Protein AF-A0A623KU10-F1 (afdb_monomer_lite)

Secondary structure (DSSP, 8-state):
-PPPGGG-HHHHHHHHHHHHHHHHHHHHHHHHHHHHHHHHHHHTT---HHHHHHHHHHHHHHHHHHHHHHHHHHHHHHHH--------HHHHHHHTTHHHHS-HHHHHHHHHHHHHTTPPPPP-EEEEEEE----HHHHHHHHHHHTS-TT-GGGPPPGGGHHHHHHHHHHHHHH-S-GGGGGTS--EEEEEEHHHHTT-------TTSSHHHHHHHHHHHHHHTT-------TT--HHHHHHHHHHHHHHT-------TT-GGGPPP--TTS--SSHHHHHHHHHTTTPPTT---HHHHHHHHHHHHHHHHHHHTT----HHHHHHHHSSHHHHHHHHHHHHHHHHHHHH-TTTHHHHTT--TTS-HHHHHHHHHHHHHHHHTT---SS--TTHHHHHHHHHHHHS-HHHHHHHHTTTHHHHHHHTSTTHHHHHS--TT-

Structure (mmCIF, N/CA/C/O backbone):
data_AF-A0A623KU10-F1
#
_entry.id   AF-A0A623KU10-F1
#
loop_
_atom_site.group_PDB
_atom_site.id
_atom_site.type_symbol
_atom_site.label_atom_id
_atom_site.label_alt_id
_atom_site.label_comp_id
_atom_site.label_asym_id
_atom_site.label_entity_id
_atom_site.label_seq_id
_atom_site.pdbx_PDB_ins_code
_atom_site.Cartn_x
_atom_site.Cartn_y
_atom_site.Cartn_z
_atom_site.occupancy
_atom_site.B_iso_or_equiv
_atom_site.auth_seq_id
_atom_site.auth_comp_id
_atom_site.auth_asym_id
_atom_site.auth_atom_id
_atom_site.pdbx_PDB_model_num
ATOM 1 N N . MET A 1 1 ? 51.240 0.242 -7.715 1.00 33.44 1 MET A N 1
ATOM 2 C CA . MET A 1 1 ? 50.567 0.818 -8.899 1.00 33.44 1 MET A CA 1
ATOM 3 C C . MET A 1 1 ? 50.265 -0.337 -9.829 1.00 33.44 1 MET A C 1
ATOM 5 O O . MET A 1 1 ? 51.194 -0.870 -10.410 1.00 33.44 1 MET A O 1
ATOM 9 N N . SER A 1 2 ? 49.020 -0.817 -9.865 1.00 31.73 2 SER A N 1
ATOM 10 C CA . SER A 1 2 ? 48.630 -1.820 -10.859 1.00 31.73 2 SER A CA 1
ATOM 11 C C . SER A 1 2 ? 48.676 -1.156 -12.228 1.00 31.73 2 SER A C 1
ATOM 13 O O . SER A 1 2 ? 48.085 -0.081 -12.379 1.00 31.73 2 SER A O 1
ATOM 15 N N . ASP A 1 3 ? 49.358 -1.770 -13.190 1.00 32.66 3 ASP A N 1
ATOM 16 C CA . ASP A 1 3 ? 49.376 -1.289 -14.564 1.00 32.66 3 ASP A CA 1
ATOM 17 C C . ASP A 1 3 ? 47.955 -0.976 -15.025 1.00 32.66 3 ASP A C 1
ATOM 19 O O . ASP A 1 3 ? 47.012 -1.759 -14.865 1.00 32.66 3 ASP A O 1
ATOM 23 N N . SER A 1 4 ? 47.788 0.248 -15.511 1.00 36.06 4 SER A N 1
ATOM 24 C CA . SER A 1 4 ? 46.514 0.739 -15.992 1.00 36.06 4 SER A CA 1
ATOM 25 C C . SER A 1 4 ? 46.014 -0.207 -17.082 1.00 36.06 4 SER A C 1
ATOM 27 O O . SER A 1 4 ? 46.636 -0.322 -18.135 1.00 36.06 4 SER A O 1
ATOM 29 N N . LYS A 1 5 ? 44.842 -0.818 -16.876 1.00 40.34 5 LYS A N 1
ATOM 30 C CA . LYS A 1 5 ? 44.086 -1.596 -17.880 1.00 40.34 5 LYS A CA 1
ATOM 31 C C . LYS A 1 5 ? 43.773 -0.819 -19.182 1.00 40.34 5 LYS A C 1
ATOM 33 O O . LYS A 1 5 ? 43.085 -1.338 -20.056 1.00 40.34 5 LYS A O 1
ATOM 38 N N . ARG A 1 6 ? 44.286 0.409 -19.340 1.00 42.22 6 ARG A N 1
ATOM 39 C CA . ARG A 1 6 ? 44.290 1.207 -20.573 1.00 42.22 6 ARG A CA 1
ATOM 40 C C . ARG A 1 6 ? 45.056 0.558 -21.730 1.00 42.22 6 ARG A C 1
ATOM 42 O O . ARG A 1 6 ? 44.867 1.007 -22.851 1.00 42.22 6 ARG A O 1
ATOM 49 N N . THR A 1 7 ? 45.881 -0.465 -21.500 1.00 45.84 7 THR A N 1
ATOM 50 C CA . THR A 1 7 ? 46.705 -1.131 -22.531 1.00 45.84 7 THR A CA 1
ATOM 51 C C . THR A 1 7 ? 46.065 -2.369 -23.169 1.00 45.84 7 THR A C 1
ATOM 53 O O . THR A 1 7 ? 46.721 -3.051 -23.954 1.00 45.84 7 THR A O 1
ATOM 56 N N . ASN A 1 8 ? 44.797 -2.684 -22.875 1.00 47.09 8 ASN A N 1
ATOM 57 C CA . ASN A 1 8 ? 44.132 -3.822 -23.514 1.00 47.09 8 ASN A CA 1
ATOM 58 C C . ASN A 1 8 ? 43.874 -3.525 -25.008 1.00 47.09 8 ASN A C 1
ATOM 60 O O . ASN A 1 8 ? 42.944 -2.796 -25.359 1.00 47.09 8 ASN A O 1
ATOM 64 N N . LEU A 1 9 ? 44.728 -4.081 -25.874 1.00 50.69 9 LEU A N 1
ATOM 65 C CA . LEU A 1 9 ? 44.747 -3.885 -27.330 1.00 50.69 9 LEU A CA 1
ATOM 66 C C . LEU A 1 9 ? 43.382 -4.127 -27.987 1.00 50.69 9 LEU A C 1
ATOM 68 O O . LEU A 1 9 ? 42.955 -3.320 -28.808 1.00 50.69 9 LEU A O 1
ATOM 72 N N . HIS A 1 10 ? 42.646 -5.160 -27.569 1.00 48.56 10 HIS A N 1
ATOM 73 C CA . HIS A 1 10 ? 41.320 -5.461 -28.122 1.00 48.56 10 HIS A CA 1
ATOM 74 C C . HIS A 1 10 ? 40.260 -4.406 -27.774 1.00 48.56 10 HIS A C 1
ATOM 76 O O . HIS A 1 10 ? 39.365 -4.125 -28.575 1.00 48.56 10 HIS A O 1
ATOM 82 N N . ALA A 1 11 ? 40.362 -3.785 -26.595 1.00 48.91 11 ALA A N 1
ATOM 83 C CA . ALA A 1 11 ? 39.455 -2.711 -26.195 1.00 48.91 11 ALA A CA 1
ATOM 84 C C . ALA A 1 11 ? 39.744 -1.416 -26.972 1.00 48.91 11 ALA A C 1
ATOM 86 O O . ALA A 1 11 ? 38.810 -0.713 -27.356 1.00 48.91 11 ALA A O 1
ATOM 87 N N . GLN A 1 12 ? 41.020 -1.124 -27.247 1.00 53.66 12 GLN A N 1
ATOM 88 C CA . GLN A 1 12 ? 41.425 0.013 -28.079 1.00 53.66 12 GLN A CA 1
ATOM 89 C C . GLN A 1 12 ? 41.051 -0.194 -29.554 1.00 53.66 12 GLN A C 1
ATOM 91 O O . GLN A 1 12 ? 40.585 0.739 -30.208 1.00 53.66 12 GLN A O 1
ATOM 96 N N . GLU A 1 13 ? 41.195 -1.416 -30.071 1.00 58.62 13 GLU A N 1
ATOM 97 C CA . GLU A 1 13 ? 40.886 -1.748 -31.462 1.00 58.62 13 GLU A CA 1
ATOM 98 C C . GLU A 1 13 ? 39.414 -1.478 -31.783 1.00 58.62 13 GLU A C 1
ATOM 100 O O . GLU A 1 13 ? 39.126 -0.695 -32.682 1.00 58.62 13 GLU A O 1
ATOM 105 N N . ASN A 1 14 ? 38.474 -2.008 -30.993 1.00 59.78 14 ASN A N 1
ATOM 106 C CA . ASN A 1 14 ? 37.034 -1.786 -31.196 1.00 59.78 14 ASN A CA 1
ATOM 107 C C . ASN A 1 14 ? 36.608 -0.317 -31.061 1.00 59.78 14 ASN A C 1
ATOM 109 O O . ASN A 1 14 ? 35.596 0.103 -31.629 1.00 59.78 14 ASN A O 1
ATOM 113 N N . PHE A 1 15 ? 37.384 0.465 -30.317 1.00 61.81 15 PHE A N 1
ATOM 114 C CA . PHE A 1 15 ? 37.113 1.864 -30.057 1.00 61.81 15 PHE A CA 1
ATOM 115 C C . PHE A 1 15 ? 37.532 2.771 -31.225 1.00 61.81 15 PHE A C 1
ATOM 117 O O . PHE A 1 15 ? 36.739 3.581 -31.707 1.00 61.81 15 PHE A O 1
ATOM 124 N N . TYR A 1 16 ? 38.749 2.586 -31.743 1.00 65.19 16 TYR A N 1
ATOM 125 C CA . TYR A 1 16 ? 39.258 3.342 -32.893 1.00 65.19 16 TYR A CA 1
ATOM 126 C C . TYR A 1 16 ? 38.830 2.760 -34.244 1.00 65.19 16 TYR A C 1
ATOM 128 O O . TYR A 1 16 ? 38.965 3.442 -35.261 1.00 65.19 16 TYR A O 1
ATOM 136 N N . ARG A 1 17 ? 38.276 1.539 -34.277 1.00 68.06 17 ARG A N 1
ATOM 137 C CA . ARG A 1 17 ? 37.806 0.871 -35.499 1.00 68.06 17 ARG A CA 1
ATOM 138 C C . ARG A 1 17 ? 36.923 1.754 -36.377 1.00 68.06 17 ARG A C 1
ATOM 140 O O . ARG A 1 17 ? 37.277 1.900 -37.537 1.00 68.06 17 ARG A O 1
ATOM 147 N N . PRO A 1 18 ? 35.844 2.408 -35.901 1.00 68.94 18 PRO A N 1
ATOM 148 C CA . PRO A 1 18 ? 35.065 3.289 -36.772 1.00 68.94 18 PRO A CA 1
ATOM 149 C C . PRO A 1 18 ? 35.906 4.413 -37.389 1.00 68.94 18 PRO A C 1
ATOM 151 O O . PRO A 1 18 ? 35.780 4.671 -38.579 1.00 68.94 18 PRO A O 1
ATOM 154 N N . ILE A 1 19 ? 36.809 5.043 -36.631 1.00 70.62 19 ILE A N 1
ATOM 155 C CA . ILE A 1 19 ? 37.680 6.107 -37.157 1.00 70.62 19 ILE A CA 1
ATOM 156 C C . ILE A 1 19 ? 38.637 5.550 -38.221 1.00 70.62 19 ILE A C 1
ATOM 158 O O . ILE A 1 19 ? 38.826 6.178 -39.262 1.00 70.62 19 ILE A O 1
ATOM 162 N N . LEU A 1 20 ? 39.217 4.371 -37.990 1.00 75.81 20 LEU A N 1
ATOM 163 C CA . LEU A 1 20 ? 40.108 3.696 -38.937 1.00 75.81 20 LEU A CA 1
ATOM 164 C C . LEU A 1 20 ? 39.373 3.244 -40.205 1.00 75.81 20 LEU A C 1
ATOM 166 O O . LEU A 1 20 ? 39.869 3.463 -41.307 1.00 75.81 20 LEU A O 1
ATOM 170 N N . GLU A 1 21 ? 38.183 2.662 -40.064 1.00 80.94 21 GLU A N 1
ATOM 171 C CA . GLU A 1 21 ? 37.344 2.197 -41.173 1.00 80.94 21 GLU A CA 1
ATOM 172 C C . GLU A 1 21 ? 36.818 3.376 -42.012 1.00 80.94 21 GLU A C 1
ATOM 174 O O . GLU A 1 21 ? 36.798 3.293 -43.236 1.00 80.94 21 GLU A O 1
ATOM 179 N N . TYR A 1 22 ? 36.468 4.515 -41.399 1.00 80.31 22 TYR A N 1
ATOM 180 C CA . TYR A 1 22 ? 36.104 5.724 -42.152 1.00 80.31 22 TYR A CA 1
ATOM 181 C C . TYR A 1 22 ? 37.306 6.397 -42.811 1.00 80.31 22 TYR A C 1
ATOM 183 O O . TYR A 1 22 ? 37.184 6.883 -43.935 1.00 80.31 22 TYR A O 1
ATOM 191 N N . ARG A 1 23 ? 38.475 6.420 -42.157 1.00 80.88 23 ARG A N 1
ATOM 192 C CA . ARG A 1 23 ? 39.708 6.924 -42.781 1.00 80.88 23 ARG A CA 1
ATOM 193 C C . ARG A 1 23 ? 40.098 6.063 -43.977 1.00 80.88 23 ARG A C 1
ATOM 195 O O . ARG A 1 23 ? 40.363 6.612 -45.042 1.00 80.88 23 ARG A O 1
ATOM 202 N N . SER A 1 24 ? 40.059 4.738 -43.845 1.00 86.06 24 SER A N 1
ATOM 203 C CA . SER A 1 24 ? 40.332 3.832 -44.963 1.00 86.06 24 SER A CA 1
ATOM 204 C C . SER A 1 24 ? 39.298 3.988 -46.081 1.00 86.06 24 SER A C 1
ATOM 206 O O . SER A 1 24 ? 39.692 4.123 -47.235 1.00 86.06 24 SER A O 1
ATOM 208 N N . ALA A 1 25 ? 38.003 4.097 -45.758 1.00 88.06 25 ALA A N 1
ATOM 209 C CA . ALA A 1 25 ? 36.956 4.393 -46.737 1.00 88.06 25 ALA A CA 1
ATOM 210 C C . ALA A 1 25 ? 37.195 5.731 -47.457 1.00 88.06 25 ALA A C 1
ATOM 212 O O . ALA A 1 25 ? 37.078 5.797 -48.676 1.00 88.06 25 ALA A O 1
ATOM 213 N N . SER A 1 26 ? 37.600 6.782 -46.736 1.00 86.25 26 SER A N 1
ATOM 214 C CA . SER A 1 26 ? 37.899 8.089 -47.332 1.00 86.25 26 SER A CA 1
ATOM 215 C C . SER A 1 26 ? 39.097 8.041 -48.284 1.00 86.25 26 SER A C 1
ATOM 217 O O . SER A 1 26 ? 39.039 8.630 -49.358 1.00 86.25 26 SER A O 1
ATOM 219 N N . ILE A 1 27 ? 40.144 7.282 -47.942 1.00 90.31 27 ILE A N 1
ATOM 220 C CA . ILE A 1 27 ? 41.307 7.075 -48.813 1.00 90.31 27 ILE A CA 1
ATOM 221 C C . ILE A 1 27 ? 40.889 6.288 -50.058 1.00 90.31 27 ILE A C 1
ATOM 223 O O . ILE A 1 27 ? 41.219 6.694 -51.165 1.00 90.31 27 ILE A O 1
ATOM 227 N N . LEU A 1 28 ? 40.114 5.209 -49.898 1.00 91.94 28 LEU A N 1
ATOM 228 C CA . LEU A 1 28 ? 39.601 4.412 -51.017 1.00 91.94 28 LEU A CA 1
ATOM 229 C C . LEU A 1 28 ? 38.714 5.242 -51.953 1.00 91.94 28 LEU A C 1
ATOM 231 O O . LEU A 1 28 ? 38.820 5.106 -53.170 1.00 91.94 28 LEU A O 1
ATOM 235 N N . LEU A 1 29 ? 37.882 6.127 -51.396 1.00 92.00 29 LEU A N 1
ATOM 236 C CA . LEU A 1 29 ? 37.057 7.057 -52.162 1.00 92.00 29 LEU A CA 1
ATOM 237 C C . LEU A 1 29 ? 37.920 8.054 -52.941 1.00 92.00 29 LEU A C 1
ATOM 239 O O . LEU A 1 29 ? 37.706 8.229 -54.136 1.00 92.00 29 LEU A O 1
ATOM 243 N N . ILE A 1 30 ? 38.915 8.669 -52.291 1.00 92.25 30 ILE A N 1
ATOM 244 C CA . ILE A 1 30 ? 39.844 9.600 -52.945 1.00 92.25 30 ILE A CA 1
ATOM 245 C C . ILE A 1 30 ? 40.603 8.883 -54.065 1.00 92.25 30 ILE A C 1
ATOM 247 O O . ILE A 1 30 ? 40.621 9.378 -55.184 1.00 92.25 30 ILE A O 1
ATOM 251 N N . CYS A 1 31 ? 41.157 7.693 -53.817 1.00 91.38 31 CYS A N 1
ATOM 252 C CA . CYS A 1 31 ? 41.856 6.907 -54.836 1.00 91.38 31 CYS A CA 1
ATOM 253 C C . CYS A 1 31 ? 40.942 6.530 -56.011 1.00 91.38 31 CYS A C 1
ATOM 255 O O . CYS A 1 31 ? 41.350 6.672 -57.161 1.00 91.38 31 CYS A O 1
ATOM 257 N N . SER A 1 32 ? 39.707 6.095 -55.739 1.00 92.31 32 SER A N 1
ATOM 258 C CA . SER A 1 32 ? 38.714 5.758 -56.767 1.00 92.31 32 SER A CA 1
ATOM 259 C C . SER A 1 32 ? 38.372 6.967 -57.649 1.00 92.31 32 SER A C 1
ATOM 261 O O . SER A 1 32 ? 38.425 6.862 -58.878 1.00 92.31 32 SER A O 1
ATOM 263 N N . VAL A 1 33 ? 38.105 8.126 -57.034 1.00 91.81 33 VAL A N 1
ATOM 264 C CA . VAL A 1 33 ? 37.780 9.383 -57.730 1.00 91.81 33 VAL A CA 1
ATOM 265 C C . VAL A 1 33 ? 38.987 9.928 -58.493 1.00 91.81 33 VAL A C 1
ATOM 267 O O . VAL A 1 33 ? 38.842 10.336 -59.641 1.00 91.81 33 VAL A O 1
ATOM 270 N N . SER A 1 34 ? 40.184 9.905 -57.903 1.00 89.75 34 SER A N 1
ATOM 271 C CA . SER A 1 34 ? 41.414 10.354 -58.561 1.00 89.75 34 SER A CA 1
ATOM 272 C C . SER A 1 34 ? 41.790 9.472 -59.751 1.00 89.75 34 SER A C 1
ATOM 274 O O . SER A 1 34 ? 42.194 10.013 -60.774 1.00 89.75 34 SER A O 1
ATOM 276 N N . MET A 1 35 ? 41.619 8.147 -59.663 1.00 87.38 35 MET A N 1
ATOM 277 C CA . MET A 1 35 ? 41.829 7.245 -60.805 1.00 87.38 35 MET A CA 1
ATOM 278 C C . MET A 1 35 ? 40.845 7.528 -61.938 1.00 87.38 35 MET A C 1
ATOM 280 O O . MET A 1 35 ? 41.244 7.580 -63.098 1.00 87.38 35 MET A O 1
ATOM 284 N N . LEU A 1 36 ? 39.574 7.752 -61.601 1.00 87.94 36 LEU A N 1
ATOM 285 C CA . LEU A 1 36 ? 38.542 8.068 -62.584 1.00 87.94 36 LEU A CA 1
ATOM 286 C C . LEU A 1 36 ? 38.805 9.431 -63.245 1.00 87.94 36 LEU A C 1
ATOM 288 O O . LEU A 1 36 ? 38.722 9.546 -64.463 1.00 87.94 36 LEU A O 1
ATOM 292 N N . TYR A 1 37 ? 39.213 10.433 -62.461 1.00 88.50 37 TYR A N 1
ATOM 293 C CA . TYR A 1 37 ? 39.615 11.750 -62.955 1.00 88.50 37 TYR A CA 1
ATOM 294 C C . TYR A 1 37 ? 40.857 11.685 -63.854 1.00 88.50 37 TYR A C 1
ATOM 296 O O . TYR A 1 37 ? 40.853 12.275 -64.930 1.00 88.50 37 TYR A O 1
ATOM 304 N N . MET A 1 38 ? 41.899 10.947 -63.453 1.00 85.44 38 MET A N 1
ATOM 305 C CA . MET A 1 38 ? 43.103 10.770 -64.271 1.00 85.44 38 MET A CA 1
ATOM 306 C C . MET A 1 38 ? 42.788 10.054 -65.587 1.00 85.44 38 MET A C 1
ATOM 308 O O . MET A 1 38 ? 43.228 10.520 -66.636 1.00 85.44 38 MET A O 1
ATOM 312 N N . GLY A 1 39 ? 41.972 8.995 -65.546 1.00 84.12 39 GLY A N 1
ATOM 313 C CA . GLY A 1 39 ? 41.505 8.293 -66.744 1.00 84.12 39 GLY A CA 1
ATOM 314 C C . GLY A 1 39 ? 40.735 9.209 -67.699 1.00 84.12 39 GLY A C 1
ATOM 315 O O . GLY A 1 39 ? 41.051 9.255 -68.882 1.00 84.12 39 GLY A O 1
ATOM 316 N N . LEU A 1 40 ? 39.805 10.015 -67.173 1.00 84.19 40 LEU A N 1
ATOM 317 C CA . LEU A 1 40 ? 39.070 11.024 -67.951 1.00 84.19 40 LEU A CA 1
ATOM 318 C C . LEU A 1 40 ? 39.981 12.114 -68.533 1.00 84.19 40 LEU A C 1
ATOM 320 O O . LEU A 1 40 ? 39.746 12.588 -69.640 1.00 84.19 40 LEU A O 1
ATOM 324 N N . SER A 1 41 ? 41.004 12.538 -67.788 1.00 82.25 41 SER A N 1
ATOM 325 C CA . SER A 1 41 ? 41.915 13.606 -68.218 1.00 82.25 41 SER A CA 1
ATOM 326 C C . SER A 1 41 ? 42.938 13.160 -69.267 1.00 82.25 41 SER A C 1
ATOM 328 O O . SER A 1 41 ? 43.377 13.987 -70.061 1.00 82.25 41 SER A O 1
ATOM 330 N N . SER A 1 42 ? 43.313 11.875 -69.264 1.00 81.50 42 SER A N 1
ATOM 331 C CA . SER A 1 42 ? 44.257 11.287 -70.223 1.00 81.50 42 SER A CA 1
ATOM 332 C C . SER A 1 42 ? 43.563 10.892 -71.523 1.00 81.50 42 SER A C 1
ATOM 334 O O . SER A 1 42 ? 43.998 11.292 -72.599 1.00 81.50 42 SER A O 1
ATOM 336 N N . ASP A 1 43 ? 42.463 10.142 -71.411 1.00 78.62 43 ASP A N 1
ATOM 337 C CA . ASP A 1 43 ? 41.887 9.401 -72.540 1.00 78.62 43 ASP A CA 1
ATOM 338 C C . ASP A 1 43 ? 40.467 9.888 -72.904 1.00 78.62 43 ASP A C 1
ATOM 340 O O . ASP A 1 43 ? 39.800 9.334 -73.778 1.00 78.62 43 ASP A O 1
ATOM 344 N N . GLY A 1 44 ? 39.969 10.942 -72.245 1.00 75.88 44 GLY A N 1
ATOM 345 C CA . GLY A 1 44 ? 38.618 11.458 -72.468 1.00 75.88 44 GLY A CA 1
ATOM 346 C C . GLY A 1 44 ? 37.540 10.458 -72.036 1.00 75.88 44 GLY A C 1
ATOM 347 O O . GLY A 1 44 ? 37.532 9.991 -70.900 1.00 75.88 44 GLY A O 1
ATOM 348 N N . LEU A 1 45 ? 36.591 10.148 -72.926 1.00 73.12 45 LEU A N 1
ATOM 349 C CA . LEU A 1 45 ? 35.521 9.172 -72.656 1.00 73.12 45 LEU A CA 1
ATOM 350 C C . LEU A 1 45 ? 35.967 7.711 -72.859 1.00 73.12 45 LEU A C 1
ATOM 352 O O . LEU A 1 45 ? 35.301 6.812 -72.346 1.00 73.12 45 LEU A O 1
ATOM 356 N N . ASP A 1 46 ? 37.099 7.473 -73.529 1.00 78.00 46 ASP A N 1
ATOM 357 C CA . ASP A 1 46 ? 37.628 6.136 -73.835 1.00 78.00 46 ASP A CA 1
ATOM 358 C C . ASP A 1 46 ? 38.593 5.649 -72.743 1.00 78.00 46 ASP A C 1
ATOM 360 O O . ASP A 1 46 ? 39.726 5.241 -72.994 1.00 78.00 46 ASP A O 1
ATOM 364 N N . ILE A 1 47 ? 38.132 5.697 -71.490 1.00 79.69 47 ILE A N 1
ATOM 365 C CA . ILE A 1 47 ? 38.917 5.280 -70.324 1.00 79.69 47 ILE A CA 1
ATOM 366 C C . ILE A 1 47 ? 39.315 3.808 -70.475 1.00 79.69 47 ILE A C 1
ATOM 368 O O . ILE A 1 47 ? 38.458 2.938 -70.664 1.00 79.69 47 ILE A O 1
ATOM 372 N N . ALA A 1 48 ? 40.605 3.507 -70.297 1.00 83.62 48 ALA A N 1
ATOM 373 C CA . ALA A 1 48 ? 41.101 2.135 -70.292 1.00 83.62 48 ALA A CA 1
ATOM 374 C C . ALA A 1 48 ? 40.249 1.232 -69.364 1.00 83.62 48 ALA A C 1
ATOM 376 O O . ALA A 1 48 ? 40.114 1.537 -68.171 1.00 83.62 48 ALA A O 1
ATOM 377 N N . PRO A 1 49 ? 39.719 0.086 -69.847 1.00 83.25 49 PRO A N 1
ATOM 378 C CA . PRO A 1 49 ? 38.825 -0.775 -69.064 1.00 83.25 49 PRO A CA 1
ATOM 379 C C . PRO A 1 49 ? 39.400 -1.175 -67.700 1.00 83.25 49 PRO A C 1
ATOM 381 O O . PRO A 1 49 ? 38.680 -1.245 -66.709 1.00 83.25 49 PRO A O 1
ATOM 384 N N . ILE A 1 50 ? 40.719 -1.371 -67.624 1.00 85.12 50 ILE A N 1
ATOM 385 C CA . ILE A 1 50 ? 41.439 -1.703 -66.388 1.00 85.12 50 ILE A CA 1
ATOM 386 C C . ILE A 1 50 ? 41.308 -0.582 -65.342 1.00 85.12 50 ILE A C 1
ATOM 388 O O . ILE A 1 50 ? 41.098 -0.867 -64.163 1.00 85.12 50 ILE A O 1
ATOM 392 N N . VAL A 1 51 ? 41.379 0.688 -65.751 1.00 85.94 51 VAL A N 1
ATOM 393 C CA . VAL A 1 51 ? 41.246 1.851 -64.853 1.00 85.94 51 VAL A CA 1
ATOM 394 C C . VAL A 1 51 ? 39.801 1.987 -64.367 1.00 85.94 51 VAL A C 1
ATOM 396 O O . VAL A 1 51 ? 39.561 2.227 -63.184 1.00 85.94 51 VAL A O 1
ATOM 399 N N . LEU A 1 52 ? 38.826 1.743 -65.248 1.00 85.94 52 LEU A N 1
ATOM 400 C CA . LEU A 1 52 ? 37.409 1.769 -64.888 1.00 85.94 52 LEU A CA 1
ATOM 401 C C . LEU A 1 52 ? 37.051 0.651 -63.892 1.00 85.94 52 LEU A C 1
ATOM 403 O O . LEU A 1 52 ? 36.462 0.921 -62.845 1.00 85.94 52 LEU A O 1
ATOM 407 N N . PHE A 1 53 ? 37.446 -0.597 -64.170 1.00 89.75 53 PHE A N 1
ATOM 408 C CA . PHE A 1 53 ? 37.165 -1.733 -63.285 1.00 89.75 53 PHE A CA 1
ATOM 409 C C . PHE A 1 53 ? 37.856 -1.602 -61.923 1.00 89.75 53 PHE A C 1
ATOM 411 O O . PHE A 1 53 ? 37.245 -1.907 -60.896 1.00 89.75 53 PHE A O 1
ATOM 418 N N . THR A 1 54 ? 39.100 -1.116 -61.882 1.00 89.12 54 THR A N 1
ATOM 419 C CA . THR A 1 54 ? 39.808 -0.891 -60.611 1.00 89.12 54 THR A CA 1
ATOM 420 C C . THR A 1 54 ? 39.183 0.249 -59.803 1.00 89.12 54 THR A C 1
ATOM 422 O O . THR A 1 54 ? 38.987 0.088 -58.598 1.00 89.12 54 THR A O 1
ATOM 425 N N . SER A 1 55 ? 38.767 1.351 -60.441 1.00 89.81 55 SER A N 1
ATOM 426 C CA . SER A 1 55 ? 38.045 2.443 -59.769 1.00 89.81 55 SER A CA 1
ATOM 427 C C . SER A 1 55 ? 36.708 1.980 -59.171 1.00 89.81 55 SER A C 1
ATOM 429 O O . SER A 1 55 ? 36.425 2.282 -58.006 1.00 89.81 55 SER A O 1
ATOM 431 N N . ILE A 1 56 ? 35.925 1.181 -59.911 1.00 90.94 56 ILE A N 1
ATOM 432 C CA . ILE A 1 56 ? 34.661 0.595 -59.427 1.00 90.94 56 ILE A CA 1
ATOM 433 C C . ILE A 1 56 ? 34.911 -0.343 -58.240 1.00 90.94 56 ILE A C 1
ATOM 435 O O . ILE A 1 56 ? 34.199 -0.271 -57.237 1.00 90.94 56 ILE A O 1
ATOM 439 N N . LEU A 1 57 ? 35.934 -1.200 -58.310 1.00 93.12 57 LEU A N 1
ATOM 440 C CA . LEU A 1 57 ? 36.283 -2.107 -57.214 1.00 93.12 57 LEU A CA 1
ATOM 441 C C . LEU A 1 57 ? 36.664 -1.338 -55.938 1.00 93.12 57 LEU A C 1
ATOM 443 O O . LEU A 1 57 ? 36.188 -1.675 -54.852 1.00 93.12 57 LEU A O 1
ATOM 447 N N . LEU A 1 58 ? 37.477 -0.283 -56.058 1.00 92.88 58 LEU A N 1
ATOM 448 C CA . LEU A 1 58 ? 37.842 0.582 -54.930 1.00 92.88 58 LEU A CA 1
ATOM 449 C C . LEU A 1 58 ? 36.617 1.284 -54.328 1.00 92.88 58 LEU A C 1
ATOM 451 O O . LEU A 1 58 ? 36.504 1.386 -53.104 1.00 92.88 58 LEU A O 1
ATOM 455 N N . PHE A 1 59 ? 35.667 1.706 -55.165 1.00 92.38 59 PHE A N 1
ATOM 456 C CA . PHE A 1 59 ? 34.409 2.293 -54.707 1.00 92.38 59 PHE A CA 1
ATOM 457 C C . PHE A 1 59 ? 33.533 1.280 -53.952 1.00 92.38 59 PHE A C 1
ATOM 459 O O . PHE A 1 59 ? 33.013 1.584 -52.876 1.00 92.38 59 PHE A O 1
ATOM 466 N N . LEU A 1 60 ? 33.418 0.045 -54.451 1.00 93.06 60 LEU A N 1
ATOM 467 C CA . LEU A 1 60 ? 32.699 -1.030 -53.760 1.00 93.06 60 LEU A CA 1
ATOM 468 C C . LEU A 1 60 ? 33.349 -1.380 -52.413 1.00 93.06 60 LEU A C 1
ATOM 470 O O . LEU A 1 60 ? 32.643 -1.564 -51.418 1.00 93.06 60 LEU A O 1
ATOM 474 N N . LEU A 1 61 ? 34.683 -1.404 -52.345 1.00 92.19 61 LEU A N 1
ATOM 475 C CA . LEU A 1 61 ? 35.417 -1.582 -51.089 1.00 92.19 61 LEU A CA 1
ATOM 476 C C . LEU A 1 61 ? 35.174 -0.421 -50.115 1.00 92.19 61 LEU A C 1
ATOM 478 O O . LEU A 1 61 ? 34.992 -0.665 -48.923 1.00 92.19 61 LEU A O 1
ATOM 482 N N . CYS A 1 62 ? 35.100 0.823 -50.598 1.00 91.38 62 CYS A N 1
ATOM 483 C CA . CYS A 1 62 ? 34.705 1.976 -49.786 1.00 91.38 62 CYS A CA 1
ATOM 484 C C . CYS A 1 62 ? 33.299 1.788 -49.189 1.00 91.38 62 CYS A C 1
ATOM 486 O O . CYS A 1 62 ? 33.116 1.949 -47.981 1.00 91.38 62 CYS A O 1
ATOM 488 N N . LEU A 1 63 ? 32.309 1.390 -49.996 1.00 90.62 63 LEU A N 1
ATOM 489 C CA . LEU A 1 63 ? 30.948 1.127 -49.511 1.00 90.62 63 LEU A CA 1
ATOM 490 C C . LEU A 1 63 ? 30.909 -0.001 -48.473 1.00 90.62 63 LEU A C 1
ATOM 492 O O . LEU A 1 63 ? 30.225 0.124 -47.454 1.00 90.62 63 LEU A O 1
ATOM 496 N N . TYR A 1 64 ? 31.671 -1.075 -48.696 1.00 89.19 64 TYR A N 1
ATOM 497 C CA . TYR A 1 64 ? 31.805 -2.167 -47.735 1.00 89.19 64 TYR A CA 1
ATOM 498 C C . TYR A 1 64 ? 32.373 -1.671 -46.397 1.00 89.19 64 TYR A C 1
ATOM 500 O O . TYR A 1 64 ? 31.790 -1.945 -45.348 1.00 89.19 64 TYR A O 1
ATOM 508 N N . ARG A 1 65 ? 33.443 -0.866 -46.435 1.00 86.25 65 ARG A N 1
ATOM 509 C CA . ARG A 1 65 ? 34.081 -0.273 -45.248 1.00 86.25 65 ARG A CA 1
ATOM 510 C C . ARG A 1 65 ? 33.146 0.679 -44.495 1.00 86.25 65 ARG A C 1
ATOM 512 O O . ARG A 1 65 ? 33.050 0.615 -43.269 1.00 86.25 65 ARG A O 1
ATOM 519 N N . CYS A 1 66 ? 32.373 1.495 -45.212 1.00 85.19 66 CYS A N 1
ATOM 520 C CA . CYS A 1 66 ? 31.328 2.335 -44.621 1.00 85.19 66 CYS A CA 1
ATOM 521 C C . CYS A 1 66 ? 30.232 1.501 -43.937 1.00 85.19 66 CYS A C 1
ATOM 523 O O . CYS A 1 66 ? 29.804 1.837 -42.831 1.00 85.19 66 CYS A O 1
ATOM 525 N N . LYS A 1 67 ? 29.800 0.393 -44.555 1.00 85.00 67 LYS A N 1
ATOM 526 C CA . LYS A 1 67 ? 28.804 -0.522 -43.976 1.00 85.00 67 LYS A CA 1
ATOM 527 C C . LYS A 1 67 ? 29.325 -1.197 -42.706 1.00 85.00 67 LYS A C 1
ATOM 529 O O . LYS A 1 67 ? 28.586 -1.284 -41.728 1.00 85.00 67 LYS A O 1
ATOM 534 N N . THR A 1 68 ? 30.586 -1.632 -42.687 1.00 80.81 68 THR A N 1
ATOM 535 C CA . THR A 1 68 ? 31.206 -2.229 -41.492 1.00 80.81 68 THR A CA 1
ATOM 536 C C . THR A 1 68 ? 31.433 -1.210 -40.375 1.00 80.81 68 THR A C 1
ATOM 538 O O . THR A 1 68 ? 31.352 -1.571 -39.205 1.00 80.81 68 THR A O 1
ATOM 541 N N . ALA A 1 69 ? 31.666 0.065 -40.706 1.00 77.12 69 ALA A N 1
ATOM 542 C CA . ALA A 1 69 ? 31.859 1.139 -39.728 1.00 77.12 69 ALA A CA 1
ATOM 543 C C . ALA A 1 69 ? 30.548 1.640 -39.088 1.00 77.12 69 ALA A C 1
ATOM 545 O O . ALA A 1 69 ? 30.550 2.086 -37.937 1.00 77.12 69 ALA A O 1
ATOM 546 N N . ALA A 1 70 ? 29.426 1.553 -39.810 1.00 76.38 70 ALA A N 1
ATOM 547 C CA . ALA A 1 70 ? 28.124 2.071 -39.392 1.00 76.38 70 ALA A CA 1
ATOM 548 C C . ALA A 1 70 ? 27.649 1.632 -37.985 1.00 76.38 70 ALA A C 1
ATOM 550 O O . ALA A 1 70 ? 27.277 2.514 -37.205 1.00 76.38 70 ALA A O 1
ATOM 551 N N . PRO A 1 71 ? 27.662 0.337 -37.592 1.00 73.25 71 PRO A N 1
ATOM 552 C CA . PRO A 1 71 ? 27.189 -0.072 -36.264 1.00 73.25 71 PRO A CA 1
ATOM 553 C C . PRO A 1 71 ? 28.047 0.513 -35.134 1.00 73.25 71 PRO A C 1
ATOM 555 O O . PRO A 1 71 ? 27.515 0.972 -34.122 1.00 73.25 71 PRO A O 1
ATOM 558 N N . PHE A 1 72 ? 29.367 0.588 -35.328 1.00 72.19 72 PHE A N 1
ATOM 559 C CA . PHE A 1 72 ? 30.272 1.191 -34.353 1.00 72.19 72 PHE A CA 1
ATOM 560 C C . PHE A 1 72 ? 30.058 2.702 -34.251 1.00 72.19 72 PHE A C 1
ATOM 562 O O . PHE A 1 72 ? 30.057 3.242 -33.147 1.00 72.19 72 PHE A O 1
ATOM 569 N N . LEU A 1 73 ? 29.820 3.400 -35.366 1.00 74.81 73 LEU A N 1
ATOM 570 C CA . LEU A 1 73 ? 29.476 4.823 -35.335 1.00 74.81 73 LEU A CA 1
ATOM 571 C C . LEU A 1 73 ? 28.171 5.068 -34.577 1.00 74.81 73 LEU A C 1
ATOM 573 O O . LEU A 1 73 ? 28.113 5.963 -33.739 1.00 74.81 73 LEU A O 1
ATOM 577 N N . MET A 1 74 ? 27.145 4.251 -34.821 1.00 73.44 74 MET A N 1
ATOM 578 C CA . MET A 1 74 ? 25.873 4.340 -34.099 1.00 73.44 74 MET A CA 1
ATOM 579 C C . MET A 1 74 ? 26.063 4.083 -32.600 1.00 73.44 74 MET A C 1
ATOM 581 O O . MET A 1 74 ? 25.477 4.783 -31.773 1.00 73.44 74 MET A O 1
ATOM 585 N N . ALA A 1 75 ? 26.937 3.146 -32.225 1.00 70.19 75 ALA A N 1
ATOM 586 C CA . ALA A 1 75 ? 27.307 2.911 -30.832 1.00 70.19 75 ALA A CA 1
ATOM 587 C C . ALA A 1 75 ? 27.989 4.127 -30.178 1.00 70.19 75 ALA A C 1
ATOM 589 O O . ALA A 1 75 ? 27.687 4.446 -29.030 1.00 70.19 75 ALA A O 1
ATOM 590 N N . HIS A 1 76 ? 28.857 4.838 -30.899 1.00 73.25 76 HIS A N 1
ATOM 591 C CA . HIS A 1 76 ? 29.476 6.078 -30.418 1.00 73.25 76 HIS A CA 1
ATOM 592 C C . HIS A 1 76 ? 28.486 7.250 -30.388 1.00 73.25 76 HIS A C 1
ATOM 594 O O . HIS A 1 76 ? 28.469 8.026 -29.436 1.00 73.25 76 HIS A O 1
ATOM 600 N N . TRP A 1 77 ? 27.591 7.342 -31.372 1.00 75.25 77 TRP A N 1
ATOM 601 C CA . TRP A 1 77 ? 26.537 8.355 -31.418 1.00 75.25 77 TRP A CA 1
ATOM 602 C C . TRP A 1 77 ? 25.583 8.261 -30.220 1.00 75.25 77 TRP A C 1
ATOM 604 O O . TRP A 1 77 ? 25.163 9.285 -29.678 1.00 75.25 77 TRP A O 1
ATOM 614 N N . ARG A 1 78 ? 25.288 7.043 -29.746 1.00 75.38 78 ARG A N 1
ATOM 615 C CA . ARG A 1 78 ? 24.476 6.805 -28.539 1.00 75.38 78 ARG A CA 1
ATOM 616 C C . ARG A 1 78 ? 25.072 7.408 -27.260 1.00 75.38 78 ARG A C 1
ATOM 618 O O . ARG A 1 78 ? 24.311 7.741 -26.360 1.00 75.38 78 ARG A O 1
ATOM 625 N N . VAL A 1 79 ? 26.391 7.625 -27.192 1.00 73.56 79 VAL A N 1
ATOM 626 C CA . VAL A 1 79 ? 27.043 8.331 -26.065 1.00 73.56 79 VAL A CA 1
ATOM 627 C C . VAL A 1 79 ? 26.578 9.784 -25.966 1.00 73.56 79 VAL A C 1
ATOM 629 O O . VAL A 1 79 ? 26.473 10.333 -24.864 1.00 73.56 79 VAL A O 1
ATOM 632 N N . PHE A 1 80 ? 26.298 10.401 -27.114 1.00 73.62 80 PHE A N 1
ATOM 633 C CA . PHE A 1 80 ? 25.886 11.797 -27.205 1.00 73.62 80 PHE A CA 1
ATOM 634 C C . PHE A 1 80 ? 24.372 11.951 -27.236 1.00 73.62 80 PHE A C 1
ATOM 636 O O . PHE A 1 80 ? 23.847 12.850 -26.589 1.00 73.62 80 PHE A O 1
ATOM 643 N N . LYS A 1 81 ? 23.652 11.084 -27.955 1.00 74.19 81 LYS A N 1
ATOM 644 C CA . LYS A 1 81 ? 22.200 11.207 -28.122 1.00 74.19 81 LYS A CA 1
ATOM 645 C C . LYS A 1 81 ? 21.477 11.059 -26.779 1.00 74.19 81 LYS A C 1
ATOM 647 O O . LYS A 1 81 ? 21.550 10.022 -26.127 1.00 74.19 81 LYS A O 1
ATOM 652 N N . ARG A 1 82 ? 20.697 12.076 -26.409 1.00 73.56 82 ARG A N 1
ATOM 653 C CA . ARG A 1 82 ? 19.797 12.051 -25.248 1.00 73.56 82 ARG A CA 1
ATOM 654 C C . ARG A 1 82 ? 18.339 12.043 -25.713 1.00 73.56 82 ARG A C 1
ATOM 656 O O . ARG A 1 82 ? 17.984 12.730 -26.664 1.00 73.56 82 ARG A O 1
ATOM 663 N N . HIS A 1 83 ? 17.501 11.251 -25.046 1.00 71.88 83 HIS A N 1
ATOM 664 C CA . HIS A 1 83 ? 16.062 11.199 -25.305 1.00 71.88 83 HIS A CA 1
ATOM 665 C C . HIS A 1 83 ? 15.309 11.146 -23.977 1.00 71.88 83 HIS A C 1
ATOM 667 O O . HIS A 1 83 ? 15.565 10.261 -23.159 1.00 71.88 83 HIS A O 1
ATOM 673 N N . PHE A 1 84 ? 14.367 12.069 -23.787 1.00 73.81 84 PHE A N 1
ATOM 674 C CA . PHE A 1 84 ? 13.411 12.026 -22.685 1.00 73.81 84 PHE A CA 1
ATOM 675 C C . PHE A 1 84 ? 12.243 11.119 -23.069 1.00 73.81 84 PHE A C 1
ATOM 677 O O . PHE A 1 84 ? 11.580 11.386 -24.068 1.00 73.81 84 PHE A O 1
ATOM 684 N N . MET A 1 85 ? 12.042 10.014 -22.358 1.00 76.12 85 MET A N 1
ATOM 685 C CA . MET A 1 85 ? 10.942 9.099 -22.664 1.00 76.12 85 MET A CA 1
ATOM 686 C C . MET A 1 85 ? 9.714 9.545 -21.893 1.00 76.12 85 MET A C 1
ATOM 688 O O . MET A 1 85 ? 9.755 9.661 -20.670 1.00 76.12 85 MET A O 1
ATOM 692 N N . PHE A 1 86 ? 8.638 9.801 -22.624 1.00 82.00 86 PHE A N 1
ATOM 693 C CA . PHE A 1 86 ? 7.342 10.101 -22.051 1.00 82.00 86 PHE A CA 1
ATOM 694 C C . PHE A 1 86 ? 6.371 9.017 -22.498 1.00 82.00 86 PHE A C 1
ATOM 696 O O . PHE A 1 86 ? 6.170 8.819 -23.694 1.00 82.00 86 PHE A O 1
ATOM 703 N N . VAL A 1 87 ? 5.797 8.311 -21.530 1.00 85.94 87 VAL A N 1
ATOM 704 C CA . VAL A 1 87 ? 4.741 7.329 -21.765 1.00 85.94 87 VAL A CA 1
ATOM 705 C C . VAL A 1 87 ? 3.467 7.929 -21.188 1.00 85.94 87 VAL A C 1
ATOM 707 O O . VAL A 1 87 ? 3.388 8.151 -19.981 1.00 85.94 87 VAL A O 1
ATOM 710 N N . SER A 1 88 ? 2.497 8.243 -22.049 1.00 90.12 88 SER A N 1
ATOM 711 C CA . SER A 1 88 ? 1.188 8.717 -21.591 1.00 90.12 88 SER A CA 1
ATOM 712 C C . SER A 1 88 ? 0.398 7.583 -20.935 1.00 90.12 88 SER A C 1
ATOM 714 O O . SER A 1 88 ? 0.623 6.410 -21.247 1.00 90.12 88 SER A O 1
ATOM 716 N N . LEU A 1 89 ? -0.563 7.924 -20.070 1.00 90.62 89 LEU A N 1
ATOM 717 C CA . LEU A 1 89 ? -1.464 6.942 -19.454 1.00 90.62 89 LEU A CA 1
ATOM 718 C C . LEU A 1 89 ? -2.218 6.122 -20.510 1.00 90.62 89 LEU A C 1
ATOM 720 O O . LEU A 1 89 ? -2.272 4.899 -20.413 1.00 90.62 89 LEU A O 1
ATOM 724 N N . ASP A 1 90 ? -2.699 6.768 -21.577 1.00 92.06 90 ASP A N 1
ATOM 725 C CA . ASP A 1 90 ? -3.372 6.082 -22.687 1.00 92.06 90 ASP A CA 1
ATOM 726 C C . ASP A 1 90 ? -2.458 5.057 -23.368 1.00 92.06 90 ASP A C 1
ATOM 728 O O . ASP A 1 90 ? -2.859 3.916 -23.606 1.00 92.06 90 ASP A O 1
ATOM 732 N N . SER A 1 91 ? -1.205 5.440 -23.637 1.00 92.44 91 SER A N 1
ATOM 733 C CA . SER A 1 91 ? -0.218 4.535 -24.234 1.00 92.44 91 SER A CA 1
ATOM 734 C C . SER A 1 91 ? 0.059 3.362 -23.301 1.00 92.44 91 SER A C 1
ATOM 736 O O . SER A 1 91 ? 0.060 2.213 -23.734 1.00 92.44 91 SER A O 1
ATOM 738 N N . LEU A 1 92 ? 0.230 3.631 -22.004 1.00 93.38 92 LEU A N 1
ATOM 739 C CA . LEU A 1 92 ? 0.492 2.607 -20.998 1.00 93.38 92 LEU A CA 1
ATOM 740 C C . LEU A 1 92 ? -0.688 1.638 -20.829 1.00 93.38 92 LEU A C 1
ATOM 742 O O . LEU A 1 92 ? -0.471 0.441 -20.639 1.00 93.38 92 LEU A O 1
ATOM 746 N N . ARG A 1 93 ? -1.936 2.114 -20.942 1.00 94.19 93 ARG A N 1
ATOM 747 C CA . ARG A 1 93 ? -3.137 1.262 -20.940 1.00 94.19 93 ARG A CA 1
ATOM 748 C C . ARG A 1 93 ? -3.147 0.297 -22.115 1.00 94.19 93 ARG A C 1
ATOM 750 O O . ARG A 1 93 ? -3.466 -0.876 -21.926 1.00 94.19 93 ARG A O 1
ATOM 757 N N . VAL A 1 94 ? -2.795 0.770 -23.310 1.00 93.50 94 VAL A N 1
ATOM 758 C CA . VAL A 1 94 ? -2.701 -0.078 -24.509 1.00 93.50 94 VAL A CA 1
ATOM 759 C C . VAL A 1 94 ? -1.565 -1.088 -24.361 1.00 93.50 94 VAL A C 1
ATOM 761 O O . VAL A 1 94 ? -1.782 -2.278 -24.586 1.00 93.50 94 VAL A O 1
ATOM 764 N N . ILE A 1 95 ? -0.389 -0.633 -23.919 1.00 93.19 95 ILE A N 1
ATOM 765 C CA . ILE A 1 95 ? 0.800 -1.469 -23.714 1.00 93.19 95 ILE A CA 1
ATOM 766 C C . ILE A 1 95 ? 0.515 -2.600 -22.712 1.00 93.19 95 ILE A C 1
ATOM 768 O O . ILE A 1 95 ? 0.789 -3.761 -23.007 1.00 93.19 95 ILE A O 1
ATOM 772 N N . ASN A 1 96 ? -0.102 -2.284 -21.570 1.00 94.06 96 ASN A N 1
ATOM 773 C CA . ASN A 1 96 ? -0.455 -3.267 -20.538 1.00 94.06 96 ASN A CA 1
ATOM 774 C C . ASN A 1 96 ? -1.774 -4.005 -20.826 1.00 94.06 96 ASN A C 1
ATOM 776 O O . ASN A 1 96 ? -2.233 -4.780 -19.992 1.00 94.06 96 ASN A O 1
ATOM 780 N N . LYS A 1 97 ? -2.424 -3.746 -21.969 1.00 93.69 97 LYS A N 1
ATOM 781 C CA . LYS A 1 97 ? -3.722 -4.332 -22.349 1.00 93.69 97 LYS A CA 1
ATOM 782 C C . LYS A 1 97 ? -4.793 -4.181 -21.254 1.00 93.69 97 LYS A C 1
ATOM 784 O O . LYS A 1 97 ? -5.601 -5.080 -21.029 1.00 93.69 97 LYS A O 1
ATOM 789 N N . SER A 1 98 ? -4.843 -3.007 -20.620 1.00 92.25 98 SER A N 1
ATOM 790 C CA . SER A 1 98 ? -5.742 -2.687 -19.498 1.00 92.25 98 SER A CA 1
ATOM 791 C C . SER A 1 98 ? -7.211 -3.016 -19.799 1.00 92.25 98 SER A C 1
ATOM 793 O O . SER A 1 98 ? -7.918 -3.581 -18.969 1.00 92.25 98 SER A O 1
ATOM 795 N N . ASN A 1 99 ? -7.663 -2.776 -21.035 1.00 90.88 99 ASN A N 1
ATOM 796 C CA . ASN A 1 99 ? -9.027 -3.088 -21.484 1.00 90.88 99 ASN A CA 1
ATOM 797 C C . ASN A 1 99 ? -9.437 -4.562 -21.335 1.00 90.88 99 ASN A C 1
ATOM 799 O O . ASN A 1 99 ? -10.641 -4.843 -21.347 1.00 90.88 99 ASN A O 1
ATOM 803 N N . PHE A 1 100 ? -8.454 -5.464 -21.260 1.00 91.31 100 PHE A N 1
ATOM 804 C CA . PHE A 1 100 ? -8.628 -6.902 -21.111 1.00 91.31 100 PHE A CA 1
ATOM 805 C C . PHE A 1 100 ? -8.553 -7.334 -19.639 1.00 91.31 100 PHE A C 1
ATOM 807 O O . PHE A 1 100 ? -9.386 -8.129 -19.218 1.00 91.31 100 PHE A O 1
ATOM 814 N N . PHE A 1 101 ? -7.601 -6.801 -18.860 1.00 92.38 101 PHE A N 1
ATOM 815 C CA . PHE A 1 101 ? -7.292 -7.296 -17.507 1.00 92.38 101 PHE A CA 1
ATOM 816 C C . PHE A 1 101 ? -7.882 -6.475 -16.353 1.00 92.38 101 PHE A C 1
ATOM 818 O O . PHE A 1 101 ? -8.191 -7.046 -15.314 1.00 92.38 101 PHE A O 1
ATOM 825 N N . SER A 1 102 ? -8.071 -5.163 -16.518 1.00 89.25 102 SER A N 1
ATOM 826 C CA . SER A 1 102 ? -8.449 -4.258 -15.414 1.00 89.25 102 SER A CA 1
ATOM 827 C C . SER A 1 102 ? -9.771 -4.611 -14.724 1.00 89.25 102 SER A C 1
ATOM 829 O O . SER A 1 102 ? -9.957 -4.306 -13.548 1.00 89.25 102 SER A O 1
ATOM 831 N N . ASN A 1 103 ? -10.704 -5.246 -15.441 1.00 89.12 103 ASN A N 1
ATOM 832 C CA . ASN A 1 103 ? -12.020 -5.605 -14.927 1.00 89.12 103 ASN A CA 1
ATOM 833 C C . ASN A 1 103 ? -12.235 -7.118 -14.978 1.00 89.12 103 ASN A C 1
ATOM 835 O O . ASN A 1 103 ? -12.445 -7.686 -16.048 1.00 89.12 103 ASN A O 1
ATOM 839 N N . GLU A 1 104 ? -12.283 -7.743 -13.804 1.00 86.56 104 GLU A N 1
ATOM 840 C CA . GLU A 1 104 ? -12.425 -9.192 -13.629 1.00 86.56 104 GLU A CA 1
ATOM 841 C C . GLU A 1 104 ? -13.665 -9.782 -14.326 1.00 86.56 104 GLU A C 1
ATOM 843 O O . GLU A 1 104 ? -13.601 -10.845 -14.944 1.00 86.56 104 GLU A O 1
ATOM 848 N N . ARG A 1 105 ? -14.814 -9.090 -14.284 1.00 87.31 105 ARG A N 1
ATOM 849 C CA . ARG A 1 105 ? -16.044 -9.581 -14.935 1.00 87.31 105 ARG A CA 1
ATOM 850 C C . ARG A 1 105 ? -15.895 -9.582 -16.453 1.00 87.31 105 ARG A C 1
ATOM 852 O O . ARG A 1 105 ? -16.242 -10.563 -17.107 1.00 87.31 105 ARG A O 1
ATOM 859 N N . LYS A 1 106 ? -15.359 -8.489 -16.999 1.00 89.50 106 LYS A N 1
ATOM 860 C CA . LYS A 1 106 ? -15.109 -8.338 -18.437 1.00 89.50 106 LYS A CA 1
ATOM 861 C C . LYS A 1 106 ? -14.028 -9.308 -18.915 1.00 89.50 106 LYS A C 1
ATOM 863 O O . LYS A 1 106 ? -14.174 -9.898 -19.979 1.00 89.50 106 LYS A O 1
ATOM 868 N N . TYR A 1 107 ? -12.987 -9.511 -18.112 1.00 90.25 107 TYR A N 1
ATOM 869 C CA . TYR A 1 107 ? -11.918 -10.470 -18.370 1.00 90.25 107 TYR A CA 1
ATOM 870 C C . TYR A 1 107 ? -12.475 -11.884 -18.572 1.00 90.25 107 TYR A C 1
ATOM 872 O O . TYR A 1 107 ? -12.217 -12.493 -19.606 1.00 90.25 107 TYR A O 1
ATOM 880 N N . ARG A 1 108 ? -13.319 -12.380 -17.654 1.00 91.06 108 ARG A N 1
ATOM 881 C CA . ARG A 1 108 ? -13.931 -13.719 -17.775 1.00 91.06 108 ARG A CA 1
ATOM 882 C C . ARG A 1 108 ? -14.744 -13.888 -19.061 1.00 91.06 108 ARG A C 1
ATOM 884 O O . ARG A 1 108 ? -14.636 -14.921 -19.715 1.00 91.06 108 ARG A O 1
ATOM 891 N N . GLN A 1 109 ? -15.514 -12.867 -19.441 1.00 92.19 109 GLN A N 1
ATOM 892 C CA . GLN A 1 109 ? -16.284 -12.867 -20.691 1.00 92.19 109 GLN A CA 1
ATOM 893 C C . GLN A 1 109 ? -15.368 -12.899 -21.920 1.00 92.19 109 GLN A C 1
ATOM 895 O O . GLN A 1 109 ? -15.565 -13.709 -22.821 1.00 92.19 109 GLN A O 1
ATOM 900 N N . LEU A 1 110 ? -14.328 -12.061 -21.939 1.00 92.38 110 LEU A N 1
ATOM 901 C CA . LEU A 1 110 ? -13.368 -12.010 -23.040 1.00 92.38 110 LEU A CA 1
ATOM 902 C C . LEU A 1 110 ? -12.582 -13.314 -23.182 1.00 92.38 110 LEU A C 1
ATOM 904 O O . LEU A 1 110 ? -12.352 -13.758 -24.301 1.00 92.38 110 LEU A O 1
ATOM 908 N N . VAL A 1 111 ? -12.198 -13.945 -22.073 1.00 91.81 111 VAL A N 1
ATOM 909 C CA . VAL A 1 111 ? -11.539 -15.256 -22.084 1.00 91.81 111 VAL A CA 1
ATOM 910 C C . VAL A 1 111 ? -12.444 -16.306 -22.725 1.00 91.81 111 VAL A C 1
ATOM 912 O O . VAL A 1 111 ? -11.992 -17.024 -23.615 1.00 91.81 111 VAL A O 1
ATOM 915 N N . GLN A 1 112 ? -13.725 -16.351 -22.347 1.00 92.06 112 GLN A N 1
ATOM 916 C CA . GLN A 1 112 ? -14.693 -17.271 -22.946 1.00 92.06 112 GLN A CA 1
ATOM 917 C C . GLN A 1 112 ? -14.877 -17.004 -24.451 1.00 92.06 112 GLN A C 1
ATOM 919 O O . GLN A 1 112 ? -14.854 -17.933 -25.255 1.00 92.06 112 GLN A O 1
ATOM 924 N N . ASP A 1 113 ? -14.981 -15.737 -24.857 1.00 92.75 113 ASP A N 1
ATOM 925 C CA . ASP A 1 113 ? -15.081 -15.345 -26.266 1.00 92.75 113 ASP A CA 1
ATOM 926 C C . ASP A 1 113 ? -13.835 -15.713 -27.081 1.00 92.75 113 ASP A C 1
ATOM 928 O O . ASP A 1 113 ? -13.948 -16.095 -28.248 1.00 92.75 113 ASP A O 1
ATOM 932 N N . TYR A 1 114 ? -12.645 -15.575 -26.494 1.00 93.69 114 TYR A N 1
ATOM 933 C CA . TYR A 1 114 ? -11.380 -15.940 -27.130 1.00 93.69 114 TYR A CA 1
ATOM 934 C C . TYR A 1 114 ? -11.263 -17.453 -27.294 1.00 93.69 114 TYR A C 1
ATOM 936 O O . TYR A 1 114 ? -10.933 -17.909 -28.388 1.00 93.69 114 TYR A O 1
ATOM 944 N N . GLN A 1 115 ? -11.619 -18.219 -26.260 1.00 91.81 115 GLN A N 1
ATOM 945 C CA . GLN A 1 115 ? -11.671 -19.681 -26.315 1.00 91.81 115 GLN A CA 1
ATOM 946 C C . GLN A 1 115 ? -12.662 -20.162 -27.381 1.00 91.81 115 GLN A C 1
ATOM 948 O O . GLN A 1 115 ? -12.294 -20.958 -28.239 1.00 91.81 115 GLN A O 1
ATOM 953 N N . ASN A 1 116 ? -13.875 -19.600 -27.417 1.00 92.94 116 ASN A N 1
ATOM 954 C CA . ASN A 1 116 ? -14.884 -19.921 -28.434 1.00 92.94 116 ASN A CA 1
ATOM 955 C C . ASN A 1 116 ? -14.412 -19.615 -29.867 1.00 92.94 116 ASN A C 1
ATOM 957 O O . ASN A 1 116 ? -14.851 -20.253 -30.821 1.00 92.94 116 ASN A O 1
ATOM 961 N N . LYS A 1 117 ? -13.531 -18.621 -30.030 1.00 93.75 117 LYS A N 1
ATOM 962 C CA . LYS A 1 117 ? -12.969 -18.202 -31.323 1.00 93.75 117 LYS A CA 1
ATOM 963 C C . LYS A 1 117 ? -11.604 -18.834 -31.627 1.00 93.75 117 LYS A C 1
ATOM 965 O O . LYS A 1 117 ? -10.999 -18.431 -32.619 1.00 93.75 117 LYS A O 1
ATOM 970 N N . ASN A 1 118 ? -11.116 -19.771 -30.805 1.00 91.31 118 ASN A N 1
ATOM 971 C CA . ASN A 1 118 ? -9.768 -20.351 -30.890 1.00 91.31 118 ASN A CA 1
ATOM 972 C C . ASN A 1 118 ? -8.661 -19.283 -31.027 1.00 91.31 118 ASN A C 1
ATOM 974 O O . ASN A 1 118 ? -7.762 -19.405 -31.857 1.00 91.31 118 ASN A O 1
ATOM 978 N N . LYS A 1 119 ? -8.758 -18.196 -30.250 1.00 92.12 119 LYS A N 1
ATOM 979 C CA . LYS A 1 119 ? -7.751 -17.129 -30.192 1.00 92.12 119 LYS A CA 1
ATOM 980 C C . LYS A 1 119 ? -6.907 -17.246 -28.932 1.00 92.12 119 LYS A C 1
ATOM 982 O O . LYS A 1 119 ? -7.447 -17.452 -27.847 1.00 92.12 119 LYS A O 1
ATOM 987 N N . ASP A 1 120 ? -5.612 -16.990 -29.074 1.00 90.19 120 ASP A N 1
ATOM 988 C CA . ASP A 1 120 ? -4.690 -16.963 -27.943 1.00 90.19 120 ASP A CA 1
ATOM 989 C C . ASP A 1 120 ? -5.014 -15.817 -26.985 1.00 90.19 120 ASP A C 1
ATOM 991 O O . ASP A 1 120 ? -5.206 -14.658 -27.381 1.00 90.19 120 ASP A O 1
ATOM 995 N N . ILE A 1 121 ? -5.070 -16.154 -25.699 1.00 90.62 121 ILE A N 1
ATOM 996 C CA . ILE A 1 121 ? -5.309 -15.195 -24.627 1.00 90.62 121 ILE A CA 1
ATOM 997 C C . ILE A 1 121 ? -4.025 -14.381 -24.429 1.00 90.62 121 ILE A C 1
ATOM 999 O O . ILE A 1 121 ? -2.941 -14.957 -24.326 1.00 90.62 121 ILE A O 1
ATOM 1003 N N . PRO A 1 122 ? -4.113 -13.043 -24.357 1.00 90.50 122 PRO A N 1
ATOM 1004 C CA . PRO A 1 122 ? -2.965 -12.219 -24.027 1.00 90.50 122 PRO A CA 1
ATOM 1005 C C . PRO A 1 122 ? -2.312 -12.630 -22.703 1.00 90.50 122 PRO A C 1
ATOM 1007 O O . PRO A 1 122 ? -2.990 -12.769 -21.690 1.00 90.50 122 PRO A O 1
ATOM 1010 N N . GLU A 1 123 ? -0.986 -12.742 -22.691 1.00 90.81 123 GLU A N 1
ATOM 1011 C CA . GLU A 1 123 ? -0.234 -12.962 -21.454 1.00 90.81 123 GLU A CA 1
ATOM 1012 C C . GLU A 1 123 ? -0.337 -11.756 -20.505 1.00 90.81 123 GLU A C 1
ATOM 1014 O O . GLU A 1 123 ? -0.298 -10.598 -20.943 1.00 90.81 123 GLU A O 1
ATOM 1019 N N . ARG A 1 124 ? -0.424 -12.032 -19.196 1.00 90.94 124 ARG A N 1
ATOM 1020 C CA . ARG A 1 124 ? -0.469 -11.023 -18.126 1.00 90.94 124 ARG A CA 1
ATOM 1021 C C . A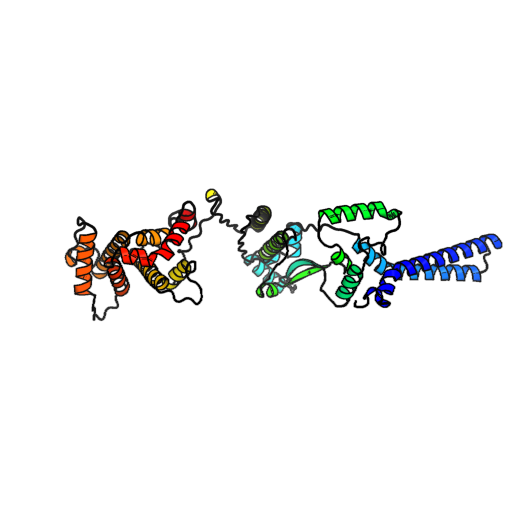RG A 1 124 ? 0.938 -10.497 -17.843 1.00 90.94 124 ARG A C 1
ATOM 1023 O O . ARG A 1 124 ? 1.694 -11.045 -17.042 1.00 90.94 124 ARG A O 1
ATOM 1030 N N . LYS A 1 125 ? 1.304 -9.439 -18.565 1.00 93.88 125 LYS A N 1
ATOM 1031 C CA . LYS A 1 125 ? 2.604 -8.765 -18.479 1.00 93.88 125 LYS A CA 1
ATOM 1032 C C . LYS A 1 125 ? 2.414 -7.259 -18.345 1.00 93.88 125 LYS A C 1
ATOM 1034 O O . LYS A 1 125 ? 1.544 -6.679 -18.992 1.00 93.88 125 LYS A O 1
ATOM 1039 N N . SER A 1 126 ? 3.265 -6.622 -17.550 1.00 94.12 126 SER A N 1
ATOM 1040 C CA . SER A 1 126 ? 3.306 -5.167 -17.390 1.00 94.12 126 SER A CA 1
ATOM 1041 C C . SER A 1 126 ? 4.603 -4.590 -17.936 1.00 94.12 126 SER A C 1
ATOM 1043 O O . SER A 1 126 ? 5.678 -5.149 -17.702 1.00 94.12 126 SER A O 1
ATOM 1045 N N . TYR A 1 127 ? 4.516 -3.444 -18.604 1.00 94.44 127 TYR A N 1
ATOM 1046 C CA . TYR A 1 127 ? 5.685 -2.670 -19.000 1.00 94.44 127 TYR A CA 1
ATOM 1047 C C . TYR A 1 127 ? 6.447 -2.155 -17.777 1.00 94.44 127 TYR A C 1
ATOM 1049 O O . TYR A 1 127 ? 5.855 -1.578 -16.859 1.00 94.44 127 TYR A O 1
ATOM 1057 N N . PHE A 1 128 ? 7.763 -2.365 -17.785 1.00 91.31 128 PHE A N 1
ATOM 1058 C CA . PHE A 1 128 ? 8.662 -1.951 -16.714 1.00 91.31 128 PHE A CA 1
ATOM 1059 C C . PHE A 1 128 ? 9.487 -0.729 -17.115 1.00 91.31 128 PHE A C 1
ATOM 1061 O O . PHE A 1 128 ? 9.423 0.309 -16.458 1.00 91.31 128 PHE A O 1
ATOM 1068 N N . CYS A 1 129 ? 10.254 -0.835 -18.198 1.00 89.88 129 CYS A N 1
ATOM 1069 C CA . CYS A 1 129 ? 11.062 0.254 -18.740 1.00 89.88 129 CYS A CA 1
ATOM 1070 C C . CYS A 1 129 ? 11.569 -0.091 -20.144 1.00 89.88 129 CYS A C 1
ATOM 1072 O O . CYS A 1 129 ? 11.587 -1.259 -20.521 1.00 89.88 129 CYS A O 1
ATOM 1074 N N . ASP A 1 130 ? 12.063 0.901 -20.886 1.00 88.31 130 ASP A N 1
ATOM 1075 C CA . ASP A 1 130 ? 12.921 0.625 -22.038 1.00 88.31 130 ASP A CA 1
ATOM 1076 C C . ASP A 1 130 ? 14.357 0.415 -21.543 1.00 88.31 130 ASP A C 1
ATOM 1078 O O . ASP A 1 130 ? 14.998 1.341 -21.025 1.00 88.31 130 ASP A O 1
ATOM 1082 N N . GLY A 1 131 ? 14.873 -0.795 -21.729 1.00 89.31 131 GLY A N 1
ATOM 1083 C CA . GLY A 1 131 ? 16.172 -1.233 -21.231 1.00 89.31 131 GLY A CA 1
ATOM 1084 C C . GLY A 1 131 ? 16.752 -2.374 -22.059 1.00 89.31 131 GLY A C 1
ATOM 1085 O O . GLY A 1 131 ? 16.365 -2.584 -23.202 1.00 89.31 131 GLY A O 1
ATOM 1086 N N . PHE A 1 132 ? 17.714 -3.085 -21.490 1.00 87.81 132 PHE A N 1
ATOM 1087 C CA . PHE A 1 132 ? 18.275 -4.310 -22.054 1.00 87.81 132 PHE A CA 1
ATOM 1088 C C . PHE A 1 132 ? 18.680 -5.235 -20.903 1.00 87.81 132 PHE A C 1
ATOM 1090 O O . PHE A 1 132 ? 18.917 -4.773 -19.781 1.00 87.81 132 PHE A O 1
ATOM 1097 N N . GLU A 1 133 ? 18.736 -6.534 -21.172 1.00 87.69 133 GLU A N 1
ATOM 1098 C CA . GLU A 1 133 ? 19.230 -7.518 -20.213 1.00 87.69 133 GLU A CA 1
ATOM 1099 C C . GLU A 1 133 ? 20.757 -7.444 -20.139 1.00 87.69 133 GLU A C 1
ATOM 1101 O O . GLU A 1 133 ? 21.433 -7.406 -21.164 1.00 87.69 133 GLU A O 1
ATOM 1106 N N . TRP A 1 134 ? 21.317 -7.375 -18.930 1.00 87.81 134 TRP A N 1
ATOM 1107 C CA . TRP A 1 134 ? 22.767 -7.288 -18.766 1.00 87.81 134 TRP A CA 1
ATOM 1108 C C . TRP A 1 134 ? 23.429 -8.625 -19.091 1.00 87.81 134 TRP A C 1
ATOM 1110 O O . TRP A 1 134 ? 23.094 -9.655 -18.516 1.00 87.81 134 TRP A O 1
ATOM 1120 N N . GLY A 1 135 ? 24.429 -8.564 -19.964 1.00 88.00 135 GLY A N 1
ATOM 1121 C CA . GLY A 1 135 ? 25.223 -9.699 -20.419 1.00 88.00 135 GLY A CA 1
ATOM 1122 C C . GLY A 1 135 ? 26.712 -9.342 -20.436 1.00 88.00 135 GLY A C 1
ATOM 1123 O O . GLY A 1 135 ? 27.067 -8.176 -20.205 1.00 88.00 135 GLY A O 1
ATOM 1124 N N . PRO A 1 136 ? 27.604 -10.316 -20.686 1.00 86.94 136 PRO A N 1
ATOM 1125 C CA . PRO A 1 136 ? 29.047 -10.080 -20.757 1.00 86.94 136 PRO A CA 1
ATOM 1126 C C . PRO A 1 136 ? 29.429 -8.961 -21.740 1.00 86.94 136 PRO A C 1
ATOM 1128 O O . PRO A 1 136 ? 30.220 -8.080 -21.407 1.00 86.94 136 PRO A O 1
ATOM 1131 N N . GLU A 1 137 ? 28.789 -8.922 -22.909 1.00 80.25 137 GLU A N 1
ATOM 1132 C CA . GLU A 1 137 ? 28.982 -7.902 -23.942 1.00 80.25 137 GLU A CA 1
ATOM 1133 C C . GLU A 1 137 ? 28.651 -6.484 -23.450 1.00 80.25 137 GLU A C 1
ATOM 1135 O O . GLU A 1 137 ? 29.356 -5.516 -23.758 1.00 80.25 137 GLU A O 1
ATOM 1140 N N . HIS A 1 138 ? 27.616 -6.359 -22.618 1.00 85.88 138 HIS A N 1
ATOM 1141 C CA . HIS A 1 138 ? 27.195 -5.096 -22.023 1.00 85.88 138 HIS A CA 1
ATOM 1142 C C . HIS A 1 138 ? 28.184 -4.621 -20.954 1.00 85.88 138 HIS A C 1
ATOM 1144 O O . HIS A 1 138 ? 28.492 -3.428 -20.880 1.00 85.88 138 HIS A O 1
ATOM 1150 N N . ALA A 1 139 ? 28.717 -5.544 -20.149 1.00 85.38 139 ALA A N 1
ATOM 1151 C CA . ALA A 1 139 ? 29.732 -5.246 -19.142 1.00 85.38 139 ALA A CA 1
ATOM 1152 C C . ALA A 1 139 ? 31.042 -4.767 -19.787 1.00 85.38 139 ALA A C 1
ATOM 1154 O O . ALA A 1 139 ? 31.592 -3.741 -19.377 1.00 85.38 139 ALA A O 1
ATOM 1155 N N . ASP A 1 140 ? 31.489 -5.440 -20.849 1.00 81.81 140 ASP A N 1
ATOM 1156 C CA . ASP A 1 140 ? 32.668 -5.039 -21.619 1.00 81.81 140 ASP A CA 1
ATOM 1157 C C . ASP A 1 140 ? 32.486 -3.652 -22.236 1.00 81.81 140 ASP A C 1
ATOM 1159 O O . ASP A 1 140 ? 33.377 -2.797 -22.158 1.00 81.81 140 ASP A O 1
ATOM 1163 N N . ARG A 1 141 ? 31.306 -3.377 -22.801 1.00 78.44 141 ARG A N 1
ATOM 1164 C CA . ARG A 1 141 ? 30.997 -2.060 -23.361 1.00 78.44 141 ARG A CA 1
ATOM 1165 C C . ARG A 1 141 ? 30.953 -0.977 -22.286 1.00 78.44 141 ARG A C 1
ATOM 1167 O O . ARG A 1 141 ? 31.511 0.103 -22.490 1.00 78.44 141 ARG A O 1
ATOM 1174 N N . ALA A 1 142 ? 30.337 -1.250 -21.139 1.00 84.50 142 ALA A N 1
ATOM 1175 C CA . ALA A 1 142 ? 30.319 -0.330 -20.006 1.00 84.50 142 ALA A CA 1
ATOM 1176 C C . ALA A 1 142 ? 31.743 -0.019 -19.516 1.00 84.50 142 ALA A C 1
ATOM 1178 O O . ALA A 1 142 ? 32.062 1.143 -19.258 1.00 84.50 142 ALA A O 1
ATOM 1179 N N . TYR A 1 143 ? 32.619 -1.028 -19.470 1.00 82.81 143 TYR A N 1
ATOM 1180 C CA . TYR A 1 143 ? 34.025 -0.864 -19.113 1.00 82.81 143 TYR A CA 1
ATOM 1181 C C . TYR A 1 143 ? 34.790 0.001 -20.126 1.00 82.81 143 TYR A C 1
ATOM 1183 O O . TYR A 1 143 ? 35.522 0.913 -19.739 1.00 82.81 143 TYR A O 1
ATOM 1191 N N . GLN A 1 144 ? 34.575 -0.216 -21.428 1.00 77.31 144 GLN A N 1
ATOM 1192 C CA . GLN A 1 144 ? 35.144 0.628 -22.488 1.00 77.31 144 GLN A CA 1
ATOM 1193 C C . GLN A 1 144 ? 34.720 2.094 -22.337 1.00 77.31 144 GLN A C 1
ATOM 1195 O O . GLN A 1 144 ? 35.553 2.990 -22.455 1.00 77.31 144 GLN A O 1
ATOM 1200 N N . ILE A 1 145 ? 33.442 2.346 -22.041 1.00 78.44 145 ILE A N 1
ATOM 1201 C CA . ILE A 1 145 ? 32.918 3.706 -21.851 1.00 78.44 145 ILE A CA 1
ATOM 1202 C C . ILE A 1 145 ? 33.481 4.343 -20.573 1.00 78.44 145 ILE A C 1
ATOM 1204 O O . ILE A 1 145 ? 33.772 5.537 -20.560 1.00 78.44 145 ILE A O 1
ATOM 1208 N N . ALA A 1 146 ? 33.657 3.567 -19.504 1.00 81.12 146 ALA A N 1
ATOM 1209 C CA . ALA A 1 146 ? 34.249 4.051 -18.259 1.00 81.12 146 ALA A CA 1
ATOM 1210 C C . ALA A 1 146 ? 35.736 4.421 -18.409 1.00 81.12 146 ALA A C 1
ATOM 1212 O O . ALA A 1 146 ? 36.228 5.276 -17.677 1.00 81.12 146 ALA A O 1
ATOM 1213 N N . ASN A 1 147 ? 36.441 3.811 -19.367 1.00 78.31 147 ASN A N 1
ATOM 1214 C CA . ASN A 1 147 ? 37.847 4.106 -19.652 1.00 78.31 147 ASN A CA 1
ATOM 1215 C C . ASN A 1 147 ? 38.076 5.381 -20.479 1.00 78.31 147 ASN A C 1
ATOM 1217 O O . ASN A 1 147 ? 39.232 5.768 -20.664 1.00 78.31 147 ASN A O 1
ATOM 1221 N N . LEU A 1 148 ? 37.014 6.029 -20.966 1.00 74.25 148 LEU A N 1
ATOM 1222 C CA . LEU A 1 148 ? 37.110 7.291 -21.699 1.00 74.25 148 LEU A CA 1
ATOM 1223 C C . LEU A 1 148 ? 37.729 8.401 -20.852 1.00 74.25 148 LEU A C 1
ATOM 1225 O O . LEU A 1 148 ? 37.511 8.472 -19.640 1.00 74.25 148 LEU A O 1
ATOM 1229 N N . SER A 1 149 ? 38.446 9.320 -21.499 1.00 71.12 149 SER A N 1
ATOM 1230 C CA . SER A 1 149 ? 38.843 10.571 -20.856 1.00 71.12 149 SER A CA 1
ATOM 1231 C C . SER A 1 149 ? 37.621 11.348 -20.352 1.00 71.12 149 SER A C 1
ATOM 1233 O O . SER A 1 149 ? 36.536 11.286 -20.937 1.00 71.12 149 SER A O 1
ATOM 1235 N N . SER A 1 150 ? 37.798 12.134 -19.286 1.00 68.62 150 SER A N 1
ATOM 1236 C CA . SER A 1 150 ? 36.740 12.993 -18.728 1.00 68.62 150 SER A CA 1
ATOM 1237 C C . SER A 1 150 ? 36.128 13.931 -19.778 1.00 68.62 150 SER A C 1
ATOM 1239 O O . SER A 1 150 ? 34.925 14.184 -19.766 1.00 68.62 150 SER A O 1
ATOM 1241 N N . ASP A 1 151 ? 36.954 14.382 -20.724 1.00 66.00 151 ASP A N 1
ATOM 1242 C CA . ASP A 1 151 ? 36.576 15.264 -21.831 1.00 66.00 151 ASP A CA 1
ATOM 1243 C C . ASP A 1 151 ? 35.999 14.501 -23.041 1.00 66.00 151 ASP A C 1
ATOM 1245 O O . ASP A 1 151 ? 35.520 15.116 -23.996 1.00 66.00 151 ASP A O 1
ATOM 1249 N N . LYS A 1 152 ? 36.035 13.159 -23.015 1.00 70.62 152 LYS A N 1
ATOM 1250 C CA . LYS A 1 152 ? 35.628 12.252 -24.102 1.00 70.62 152 LYS A CA 1
ATOM 1251 C C . LYS A 1 152 ? 36.276 12.602 -25.445 1.00 70.62 152 LYS A C 1
ATOM 1253 O O . LYS A 1 152 ? 35.638 12.466 -26.494 1.00 70.62 152 LYS A O 1
ATOM 1258 N N . ARG A 1 153 ? 37.536 13.056 -25.415 1.00 65.56 153 ARG A N 1
ATOM 1259 C CA . ARG A 1 153 ? 38.293 13.498 -26.603 1.00 65.56 153 ARG A CA 1
ATOM 1260 C C . ARG A 1 153 ? 38.387 12.403 -27.656 1.00 65.56 153 ARG A C 1
ATOM 1262 O O . ARG A 1 153 ? 38.433 12.674 -28.849 1.00 65.56 153 ARG A O 1
ATOM 1269 N N . GLU A 1 154 ? 38.372 11.151 -27.213 1.00 65.38 154 GLU A N 1
ATOM 1270 C CA . GLU A 1 154 ? 38.518 9.996 -28.085 1.00 65.38 154 GLU A CA 1
ATOM 1271 C C . GLU A 1 154 ? 37.269 9.732 -28.952 1.00 65.38 154 GLU A C 1
ATOM 1273 O O . GLU A 1 154 ? 37.364 9.009 -29.940 1.00 65.38 154 GLU A O 1
ATOM 1278 N N . ILE A 1 155 ? 36.118 10.344 -28.631 1.00 67.00 155 ILE A N 1
ATOM 1279 C CA . ILE A 1 155 ? 34.865 10.260 -29.410 1.00 67.00 155 ILE A CA 1
ATOM 1280 C C . ILE A 1 155 ? 34.440 11.641 -29.930 1.00 67.00 155 ILE A C 1
ATOM 1282 O O . ILE A 1 155 ? 33.253 11.908 -30.127 1.00 67.00 155 ILE A O 1
ATOM 1286 N N . GLU A 1 156 ? 35.372 12.577 -30.109 1.00 65.06 156 GLU A N 1
ATOM 1287 C CA . GLU A 1 156 ? 35.006 13.893 -30.624 1.00 65.06 156 GLU A CA 1
ATOM 1288 C C . GLU A 1 156 ? 34.365 13.798 -32.011 1.00 65.06 156 GLU A C 1
ATOM 1290 O O . GLU A 1 156 ? 34.923 13.259 -32.967 1.00 65.06 156 GLU A O 1
ATOM 1295 N N . LEU A 1 157 ? 33.142 14.324 -32.101 1.00 67.69 157 LEU A N 1
ATOM 1296 C CA . LEU A 1 157 ? 32.420 14.432 -33.357 1.00 67.69 157 LEU A CA 1
ATOM 1297 C C . LEU A 1 157 ? 33.084 15.501 -34.243 1.00 67.69 157 LEU A C 1
ATOM 1299 O O . LEU A 1 157 ? 33.586 16.498 -33.716 1.00 67.69 157 LEU A O 1
ATOM 1303 N N . PRO A 1 158 ? 33.037 15.351 -35.580 1.00 70.44 158 PRO A N 1
ATOM 1304 C CA . PRO A 1 158 ? 33.475 16.394 -36.501 1.00 70.44 158 PRO A CA 1
ATOM 1305 C C . PRO A 1 158 ? 32.822 17.745 -36.190 1.00 70.44 158 PRO A C 1
ATOM 1307 O O . PRO A 1 158 ? 31.666 17.793 -35.760 1.00 70.44 158 PRO A O 1
ATOM 1310 N N . PHE A 1 159 ? 33.525 18.846 -36.480 1.00 72.44 159 PHE A N 1
ATOM 1311 C CA . PHE A 1 159 ? 33.104 20.200 -36.090 1.00 72.44 159 PHE A CA 1
ATOM 1312 C C . PHE A 1 159 ? 31.677 20.570 -36.539 1.00 72.44 159 PHE A C 1
ATOM 1314 O O . PHE A 1 159 ? 30.992 21.333 -35.860 1.00 72.44 159 PHE A O 1
ATOM 1321 N N . VAL A 1 160 ? 31.209 19.991 -37.650 1.00 74.12 160 VAL A N 1
ATOM 1322 C CA . VAL A 1 160 ? 29.863 20.179 -38.215 1.00 74.12 160 VAL A CA 1
ATOM 1323 C C . VAL A 1 160 ? 28.757 19.733 -37.244 1.00 74.12 160 VAL A C 1
ATOM 1325 O O . VAL A 1 160 ? 27.684 20.328 -37.209 1.00 74.12 160 VAL A O 1
ATOM 1328 N N . PHE A 1 161 ? 29.020 18.737 -36.394 1.00 74.38 161 PHE A N 1
ATOM 1329 C CA . PHE A 1 161 ? 28.055 18.207 -35.423 1.00 74.38 161 PHE A CA 1
ATOM 1330 C C . PHE A 1 161 ? 28.130 18.886 -34.045 1.00 74.38 161 PHE A C 1
ATOM 1332 O O . PHE A 1 161 ? 27.361 18.540 -33.143 1.00 74.38 161 PHE A O 1
ATOM 1339 N N . ASN A 1 162 ? 29.004 19.882 -33.867 1.00 75.88 162 ASN A N 1
ATOM 1340 C CA . ASN A 1 162 ? 29.157 20.603 -32.600 1.00 75.88 162 ASN A CA 1
ATOM 1341 C C . ASN A 1 162 ? 27.860 21.243 -32.065 1.00 75.88 162 ASN A C 1
ATOM 1343 O O . ASN A 1 162 ? 27.643 21.170 -30.853 1.00 75.88 162 ASN A O 1
ATOM 1347 N N . PRO A 1 163 ? 26.968 21.834 -32.889 1.00 81.69 163 PRO A N 1
ATOM 1348 C CA . PRO A 1 163 ? 25.696 22.367 -32.395 1.00 81.69 163 PRO A CA 1
ATOM 1349 C C . PRO A 1 163 ? 24.800 21.282 -31.779 1.00 81.69 163 PRO A C 1
ATOM 1351 O O . PRO A 1 163 ? 24.230 21.477 -30.706 1.00 81.69 163 PRO A O 1
ATOM 1354 N N . ILE A 1 164 ? 24.735 20.110 -32.418 1.00 79.88 164 ILE A N 1
ATOM 1355 C CA . ILE A 1 164 ? 23.935 18.964 -31.963 1.00 79.88 164 ILE A CA 1
ATOM 1356 C C . ILE A 1 164 ? 24.523 18.381 -30.673 1.00 79.88 164 ILE A C 1
ATOM 1358 O O . ILE A 1 164 ? 23.788 18.118 -29.720 1.00 79.88 164 ILE A O 1
ATOM 1362 N N . LYS A 1 165 ? 25.855 18.252 -30.606 1.00 76.56 165 LYS A N 1
ATOM 1363 C CA . LYS A 1 165 ? 26.571 17.837 -29.391 1.00 76.56 165 LYS A CA 1
ATOM 1364 C C . LYS A 1 165 ? 26.238 18.760 -28.214 1.00 76.56 165 LYS A C 1
ATOM 1366 O O . LYS A 1 165 ? 25.797 18.287 -27.171 1.00 76.56 165 LYS A O 1
ATOM 1371 N N . ARG A 1 166 ? 26.341 20.083 -28.408 1.00 79.94 166 ARG A N 1
ATOM 1372 C CA . ARG A 1 166 ? 26.014 21.089 -27.378 1.00 79.94 166 ARG A CA 1
ATOM 1373 C C . ARG A 1 166 ? 24.570 20.982 -26.888 1.00 79.94 166 ARG A C 1
ATOM 1375 O O . ARG A 1 166 ? 24.338 21.090 -25.685 1.00 79.94 166 ARG A O 1
ATOM 1382 N N . HIS A 1 167 ? 23.615 20.758 -27.793 1.00 82.81 167 HIS A N 1
ATOM 1383 C CA . HIS A 1 167 ? 22.207 20.569 -27.437 1.00 82.81 167 HIS A CA 1
ATOM 1384 C C . HIS A 1 167 ? 22.013 19.357 -26.513 1.00 82.81 167 HIS A C 1
ATOM 1386 O O . HIS A 1 167 ? 21.418 19.482 -25.439 1.00 82.81 167 HIS A O 1
ATOM 1392 N N . PHE A 1 168 ? 22.559 18.197 -26.885 1.00 79.50 168 PHE A N 1
ATOM 1393 C CA . PHE A 1 168 ? 22.429 16.998 -26.062 1.00 79.50 168 PHE A CA 1
ATOM 1394 C C . PHE A 1 168 ? 23.229 17.069 -24.757 1.00 79.50 168 PHE A C 1
ATOM 1396 O O . PHE A 1 168 ? 22.750 16.569 -23.743 1.00 79.50 168 PHE A O 1
ATOM 1403 N N . ASP A 1 169 ? 24.380 17.745 -24.731 1.00 77.81 169 ASP A N 1
ATOM 1404 C CA . ASP A 1 169 ? 25.153 17.983 -23.504 1.00 77.81 169 ASP A CA 1
ATOM 1405 C C . ASP A 1 169 ? 24.427 18.929 -22.529 1.00 77.81 169 ASP A C 1
ATOM 1407 O O . ASP A 1 169 ? 24.532 18.787 -21.307 1.00 77.81 169 ASP A O 1
ATOM 1411 N N . ALA A 1 170 ? 23.667 19.903 -23.039 1.00 82.00 170 ALA A N 1
ATOM 1412 C CA . ALA A 1 170 ? 22.804 20.748 -22.214 1.00 82.00 170 ALA A CA 1
ATOM 1413 C C . ALA A 1 170 ? 21.627 19.945 -21.638 1.00 82.00 170 ALA A C 1
ATOM 1415 O O . ALA A 1 170 ? 21.374 19.987 -20.431 1.00 82.00 170 ALA A O 1
ATOM 1416 N N . MET A 1 171 ? 20.960 19.142 -22.476 1.00 78.94 171 MET A N 1
ATOM 1417 C CA . MET A 1 171 ? 19.913 18.213 -22.038 1.00 78.94 171 MET A CA 1
ATOM 1418 C C . MET A 1 171 ? 20.455 17.213 -21.006 1.00 78.94 171 MET A C 1
ATOM 1420 O O . MET A 1 171 ? 19.770 16.863 -20.045 1.00 78.94 171 MET A O 1
ATOM 1424 N N . ALA A 1 172 ? 21.711 16.796 -21.172 1.00 74.88 172 ALA A N 1
ATOM 1425 C CA . ALA A 1 172 ? 22.373 15.863 -20.287 1.00 74.88 172 ALA A CA 1
ATOM 1426 C C . ALA A 1 172 ? 22.569 16.399 -18.876 1.00 74.88 172 ALA A C 1
ATOM 1428 O O . ALA A 1 172 ? 22.205 15.741 -17.901 1.00 74.88 172 ALA A O 1
ATOM 1429 N N . ARG A 1 173 ? 23.090 17.623 -18.784 1.00 77.12 173 ARG A N 1
ATOM 1430 C CA . ARG A 1 173 ? 23.263 18.325 -17.513 1.00 77.12 173 ARG A CA 1
ATOM 1431 C C . ARG A 1 173 ? 21.928 18.573 -16.814 1.00 77.12 173 ARG A C 1
ATOM 1433 O O . ARG A 1 173 ? 21.855 18.396 -15.606 1.00 77.12 173 ARG A O 1
ATOM 1440 N N . LYS A 1 174 ? 20.870 18.906 -17.565 1.00 79.50 174 LYS A N 1
ATOM 1441 C CA . LYS A 1 174 ? 19.525 19.126 -17.004 1.00 79.50 174 LYS A CA 1
ATOM 1442 C C . LYS A 1 174 ? 18.909 17.856 -16.406 1.00 79.50 174 LYS A C 1
ATOM 1444 O O . LYS A 1 174 ? 18.278 17.929 -15.361 1.00 79.50 174 LYS A O 1
ATOM 1449 N N . MET A 1 175 ? 19.062 16.709 -17.070 1.00 73.62 175 MET A N 1
ATOM 1450 C CA . MET A 1 175 ? 18.456 15.445 -16.623 1.00 73.62 175 MET A CA 1
ATOM 1451 C C . MET A 1 175 ? 19.266 14.722 -15.538 1.00 73.62 175 MET A C 1
ATOM 1453 O O . MET A 1 175 ? 18.745 13.813 -14.899 1.00 73.62 175 MET A O 1
ATOM 1457 N N . GLY A 1 176 ? 20.536 15.086 -15.341 1.00 74.56 176 GLY A N 1
ATOM 1458 C CA . GLY A 1 176 ? 21.432 14.365 -14.442 1.00 74.56 176 GLY A CA 1
ATOM 1459 C C . GLY A 1 176 ? 21.757 12.946 -14.931 1.00 74.56 176 GLY A C 1
ATOM 1460 O O . GLY A 1 176 ? 21.494 12.583 -16.088 1.00 74.56 176 GLY A O 1
ATOM 1461 N N . GLY A 1 177 ? 22.372 12.161 -14.041 1.00 74.12 177 GLY A N 1
ATOM 1462 C CA . GLY A 1 177 ? 22.791 10.778 -14.292 1.00 74.12 177 GLY A CA 1
ATOM 1463 C C . GLY A 1 177 ? 23.984 10.634 -15.247 1.00 74.12 177 GLY A C 1
ATOM 1464 O O . GLY A 1 177 ? 24.333 11.549 -15.996 1.00 74.12 177 GLY A O 1
ATOM 1465 N N . SER A 1 178 ? 24.617 9.457 -15.231 1.00 73.25 178 SER A N 1
ATOM 1466 C CA . SER A 1 178 ? 25.700 9.133 -16.166 1.00 73.25 178 SER A CA 1
ATOM 1467 C C . SER A 1 178 ? 25.139 8.741 -17.533 1.00 73.25 178 SER A C 1
ATOM 1469 O O . SER A 1 178 ? 24.336 7.817 -17.641 1.00 73.25 178 SER A O 1
ATOM 1471 N N . ASN A 1 179 ? 25.603 9.397 -18.602 1.00 71.75 179 ASN A N 1
ATOM 1472 C CA . ASN A 1 179 ? 25.210 9.062 -19.980 1.00 71.75 179 ASN A CA 1
ATOM 1473 C C . ASN A 1 179 ? 25.712 7.684 -20.411 1.00 71.75 179 ASN A C 1
ATOM 1475 O O . ASN A 1 179 ? 25.242 7.167 -21.421 1.00 71.75 179 ASN A O 1
ATOM 1479 N N . ALA A 1 180 ? 26.696 7.129 -19.696 1.00 74.88 180 ALA A N 1
ATOM 1480 C CA . ALA A 1 180 ? 27.383 5.913 -20.100 1.00 74.88 180 ALA A CA 1
ATOM 1481 C C . ALA A 1 180 ? 26.403 4.758 -20.330 1.00 74.88 180 ALA A C 1
ATOM 1483 O O . ALA A 1 180 ? 26.550 4.028 -21.302 1.00 74.88 180 ALA A O 1
ATOM 1484 N N . ILE A 1 181 ? 25.352 4.662 -19.511 1.00 77.00 181 ILE A N 1
ATOM 1485 C CA . ILE A 1 181 ? 24.377 3.572 -19.595 1.00 77.00 181 ILE A CA 1
ATOM 1486 C C . ILE A 1 181 ? 23.596 3.559 -20.917 1.00 77.00 181 ILE A C 1
ATOM 1488 O O . ILE A 1 181 ? 23.279 2.493 -21.431 1.00 77.00 181 ILE A O 1
ATOM 1492 N N . PHE A 1 182 ? 23.353 4.725 -21.528 1.00 76.62 182 PHE A N 1
ATOM 1493 C CA . PHE A 1 182 ? 22.654 4.818 -22.817 1.00 76.62 182 PHE A CA 1
ATOM 1494 C C . PHE A 1 182 ? 23.526 4.409 -24.009 1.00 76.62 182 PHE A C 1
ATOM 1496 O O . PHE A 1 182 ? 23.008 4.177 -25.099 1.00 76.62 182 PHE A O 1
ATOM 1503 N N . ALA A 1 183 ? 24.843 4.339 -23.813 1.00 76.31 183 ALA A N 1
ATOM 1504 C CA . ALA A 1 183 ? 25.800 3.935 -24.834 1.00 76.31 183 ALA A CA 1
ATOM 1505 C C . ALA A 1 183 ? 26.171 2.451 -24.781 1.00 76.31 183 ALA A C 1
ATOM 1507 O O . ALA A 1 183 ? 26.912 1.991 -25.655 1.00 76.31 183 ALA A O 1
ATOM 1508 N N . VAL A 1 184 ? 25.683 1.733 -23.764 1.00 82.50 184 VAL A N 1
ATOM 1509 C CA . VAL A 1 184 ? 25.921 0.299 -23.598 1.00 82.50 184 VAL A CA 1
ATOM 1510 C C . VAL A 1 184 ? 25.160 -0.475 -24.668 1.00 82.50 184 VAL A C 1
ATOM 1512 O O . VAL A 1 184 ? 25.802 -1.090 -25.509 1.00 82.50 184 VAL A O 1
ATOM 1515 N N . GLU A 1 185 ? 23.829 -0.363 -24.715 1.00 82.31 185 GLU A N 1
ATOM 1516 C CA . GLU A 1 185 ? 23.020 -1.017 -25.749 1.00 82.31 185 GLU A CA 1
ATOM 1517 C C . GLU A 1 185 ? 21.732 -0.246 -26.090 1.00 82.31 185 GLU A C 1
ATOM 1519 O O . GLU A 1 185 ? 21.409 0.800 -25.517 1.00 82.31 185 GLU A O 1
ATOM 1524 N N . ARG A 1 186 ? 21.032 -0.700 -27.134 1.00 82.50 186 ARG A N 1
ATOM 1525 C CA . ARG A 1 186 ? 19.746 -0.197 -27.582 1.00 82.50 186 ARG A CA 1
ATOM 1526 C C . ARG A 1 186 ? 18.727 -0.626 -26.544 1.00 82.50 186 ARG A C 1
ATOM 1528 O O . ARG A 1 186 ? 18.695 -1.769 -26.116 1.00 82.50 186 ARG A O 1
ATOM 1535 N N . ARG A 1 187 ? 17.894 0.329 -26.158 1.00 84.38 187 ARG A N 1
ATOM 1536 C CA . ARG A 1 187 ? 16.810 0.083 -25.223 1.00 84.38 187 ARG A CA 1
ATOM 1537 C C . ARG A 1 187 ? 15.610 -0.454 -25.985 1.00 84.38 187 ARG A C 1
ATOM 1539 O O . ARG A 1 187 ? 15.182 0.163 -26.964 1.00 84.38 187 ARG A O 1
ATOM 1546 N N . GLU A 1 188 ? 15.109 -1.578 -25.520 1.00 88.25 188 GLU A N 1
ATOM 1547 C CA . GLU A 1 188 ? 13.887 -2.223 -25.970 1.00 88.25 188 GLU A CA 1
ATOM 1548 C C . GLU A 1 188 ? 12.911 -2.298 -24.792 1.00 88.25 188 GLU A C 1
ATOM 1550 O O . GLU A 1 188 ? 13.348 -2.302 -23.636 1.00 88.25 188 GLU A O 1
ATOM 1555 N N . PRO A 1 189 ? 11.595 -2.295 -25.049 1.00 91.06 189 PRO A N 1
ATOM 1556 C CA . PRO A 1 189 ? 10.611 -2.344 -23.981 1.00 91.06 189 PRO A CA 1
ATOM 1557 C C . PRO A 1 189 ? 10.714 -3.674 -23.229 1.00 91.06 189 PRO A C 1
ATOM 1559 O O . PRO A 1 189 ? 10.477 -4.745 -23.788 1.00 91.06 189 PRO A O 1
ATOM 1562 N N . ILE A 1 190 ? 11.049 -3.594 -21.944 1.00 92.56 190 ILE A N 1
ATOM 1563 C CA . ILE A 1 190 ? 11.105 -4.727 -21.027 1.00 92.56 190 ILE A CA 1
ATOM 1564 C C . ILE A 1 190 ? 9.743 -4.883 -20.361 1.00 92.56 190 ILE A C 1
ATOM 1566 O O . ILE A 1 190 ? 9.182 -3.942 -19.787 1.00 92.56 190 ILE A O 1
ATOM 1570 N N . PHE A 1 191 ? 9.246 -6.113 -20.402 1.00 94.06 191 PHE A N 1
ATOM 1571 C CA . PHE A 1 191 ? 8.011 -6.525 -19.759 1.00 94.06 191 PHE A CA 1
ATOM 1572 C C . PHE A 1 191 ? 8.306 -7.519 -18.646 1.00 94.06 191 PHE A C 1
ATOM 1574 O O . PHE A 1 191 ? 9.152 -8.398 -18.792 1.00 94.06 191 PHE A O 1
ATOM 1581 N N . VAL A 1 192 ? 7.562 -7.399 -17.553 1.00 93.31 192 VAL A N 1
ATOM 1582 C CA . VAL A 1 192 ? 7.626 -8.314 -16.413 1.00 93.31 192 VAL A CA 1
ATOM 1583 C C . VAL A 1 192 ? 6.306 -9.072 -16.343 1.00 93.31 192 VAL A C 1
ATOM 1585 O O . VAL A 1 192 ? 5.237 -8.470 -16.476 1.00 93.31 192 VAL A O 1
ATOM 1588 N N . THR A 1 193 ? 6.381 -10.394 -16.199 1.00 93.25 193 THR A N 1
ATOM 1589 C CA . THR A 1 193 ? 5.216 -11.256 -15.970 1.00 93.25 193 THR A CA 1
ATOM 1590 C C . THR A 1 193 ? 4.609 -10.976 -14.605 1.00 93.25 193 THR A C 1
ATOM 1592 O O . THR A 1 193 ? 5.320 -10.644 -13.660 1.00 93.25 193 THR A O 1
ATOM 1595 N N . GLU A 1 194 ? 3.293 -11.132 -14.499 1.00 91.00 194 GLU A N 1
ATOM 1596 C CA . GLU A 1 194 ? 2.572 -10.977 -13.233 1.00 91.00 194 GLU A CA 1
ATOM 1597 C C . GLU A 1 194 ? 3.187 -11.817 -12.104 1.00 91.00 194 GLU A C 1
ATOM 1599 O O . GLU A 1 194 ? 3.432 -11.293 -11.019 1.00 91.00 194 GLU A O 1
ATOM 1604 N N . ASP A 1 195 ? 3.551 -13.069 -12.398 1.00 91.38 195 ASP A N 1
ATOM 1605 C CA . ASP A 1 195 ? 4.110 -13.998 -11.411 1.00 91.38 195 ASP A CA 1
ATOM 1606 C C . ASP A 1 195 ? 5.404 -13.499 -10.757 1.00 91.38 195 ASP A C 1
ATOM 1608 O O . ASP A 1 195 ? 5.660 -13.751 -9.579 1.00 91.38 195 ASP A O 1
ATOM 1612 N N . ASN A 1 196 ? 6.216 -12.737 -11.493 1.00 90.56 196 ASN A N 1
ATOM 1613 C CA . ASN A 1 196 ? 7.475 -12.219 -10.968 1.00 90.56 196 ASN A CA 1
ATOM 1614 C C . ASN A 1 196 ? 7.248 -11.151 -9.889 1.00 90.56 196 ASN A C 1
ATOM 1616 O O . ASN A 1 196 ? 8.096 -10.983 -9.012 1.00 90.56 196 ASN A O 1
ATOM 1620 N N . TRP A 1 197 ? 6.108 -10.450 -9.905 1.00 89.94 197 TRP A N 1
ATOM 1621 C CA . TRP A 1 197 ? 5.788 -9.449 -8.885 1.00 89.94 197 TRP A CA 1
ATOM 1622 C C . TRP A 1 197 ? 5.498 -10.071 -7.512 1.00 89.94 197 TRP A C 1
ATOM 1624 O O . TRP A 1 197 ? 5.694 -9.401 -6.494 1.00 89.94 197 TRP A O 1
ATOM 1634 N N . PHE A 1 198 ? 5.126 -11.357 -7.447 1.00 87.81 198 PHE A N 1
ATOM 1635 C CA . PHE A 1 198 ? 4.950 -12.068 -6.174 1.00 87.81 198 PHE A CA 1
ATOM 1636 C C . PHE A 1 198 ? 6.259 -12.242 -5.396 1.00 87.81 198 PHE A C 1
ATOM 1638 O O . PHE A 1 198 ? 6.224 -12.355 -4.175 1.00 87.81 198 PHE A O 1
ATOM 1645 N N . GLY A 1 199 ? 7.414 -12.190 -6.069 1.00 89.88 199 GLY A N 1
ATOM 1646 C CA . GLY A 1 199 ? 8.736 -12.261 -5.434 1.00 89.88 199 GLY A CA 1
ATOM 1647 C C . GLY A 1 199 ? 9.136 -11.017 -4.629 1.00 89.88 199 GLY A C 1
ATOM 1648 O O . GLY A 1 199 ? 10.242 -10.977 -4.092 1.00 89.88 199 GLY A O 1
ATOM 1649 N N . HIS A 1 200 ? 8.253 -10.015 -4.536 1.00 90.75 200 HIS A N 1
ATOM 1650 C CA . HIS A 1 200 ? 8.515 -8.677 -4.004 1.00 90.75 200 HIS A CA 1
ATOM 1651 C C . HIS A 1 200 ? 9.593 -7.914 -4.791 1.00 90.75 200 HIS A C 1
ATOM 1653 O O . HIS A 1 200 ? 10.372 -8.459 -5.569 1.00 90.75 200 HIS A O 1
ATOM 1659 N N . THR A 1 201 ? 9.628 -6.590 -4.642 1.00 91.00 201 THR A N 1
ATOM 1660 C CA . THR A 1 201 ? 10.574 -5.746 -5.383 1.00 91.00 201 THR A CA 1
ATOM 1661 C C . THR A 1 201 ? 11.159 -4.678 -4.478 1.00 91.00 201 THR A C 1
ATOM 1663 O O . THR A 1 201 ? 10.434 -3.891 -3.872 1.00 91.00 201 THR A O 1
ATOM 1666 N N . LEU A 1 202 ? 12.490 -4.627 -4.422 1.00 93.25 202 LEU A N 1
ATOM 1667 C CA . LEU A 1 202 ? 13.235 -3.593 -3.716 1.00 93.25 202 LEU A CA 1
ATOM 1668 C C . LEU A 1 202 ? 13.737 -2.544 -4.715 1.00 93.25 202 LEU A C 1
ATOM 1670 O O . LEU A 1 202 ? 14.543 -2.845 -5.592 1.00 93.25 202 LEU A O 1
ATOM 1674 N N . ILE A 1 203 ? 13.295 -1.296 -4.552 1.00 91.69 203 ILE A N 1
ATOM 1675 C CA . ILE A 1 203 ? 13.739 -0.162 -5.372 1.00 91.69 203 ILE A CA 1
ATOM 1676 C C . ILE A 1 203 ? 14.623 0.743 -4.516 1.00 91.69 203 ILE A C 1
ATOM 1678 O O . ILE A 1 203 ? 14.148 1.381 -3.576 1.00 91.69 203 ILE A O 1
ATOM 1682 N N . THR A 1 204 ? 15.907 0.838 -4.859 1.00 92.00 204 THR A N 1
ATOM 1683 C CA . THR A 1 204 ? 16.884 1.674 -4.147 1.00 92.00 204 THR A CA 1
ATOM 1684 C C . THR A 1 204 ? 17.439 2.774 -5.050 1.00 92.00 204 THR A C 1
ATOM 1686 O O . THR A 1 204 ? 17.343 2.723 -6.274 1.00 92.00 204 THR A O 1
ATOM 1689 N N . GLY A 1 205 ? 17.987 3.827 -4.441 1.00 88.62 205 GLY A N 1
ATOM 1690 C CA . GLY A 1 205 ? 18.622 4.925 -5.168 1.00 88.62 205 GLY A CA 1
ATOM 1691 C C . GLY A 1 205 ? 18.637 6.227 -4.376 1.00 88.62 205 GLY A C 1
ATOM 1692 O O . GLY A 1 205 ? 17.850 6.416 -3.446 1.00 88.62 205 GLY A O 1
ATOM 1693 N N . ASN A 1 206 ? 19.489 7.171 -4.772 1.00 86.50 206 ASN A N 1
ATOM 1694 C CA . ASN A 1 206 ? 19.591 8.490 -4.135 1.00 86.50 206 ASN A CA 1
ATOM 1695 C C . ASN A 1 206 ? 18.372 9.384 -4.418 1.00 86.50 206 ASN A C 1
ATOM 1697 O O . ASN A 1 206 ? 17.514 9.073 -5.250 1.00 86.50 206 ASN A O 1
ATOM 1701 N N . VAL A 1 207 ? 18.239 10.499 -3.700 1.00 84.12 207 VAL A N 1
ATOM 1702 C CA . VAL A 1 207 ? 17.215 11.519 -3.996 1.00 84.12 207 VAL A CA 1
ATOM 1703 C C . VAL A 1 207 ? 17.404 12.038 -5.430 1.00 84.12 207 VAL A C 1
ATOM 1705 O O . VAL A 1 207 ? 18.529 12.160 -5.900 1.00 84.12 207 VAL A O 1
ATOM 1708 N N . GLY A 1 208 ? 16.305 12.271 -6.155 1.00 80.62 208 GLY A N 1
ATOM 1709 C CA . GLY A 1 208 ? 16.351 12.759 -7.541 1.00 80.62 208 GLY A CA 1
ATOM 1710 C C . GLY A 1 208 ? 16.661 11.703 -8.612 1.00 80.62 208 GLY A C 1
ATOM 1711 O O . GLY A 1 208 ? 16.731 12.040 -9.785 1.00 80.62 208 GLY A O 1
ATOM 1712 N N . THR A 1 209 ? 16.797 10.422 -8.251 1.00 83.00 209 THR A N 1
ATOM 1713 C CA . THR A 1 209 ? 17.078 9.332 -9.216 1.00 83.00 209 THR A CA 1
ATOM 1714 C C . THR A 1 209 ? 15.842 8.773 -9.933 1.00 83.00 209 THR A C 1
ATOM 1716 O O . THR A 1 209 ? 15.971 7.862 -10.740 1.00 83.00 209 THR A O 1
ATOM 1719 N N . GLY A 1 210 ? 14.642 9.299 -9.656 1.00 86.19 210 GLY A N 1
ATOM 1720 C CA . GLY A 1 210 ? 13.401 8.859 -10.310 1.00 86.19 210 GLY A CA 1
ATOM 1721 C C . GLY A 1 210 ? 12.635 7.733 -9.602 1.00 86.19 210 GLY A C 1
ATOM 1722 O O . GLY A 1 210 ? 11.708 7.184 -10.186 1.00 86.19 210 GLY A O 1
ATOM 1723 N N . LYS A 1 211 ? 12.956 7.412 -8.338 1.00 91.00 211 LYS A N 1
ATOM 1724 C CA . LYS A 1 211 ? 12.243 6.374 -7.559 1.00 91.00 211 LYS A CA 1
ATOM 1725 C C . LYS A 1 211 ? 10.721 6.554 -7.549 1.00 91.00 211 LYS A C 1
ATOM 1727 O O . LYS A 1 211 ? 10.006 5.604 -7.837 1.00 91.00 211 LYS A O 1
ATOM 1732 N N . THR A 1 212 ? 10.237 7.767 -7.274 1.00 89.94 212 THR A N 1
ATOM 1733 C CA . THR A 1 212 ? 8.793 8.051 -7.237 1.00 89.94 212 THR A CA 1
ATOM 1734 C C . THR A 1 212 ? 8.143 7.891 -8.612 1.00 89.94 212 THR A C 1
ATOM 1736 O O . THR A 1 212 ? 7.031 7.389 -8.715 1.00 89.94 212 THR A O 1
ATOM 1739 N N . VAL A 1 213 ? 8.861 8.233 -9.690 1.00 90.00 213 VAL A N 1
ATOM 1740 C CA . VAL A 1 213 ? 8.379 8.038 -11.067 1.00 90.00 213 VAL A CA 1
ATOM 1741 C C . VAL A 1 213 ? 8.211 6.550 -11.373 1.00 90.00 213 VAL A C 1
ATOM 1743 O O . VAL A 1 213 ? 7.191 6.158 -11.936 1.00 90.00 213 VAL A O 1
ATOM 1746 N N . LEU A 1 214 ? 9.173 5.717 -10.961 1.00 92.00 214 LEU A N 1
ATOM 1747 C CA . LEU A 1 214 ? 9.071 4.266 -11.110 1.00 92.00 214 LEU A CA 1
ATOM 1748 C C . LEU A 1 214 ? 7.926 3.693 -10.262 1.00 92.00 214 LEU A C 1
ATOM 1750 O O . LEU A 1 214 ? 7.136 2.906 -10.767 1.00 92.00 214 LEU A O 1
ATOM 1754 N N . GLN A 1 215 ? 7.783 4.120 -9.006 1.00 93.75 215 GLN A N 1
ATOM 1755 C CA . GLN A 1 215 ? 6.674 3.691 -8.145 1.00 93.75 215 GLN A CA 1
ATOM 1756 C C . GLN A 1 215 ? 5.308 4.066 -8.731 1.00 93.75 215 GLN A C 1
ATOM 1758 O O . GLN A 1 215 ? 4.394 3.242 -8.728 1.00 93.75 215 GLN A O 1
ATOM 1763 N N . ARG A 1 216 ? 5.182 5.270 -9.300 1.00 93.75 216 ARG A N 1
ATOM 1764 C CA . ARG A 1 216 ? 3.983 5.715 -10.018 1.00 93.75 216 ARG A CA 1
ATOM 1765 C C . ARG A 1 216 ? 3.680 4.821 -11.217 1.00 93.75 216 ARG A C 1
ATOM 1767 O O . ARG A 1 216 ? 2.556 4.340 -11.331 1.00 93.75 216 ARG A O 1
ATOM 1774 N N . LEU A 1 217 ? 4.680 4.555 -12.062 1.00 93.69 217 LEU A N 1
ATOM 1775 C CA . LEU A 1 217 ? 4.548 3.665 -13.220 1.00 93.69 217 LEU A CA 1
ATOM 1776 C C . LEU A 1 217 ? 4.077 2.266 -12.803 1.00 93.69 217 LEU A C 1
ATOM 1778 O O . LEU A 1 217 ? 3.120 1.751 -13.371 1.00 93.69 217 LEU A O 1
ATOM 1782 N N . LEU A 1 218 ? 4.715 1.675 -11.791 1.00 94.50 218 LEU A N 1
ATOM 1783 C CA . LEU A 1 218 ? 4.366 0.346 -11.290 1.00 94.50 218 LEU A CA 1
ATOM 1784 C C . LEU A 1 218 ? 2.959 0.309 -10.695 1.00 94.50 218 LEU A C 1
ATOM 1786 O O . LEU A 1 218 ? 2.202 -0.608 -10.991 1.00 94.50 218 LEU A O 1
ATOM 1790 N N . SER A 1 219 ? 2.583 1.325 -9.915 1.00 95.44 219 SER A N 1
ATOM 1791 C CA . SER A 1 219 ? 1.247 1.420 -9.315 1.00 95.44 219 SER A CA 1
ATOM 1792 C C . SER A 1 219 ? 0.156 1.444 -10.388 1.00 95.44 219 SER A C 1
ATOM 1794 O O . SER A 1 219 ? -0.807 0.688 -10.314 1.00 95.44 219 SER A O 1
ATOM 1796 N N . ILE A 1 220 ? 0.337 2.261 -11.429 1.00 95.62 220 ILE A N 1
ATOM 1797 C CA . ILE A 1 220 ? -0.587 2.328 -12.568 1.00 95.62 220 ILE A CA 1
ATOM 1798 C C . ILE A 1 220 ? -0.600 1.002 -13.339 1.00 95.62 220 ILE A C 1
ATOM 1800 O O . ILE A 1 220 ? -1.662 0.487 -13.680 1.00 95.62 220 ILE A O 1
ATOM 1804 N N . SER A 1 221 ? 0.570 0.402 -13.569 1.00 94.62 221 SER A N 1
ATOM 1805 C CA . SER A 1 221 ? 0.669 -0.904 -14.219 1.00 94.62 221 SER A CA 1
ATOM 1806 C C . SER A 1 221 ? -0.089 -1.999 -13.464 1.00 94.62 221 SER A C 1
ATOM 1808 O O . SER A 1 221 ? -0.752 -2.811 -14.104 1.00 94.62 221 SER A O 1
ATOM 1810 N N . MET A 1 222 ? -0.059 -1.999 -12.128 1.00 95.00 222 MET A N 1
ATOM 1811 C CA . MET A 1 222 ? -0.827 -2.945 -11.312 1.00 95.00 222 MET A CA 1
ATOM 1812 C C . MET A 1 222 ? -2.339 -2.700 -11.400 1.00 95.00 222 MET A C 1
ATOM 1814 O O . MET A 1 222 ? -3.100 -3.664 -11.488 1.00 95.00 222 MET A O 1
ATOM 1818 N N . LEU A 1 223 ? -2.783 -1.437 -11.470 1.00 94.81 223 LEU A N 1
ATOM 1819 C CA . LEU A 1 223 ? -4.190 -1.115 -11.747 1.00 94.81 223 LEU A CA 1
ATOM 1820 C C . LEU A 1 223 ? -4.632 -1.647 -13.119 1.00 94.81 223 LEU A C 1
ATOM 1822 O O . LEU A 1 223 ? -5.723 -2.198 -13.244 1.00 94.81 223 LEU A O 1
ATOM 1826 N N . HIS A 1 224 ? -3.779 -1.545 -14.145 1.00 94.81 224 HIS A N 1
ATOM 1827 C CA . HIS A 1 224 ? -4.083 -2.062 -15.487 1.00 94.81 224 HIS A CA 1
ATOM 1828 C C . HIS A 1 224 ? -4.252 -3.586 -15.514 1.00 94.81 224 HIS A C 1
ATOM 1830 O O . HIS A 1 224 ? -5.042 -4.092 -16.310 1.00 94.81 224 HIS A O 1
ATOM 1836 N N . LEU A 1 225 ? -3.537 -4.310 -14.648 1.00 93.38 225 LEU A N 1
ATOM 1837 C CA . LEU A 1 225 ? -3.683 -5.758 -14.471 1.00 93.38 225 LEU A CA 1
ATOM 1838 C C . LEU A 1 225 ? -4.895 -6.142 -13.597 1.00 93.38 225 LEU A C 1
ATOM 1840 O O . LEU A 1 225 ? -5.206 -7.324 -13.471 1.00 93.38 225 LEU A O 1
ATOM 1844 N N . GLY A 1 226 ? -5.607 -5.166 -13.025 1.00 92.38 226 GLY A N 1
ATOM 1845 C CA . GLY A 1 226 ? -6.788 -5.398 -12.190 1.00 92.38 226 GLY A CA 1
ATOM 1846 C C . GLY A 1 226 ? -6.472 -5.695 -10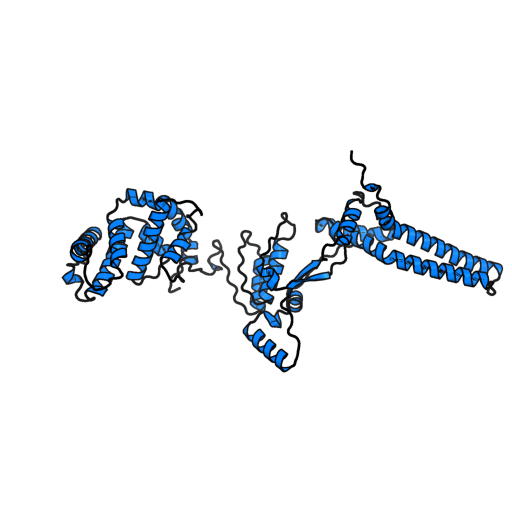.721 1.00 92.38 226 GLY A C 1
ATOM 1847 O O . GLY A 1 226 ? -7.321 -6.237 -10.015 1.00 92.38 226 GLY A O 1
ATOM 1848 N N . HIS A 1 227 ? -5.271 -5.359 -10.240 1.00 93.44 227 HIS A N 1
ATOM 1849 C CA . HIS A 1 227 ? -4.916 -5.520 -8.830 1.00 93.44 227 HIS A CA 1
ATOM 1850 C C . HIS A 1 227 ? -5.381 -4.347 -7.967 1.00 93.44 227 HIS A C 1
ATOM 1852 O O . HIS A 1 227 ? -5.485 -3.203 -8.413 1.00 93.44 227 HIS A O 1
ATOM 1858 N N . VAL A 1 228 ? -5.576 -4.633 -6.679 1.00 93.56 228 VAL A N 1
ATOM 1859 C CA . VAL A 1 228 ? -5.744 -3.605 -5.650 1.00 93.56 228 VAL A CA 1
ATOM 1860 C C . VAL A 1 228 ? -4.376 -3.029 -5.305 1.00 93.56 228 VAL A C 1
ATOM 1862 O O . VAL A 1 228 ? -3.451 -3.766 -4.967 1.00 93.56 228 VAL A O 1
ATOM 1865 N N . VAL A 1 229 ? -4.260 -1.705 -5.361 1.00 95.25 229 VAL A N 1
ATOM 1866 C CA . VAL A 1 229 ? -3.020 -0.994 -5.046 1.00 95.25 229 VAL A CA 1
ATOM 1867 C C . VAL A 1 229 ? -3.205 -0.211 -3.754 1.00 95.25 229 VAL A C 1
ATOM 1869 O O . VAL A 1 229 ? -4.021 0.705 -3.684 1.00 95.25 229 VAL A O 1
ATOM 1872 N N . VAL A 1 230 ? -2.426 -0.567 -2.732 1.00 96.00 230 VAL A N 1
ATOM 1873 C CA . VAL A 1 230 ? -2.342 0.171 -1.466 1.00 96.00 230 VAL A CA 1
ATOM 1874 C C . VAL A 1 230 ? -1.027 0.940 -1.455 1.00 96.00 230 VAL A C 1
ATOM 1876 O O . VAL A 1 230 ? 0.043 0.344 -1.567 1.00 96.00 230 VAL A O 1
ATOM 1879 N N . VAL A 1 231 ? -1.105 2.265 -1.329 1.00 95.12 231 VAL A N 1
ATOM 1880 C CA . VAL A 1 231 ? 0.069 3.147 -1.342 1.00 95.12 231 VAL A CA 1
ATOM 1881 C C . VAL A 1 231 ? 0.245 3.792 0.025 1.00 95.12 231 VAL A C 1
ATOM 1883 O O . VAL A 1 231 ? -0.650 4.476 0.515 1.00 95.12 231 VAL A O 1
ATOM 1886 N N . ILE A 1 232 ? 1.426 3.605 0.616 1.00 94.62 232 ILE A N 1
ATOM 1887 C CA . ILE A 1 232 ? 1.866 4.331 1.809 1.00 94.62 232 ILE A CA 1
ATOM 1888 C C . ILE A 1 232 ? 2.900 5.356 1.355 1.00 94.62 232 ILE A C 1
ATOM 1890 O O . ILE A 1 232 ? 4.048 5.008 1.077 1.00 94.62 232 ILE A O 1
ATOM 1894 N N . ASP A 1 233 ? 2.482 6.616 1.252 1.00 93.12 233 ASP A N 1
ATOM 1895 C CA . ASP A 1 233 ? 3.333 7.703 0.774 1.00 93.12 233 ASP A CA 1
ATOM 1896 C C . ASP A 1 233 ? 3.654 8.707 1.895 1.00 93.12 233 ASP A C 1
ATOM 1898 O O . ASP A 1 233 ? 2.873 9.628 2.150 1.00 93.12 233 ASP A O 1
ATOM 1902 N N . PRO A 1 234 ? 4.819 8.579 2.557 1.00 88.94 234 PRO A N 1
ATOM 1903 C CA . PRO A 1 234 ? 5.227 9.510 3.604 1.00 88.94 234 PRO A CA 1
ATOM 1904 C C . PRO A 1 234 ? 5.605 10.898 3.064 1.00 88.94 234 PRO A C 1
ATOM 1906 O O . PRO A 1 234 ? 5.761 11.828 3.852 1.00 88.94 234 PRO A O 1
ATOM 1909 N N . LYS A 1 235 ? 5.798 11.057 1.745 1.00 88.62 235 LYS A N 1
ATOM 1910 C CA . LYS A 1 235 ? 6.202 12.330 1.125 1.00 88.62 235 LYS A CA 1
ATOM 1911 C C . LYS A 1 235 ? 5.028 13.161 0.629 1.00 88.62 235 LYS A C 1
ATOM 1913 O O . LYS A 1 235 ? 5.233 14.335 0.330 1.00 88.62 235 LYS A O 1
ATOM 1918 N N . ASN A 1 236 ? 3.831 12.578 0.570 1.00 89.25 236 ASN A N 1
ATOM 1919 C CA . ASN A 1 236 ? 2.619 13.233 0.087 1.00 89.25 236 ASN A CA 1
ATOM 1920 C C . ASN A 1 236 ? 2.780 13.811 -1.337 1.00 89.25 236 ASN A C 1
ATOM 1922 O O . ASN A 1 236 ? 2.448 14.969 -1.600 1.00 89.25 236 ASN A O 1
ATOM 1926 N N . ASP A 1 237 ? 3.309 13.001 -2.252 1.00 92.12 237 ASP A N 1
ATOM 1927 C CA . ASP A 1 237 ? 3.524 13.328 -3.656 1.00 92.12 237 ASP A CA 1
ATOM 1928 C C . ASP A 1 237 ? 2.181 13.529 -4.379 1.00 92.12 237 ASP A C 1
ATOM 1930 O O . ASP A 1 237 ? 1.383 12.605 -4.580 1.00 92.12 237 ASP A O 1
ATOM 1934 N N . ALA A 1 238 ? 1.911 14.784 -4.746 1.00 91.81 238 ALA A N 1
ATOM 1935 C CA . ALA A 1 238 ? 0.666 15.166 -5.396 1.00 91.81 238 ALA A CA 1
ATOM 1936 C C . ALA A 1 238 ? 0.528 14.538 -6.786 1.00 91.81 238 ALA A C 1
ATOM 1938 O O . ALA A 1 238 ? -0.554 14.053 -7.109 1.00 91.81 238 ALA A O 1
ATOM 1939 N N . GLU A 1 239 ? 1.609 14.470 -7.568 1.00 91.12 239 GLU A N 1
ATOM 1940 C CA . GLU A 1 239 ? 1.545 13.928 -8.923 1.00 91.12 239 GLU A CA 1
ATOM 1941 C C . GLU A 1 239 ? 1.268 12.422 -8.916 1.00 91.12 239 GLU A C 1
ATOM 1943 O O . GLU A 1 239 ? 0.533 11.922 -9.770 1.00 91.12 239 GLU A O 1
ATOM 1948 N N . TRP A 1 240 ? 1.859 11.674 -7.976 1.00 93.50 240 TRP A N 1
ATOM 1949 C CA . TRP A 1 240 ? 1.582 10.244 -7.829 1.00 93.50 240 TRP A CA 1
ATOM 1950 C C . TRP A 1 240 ? 0.117 10.013 -7.456 1.00 93.50 240 TRP A C 1
ATOM 1952 O O . TRP A 1 240 ? -0.565 9.222 -8.114 1.00 93.50 240 TRP A O 1
ATOM 1962 N N . ARG A 1 241 ? -0.396 10.756 -6.470 1.00 94.31 241 ARG A N 1
ATOM 1963 C CA . ARG A 1 241 ? -1.804 10.680 -6.065 1.00 94.31 241 ARG A CA 1
ATOM 1964 C C . ARG A 1 241 ? -2.757 11.050 -7.202 1.00 94.31 241 ARG A C 1
ATOM 1966 O O . ARG A 1 241 ? -3.713 10.320 -7.440 1.00 94.31 241 ARG A O 1
ATOM 1973 N N . GLU A 1 242 ? -2.524 12.172 -7.876 1.00 94.06 242 GLU A N 1
ATOM 1974 C CA . GLU A 1 242 ? -3.385 12.663 -8.956 1.00 94.06 242 GLU A CA 1
ATOM 1975 C C . GLU A 1 242 ? -3.421 11.685 -10.127 1.00 94.06 242 GLU A C 1
ATOM 1977 O O . GLU A 1 242 ? -4.505 11.370 -10.608 1.00 94.06 242 GLU A O 1
ATOM 1982 N N . SER A 1 243 ? -2.272 11.110 -10.496 1.00 93.69 243 SER A N 1
ATOM 1983 C CA . SER A 1 243 ? -2.210 10.106 -11.566 1.00 93.69 243 SER A CA 1
ATOM 1984 C C . SER A 1 243 ? -3.010 8.847 -11.223 1.00 93.69 243 SER A C 1
ATOM 1986 O O . SER A 1 243 ? -3.706 8.308 -12.078 1.00 93.69 243 SER A O 1
ATOM 1988 N N . LEU A 1 244 ? -2.944 8.375 -9.971 1.00 95.88 244 LEU A N 1
ATOM 1989 C CA . LEU A 1 244 ? -3.739 7.223 -9.532 1.00 95.88 244 LEU A CA 1
ATOM 1990 C C . LEU A 1 244 ? -5.231 7.544 -9.467 1.00 95.88 244 LEU A C 1
ATOM 1992 O O . LEU A 1 244 ? -6.047 6.707 -9.838 1.00 95.88 244 LEU A O 1
ATOM 1996 N N . MET A 1 245 ? -5.589 8.744 -9.014 1.00 95.44 245 MET A N 1
ATOM 1997 C CA . MET A 1 245 ? -6.977 9.194 -8.943 1.00 95.44 245 MET A CA 1
ATOM 1998 C C . MET A 1 245 ? -7.594 9.343 -10.342 1.00 95.44 245 MET A C 1
ATOM 2000 O O . MET A 1 245 ? -8.719 8.899 -10.566 1.00 95.44 245 MET A O 1
ATOM 2004 N N . GLU A 1 246 ? -6.866 9.942 -11.287 1.00 95.06 246 GLU A N 1
ATOM 2005 C CA . GLU A 1 246 ? -7.296 10.098 -12.679 1.00 95.06 246 GLU A CA 1
ATOM 2006 C C . GLU A 1 246 ? -7.428 8.745 -13.387 1.00 95.06 246 GLU A C 1
ATOM 2008 O O . GLU A 1 246 ? -8.438 8.485 -14.050 1.00 95.06 246 GLU A O 1
ATOM 2013 N N . GLU A 1 247 ? -6.454 7.852 -13.204 1.00 95.50 247 GLU A N 1
ATOM 2014 C CA . GLU A 1 247 ? -6.492 6.526 -13.817 1.00 95.50 247 GLU A CA 1
ATOM 2015 C C . GLU A 1 247 ? -7.599 5.656 -13.202 1.00 95.50 247 GLU A C 1
ATOM 2017 O O . GLU A 1 247 ? -8.370 5.042 -13.937 1.00 95.50 247 GLU A O 1
ATOM 2022 N N . ALA A 1 248 ? -7.776 5.672 -11.875 1.00 95.00 248 ALA A N 1
ATOM 2023 C CA . ALA A 1 248 ? -8.888 4.983 -11.218 1.00 95.00 248 ALA A CA 1
ATOM 2024 C C . ALA A 1 248 ? -10.244 5.487 -11.735 1.00 95.00 248 ALA A C 1
ATOM 2026 O O . ALA A 1 248 ? -11.102 4.680 -12.096 1.00 95.00 248 ALA A O 1
ATOM 2027 N N . LYS A 1 249 ? -10.416 6.810 -11.867 1.00 95.25 249 LYS A N 1
ATOM 2028 C CA . LYS A 1 249 ? -11.625 7.412 -12.448 1.00 95.25 249 LYS A CA 1
ATOM 2029 C C . LYS A 1 249 ? -11.862 6.938 -13.884 1.00 95.25 249 LYS A C 1
ATOM 2031 O O . LYS A 1 249 ? -12.993 6.613 -14.234 1.00 95.25 249 LYS A O 1
ATOM 2036 N N . THR A 1 250 ? -10.810 6.875 -14.698 1.00 93.62 250 THR A N 1
ATOM 2037 C CA . THR A 1 250 ? -10.881 6.430 -16.100 1.00 93.62 250 THR A CA 1
ATOM 2038 C C . THR A 1 250 ? -11.264 4.954 -16.217 1.00 93.62 250 THR A C 1
ATOM 2040 O O . THR A 1 250 ? -12.052 4.587 -17.086 1.00 93.62 250 THR A O 1
ATOM 2043 N N . LEU A 1 251 ? -10.758 4.111 -15.315 1.00 91.81 251 LEU A N 1
ATOM 2044 C CA . LEU A 1 251 ? -11.085 2.684 -15.249 1.00 91.81 251 LEU A CA 1
ATOM 2045 C C . LEU A 1 251 ? -12.427 2.396 -14.549 1.00 91.81 251 LEU A C 1
ATOM 2047 O O . LEU A 1 251 ? -12.867 1.246 -14.521 1.00 91.81 251 LEU A O 1
ATOM 2051 N N . GLY A 1 252 ? -13.089 3.415 -13.988 1.00 92.44 252 GLY A N 1
ATOM 2052 C CA . GLY A 1 252 ? -14.322 3.256 -13.211 1.00 92.44 252 GLY A CA 1
ATOM 2053 C C . GLY A 1 252 ? -14.109 2.546 -11.869 1.00 92.44 252 GLY A C 1
ATOM 2054 O O . GLY A 1 252 ? -15.019 1.886 -11.370 1.00 92.44 252 GLY A O 1
ATOM 2055 N N . LEU A 1 253 ? -12.905 2.646 -11.305 1.00 92.12 253 LEU A N 1
ATOM 2056 C CA . LEU A 1 253 ? -12.516 2.051 -10.029 1.00 92.12 253 LEU A CA 1
ATOM 2057 C C . LEU A 1 253 ? -12.684 3.063 -8.884 1.00 92.12 253 LEU A C 1
ATOM 2059 O O . LEU A 1 253 ? -12.454 4.261 -9.078 1.00 92.12 253 LEU A O 1
ATOM 2063 N N . PRO A 1 254 ? -13.054 2.613 -7.671 1.00 94.44 254 PRO A N 1
ATOM 2064 C CA . PRO A 1 254 ? -13.088 3.491 -6.512 1.00 94.44 254 PRO A CA 1
ATOM 2065 C C . PRO A 1 254 ? -11.667 3.909 -6.110 1.00 94.44 254 PRO A C 1
ATOM 2067 O O . PRO A 1 254 ? -10.737 3.103 -6.131 1.00 94.44 254 PRO A O 1
ATOM 2070 N N . PHE A 1 255 ? -11.513 5.166 -5.696 1.00 95.75 255 PHE A N 1
ATOM 2071 C CA . PHE A 1 255 ? -10.267 5.701 -5.155 1.00 95.75 255 PHE A CA 1
ATOM 2072 C C . PHE A 1 255 ? -10.509 6.216 -3.737 1.00 95.75 255 PHE A C 1
ATOM 2074 O O . PHE A 1 255 ? -11.363 7.076 -3.520 1.00 95.75 255 PHE A O 1
ATOM 2081 N N . TYR A 1 256 ? -9.743 5.702 -2.778 1.00 95.31 256 TYR A N 1
ATOM 2082 C CA . TYR A 1 256 ? -9.840 6.078 -1.372 1.00 95.31 256 TYR A CA 1
ATOM 2083 C C . TYR A 1 256 ? -8.548 6.767 -0.936 1.00 95.31 256 TYR A C 1
ATOM 2085 O O . TYR A 1 256 ? -7.453 6.251 -1.150 1.00 95.31 256 TYR A O 1
ATOM 2093 N N . LYS A 1 257 ? -8.678 7.937 -0.308 1.00 94.44 257 LYS A N 1
ATOM 2094 C CA . LYS A 1 257 ? -7.556 8.723 0.215 1.00 94.44 257 LYS A CA 1
ATOM 2095 C C . LYS A 1 257 ? -7.684 8.825 1.725 1.00 94.44 257 LYS A C 1
ATOM 2097 O O . LYS A 1 257 ? -8.719 9.262 2.206 1.00 94.44 257 LYS A O 1
ATOM 2102 N N . PHE A 1 258 ? -6.627 8.504 2.458 1.00 93.94 258 PHE A N 1
ATOM 2103 C CA . PHE A 1 258 ? -6.540 8.741 3.898 1.00 93.94 258 PHE A CA 1
ATOM 2104 C C . PHE A 1 258 ? -5.358 9.669 4.184 1.00 93.94 258 PHE A C 1
ATOM 2106 O O . PHE A 1 258 ? -4.222 9.346 3.842 1.00 93.94 258 PHE A O 1
ATOM 2113 N N . HIS A 1 259 ? -5.613 10.837 4.776 1.00 91.88 259 HIS A N 1
ATOM 2114 C CA . HIS A 1 259 ? -4.580 11.799 5.152 1.00 91.88 259 HIS A CA 1
ATOM 2115 C C . HIS A 1 259 ? -4.957 12.504 6.472 1.00 91.88 259 HIS A C 1
ATOM 2117 O O . HIS A 1 259 ? -5.806 13.399 6.458 1.00 91.88 259 HIS A O 1
ATOM 2123 N N . PRO A 1 260 ? -4.270 12.216 7.597 1.00 87.25 260 PRO A N 1
ATOM 2124 C CA . PRO A 1 260 ? -4.595 12.786 8.912 1.00 87.25 260 PRO A CA 1
ATOM 2125 C C . PRO A 1 260 ? -4.687 14.319 8.942 1.00 87.25 260 PRO A C 1
ATOM 2127 O O . PRO A 1 260 ? -5.620 14.876 9.504 1.00 87.25 260 PRO A O 1
ATOM 2130 N N . GLY A 1 261 ? -3.770 15.020 8.265 1.00 88.38 261 GLY A N 1
ATOM 2131 C CA . GLY A 1 261 ? -3.790 16.489 8.167 1.00 88.38 261 GLY A CA 1
ATOM 2132 C C . GLY A 1 261 ? -4.835 17.090 7.211 1.00 88.38 261 GLY A C 1
ATOM 2133 O O . GLY A 1 261 ? -4.877 18.305 7.056 1.00 88.38 261 GLY A O 1
ATOM 2134 N N . GLN A 1 262 ? -5.644 16.276 6.523 1.00 90.44 262 GLN A N 1
ATOM 2135 C CA . GLN A 1 262 ? -6.669 16.731 5.570 1.00 90.44 262 GLN A CA 1
ATOM 2136 C C . GLN A 1 262 ? -7.974 15.929 5.750 1.00 90.44 262 GLN A C 1
ATOM 2138 O O . GLN A 1 262 ? -8.410 15.245 4.811 1.00 90.44 262 GLN A O 1
ATOM 2143 N N . PRO A 1 263 ? -8.611 15.999 6.937 1.00 88.69 263 PRO A N 1
ATOM 2144 C CA . PRO A 1 263 ? -9.745 15.145 7.293 1.00 88.69 263 PRO A CA 1
ATOM 2145 C C . PRO A 1 263 ? -10.942 15.314 6.351 1.00 88.69 263 PRO A C 1
ATOM 2147 O O . PRO A 1 263 ? -11.519 14.322 5.931 1.00 88.69 263 PRO A O 1
ATOM 2150 N N . ALA A 1 264 ? -11.242 16.540 5.906 1.00 89.25 264 ALA A N 1
ATOM 2151 C CA . ALA A 1 264 ? -12.372 16.820 5.010 1.00 89.25 264 ALA A CA 1
ATOM 2152 C C . ALA A 1 264 ? -12.299 16.109 3.643 1.00 89.25 264 ALA A C 1
ATOM 2154 O O . ALA A 1 264 ? -13.319 15.922 2.991 1.00 89.25 264 ALA A O 1
ATOM 2155 N N . SER A 1 265 ? -11.096 15.735 3.192 1.00 89.19 265 SER A N 1
ATOM 2156 C CA . SER A 1 265 ? -10.882 15.008 1.928 1.00 89.19 265 SER A CA 1
ATOM 2157 C C . SER A 1 265 ? -10.536 13.532 2.133 1.00 89.19 265 SER A C 1
ATOM 2159 O O . SER A 1 265 ? -10.191 12.849 1.168 1.00 89.19 265 SER A O 1
ATOM 2161 N N . SER A 1 266 ? -10.532 13.075 3.386 1.00 93.06 266 SER A N 1
ATOM 2162 C CA . SER A 1 266 ? -10.088 11.740 3.759 1.00 93.06 266 SER A CA 1
ATOM 2163 C C . SER A 1 266 ? -11.269 10.818 4.007 1.00 93.06 266 SER A C 1
ATOM 2165 O O . SER A 1 266 ? -12.313 11.235 4.497 1.00 93.06 266 SER A O 1
ATOM 2167 N N . VAL A 1 267 ? -11.078 9.545 3.690 1.00 93.50 267 VAL A N 1
ATOM 2168 C CA . VAL A 1 267 ? -11.983 8.472 4.095 1.00 93.50 267 VAL A CA 1
ATOM 2169 C C . VAL A 1 267 ? -11.716 8.110 5.552 1.00 93.50 267 VAL A C 1
ATOM 2171 O O . VAL A 1 267 ? -10.606 8.312 6.051 1.00 93.50 267 VAL A O 1
ATOM 2174 N N . CYS A 1 268 ? -12.707 7.522 6.212 1.00 91.69 268 CYS A N 1
ATOM 2175 C CA . CYS A 1 268 ? -12.524 6.926 7.529 1.00 91.69 268 CYS A CA 1
ATOM 2176 C C . CYS A 1 268 ? -12.135 5.447 7.396 1.00 91.69 268 CYS A C 1
ATOM 2178 O O . CYS A 1 268 ? -12.599 4.748 6.494 1.00 91.69 268 CYS A O 1
ATOM 2180 N N . ILE A 1 269 ? -11.292 4.965 8.305 1.00 90.75 269 ILE A N 1
ATOM 2181 C CA . ILE A 1 269 ? -10.856 3.572 8.395 1.00 90.75 269 ILE A CA 1
ATOM 2182 C C . ILE A 1 269 ? -11.225 3.053 9.783 1.00 90.75 269 ILE A C 1
ATOM 2184 O O . ILE A 1 269 ? -10.578 3.384 10.772 1.00 90.75 269 ILE A O 1
ATOM 2188 N N . ASP A 1 270 ? -12.245 2.199 9.859 1.00 89.88 270 ASP A N 1
ATOM 2189 C CA . ASP A 1 270 ? -12.594 1.511 11.103 1.00 89.88 270 ASP A CA 1
ATOM 2190 C C . ASP A 1 270 ? -11.746 0.242 11.273 1.00 89.88 270 ASP A C 1
ATOM 2192 O O . ASP A 1 270 ? -12.072 -0.838 10.768 1.00 89.88 270 ASP A O 1
ATOM 2196 N N . VAL A 1 271 ? -10.644 0.376 12.011 1.00 85.44 271 VAL A N 1
ATOM 2197 C CA . VAL A 1 271 ? -9.718 -0.732 12.298 1.00 85.44 271 VAL A CA 1
ATOM 2198 C C . VAL A 1 271 ? -10.299 -1.777 13.259 1.00 85.44 271 VAL A C 1
ATOM 2200 O O . VAL A 1 271 ? -9.772 -2.893 13.338 1.00 85.44 271 VAL A O 1
ATOM 2203 N N . CYS A 1 272 ? -11.379 -1.438 13.970 1.00 88.50 272 CYS A N 1
ATOM 2204 C CA . CYS A 1 272 ? -12.064 -2.302 14.929 1.00 88.50 272 CYS A CA 1
ATOM 2205 C C . CYS A 1 272 ? -13.292 -3.003 14.325 1.00 88.50 272 CYS A C 1
ATOM 2207 O O . CYS A 1 272 ? -13.877 -3.852 14.991 1.00 88.50 272 CYS A O 1
ATOM 2209 N N . ASN A 1 273 ? -13.672 -2.699 13.075 1.00 85.69 273 ASN A N 1
ATOM 2210 C CA . ASN A 1 273 ? -14.882 -3.245 12.455 1.00 85.69 273 ASN A CA 1
ATOM 2211 C C . ASN A 1 273 ? -14.841 -4.764 12.269 1.00 85.69 273 ASN A C 1
ATOM 2213 O O . ASN A 1 273 ? -15.806 -5.456 12.573 1.00 85.69 273 ASN A O 1
ATOM 2217 N N . THR A 1 274 ? -13.729 -5.270 11.730 1.00 82.62 274 THR A N 1
ATOM 2218 C CA . THR A 1 274 ? -13.621 -6.668 11.293 1.00 82.62 274 THR A CA 1
ATOM 2219 C C . THR A 1 274 ? -12.665 -7.429 12.204 1.00 82.62 274 THR A C 1
ATOM 2221 O O . THR A 1 274 ? -11.441 -7.249 12.129 1.00 82.62 274 THR A O 1
ATOM 2224 N N . TYR A 1 275 ? -13.224 -8.283 13.060 1.00 87.12 275 TYR A N 1
ATOM 2225 C CA . TYR A 1 275 ? -12.499 -9.260 13.871 1.00 87.12 275 TYR A CA 1
ATOM 2226 C C . TYR A 1 275 ? -13.381 -10.488 14.129 1.00 87.12 275 TYR A C 1
ATOM 2228 O O . TYR A 1 275 ? -14.595 -10.363 14.263 1.00 87.12 275 TYR A O 1
ATOM 2236 N N . THR A 1 276 ? -12.766 -11.671 14.174 1.00 84.50 276 THR A N 1
ATOM 2237 C CA . THR A 1 276 ? -13.450 -12.920 14.550 1.00 84.50 276 THR A CA 1
ATOM 2238 C C . THR A 1 276 ? -13.225 -13.218 16.026 1.00 84.50 276 THR A C 1
ATOM 2240 O O . THR A 1 276 ? -14.176 -13.494 16.748 1.00 84.50 276 THR A O 1
ATOM 2243 N N . ASN A 1 277 ? -11.977 -13.087 16.489 1.00 87.81 277 ASN A N 1
ATOM 2244 C CA . ASN A 1 277 ? -11.612 -13.298 17.884 1.00 87.81 277 ASN A CA 1
ATOM 2245 C C . ASN A 1 277 ? -11.195 -11.980 18.537 1.00 87.81 277 ASN A C 1
ATOM 2247 O O . ASN A 1 277 ? -10.502 -11.158 17.929 1.00 87.81 277 ASN A O 1
ATOM 2251 N N . VAL A 1 278 ? -11.552 -11.802 19.810 1.00 89.38 278 VAL A N 1
ATOM 2252 C CA . VAL A 1 278 ? -11.123 -10.642 20.609 1.00 89.38 278 VAL A CA 1
ATOM 2253 C C . VAL A 1 278 ? -9.594 -10.554 20.670 1.00 89.38 278 VAL A C 1
ATOM 2255 O O . VAL A 1 278 ? -9.032 -9.469 20.538 1.00 89.38 278 VAL A O 1
ATOM 2258 N N . SER A 1 279 ? -8.909 -11.698 20.769 1.00 88.31 279 SER A N 1
ATOM 2259 C CA . SER A 1 279 ? -7.443 -11.790 20.767 1.00 88.31 279 SER A CA 1
ATOM 2260 C C . SER A 1 279 ? -6.791 -11.165 19.533 1.00 88.31 279 SER A C 1
ATOM 2262 O O . SER A 1 279 ? -5.701 -10.591 19.643 1.00 88.31 279 SER A O 1
ATOM 2264 N N . ASP A 1 280 ? -7.445 -11.261 18.375 1.00 88.12 280 ASP A N 1
ATOM 2265 C CA . ASP A 1 280 ? -6.930 -10.748 17.106 1.00 88.12 280 ASP A CA 1
ATOM 2266 C C . ASP A 1 280 ? -7.020 -9.225 17.087 1.00 88.12 280 ASP A C 1
ATOM 2268 O O . ASP A 1 280 ? -6.048 -8.549 16.741 1.00 88.12 280 ASP A O 1
ATOM 2272 N N . LEU A 1 281 ? -8.158 -8.676 17.532 1.00 90.31 281 LEU A N 1
ATOM 2273 C CA . LEU A 1 281 ? -8.335 -7.232 17.662 1.00 90.31 281 LEU A CA 1
ATOM 2274 C C . LEU A 1 281 ? -7.362 -6.648 18.691 1.00 90.31 281 LEU A C 1
ATOM 2276 O O . LEU A 1 281 ? -6.702 -5.649 18.409 1.00 90.31 281 LEU A O 1
ATOM 2280 N N . THR A 1 282 ? -7.210 -7.294 19.847 1.00 89.56 282 THR A N 1
ATOM 2281 C CA . THR A 1 282 ? -6.248 -6.864 20.865 1.00 89.56 282 THR A CA 1
ATOM 2282 C C . THR A 1 282 ? -4.822 -6.868 20.318 1.00 89.56 282 THR A C 1
ATOM 2284 O O . THR A 1 282 ? -4.095 -5.889 20.481 1.00 89.56 282 THR A O 1
ATOM 2287 N N . SER A 1 283 ? -4.405 -7.948 19.651 1.00 87.31 283 SER A N 1
ATOM 2288 C CA . SER A 1 283 ? -3.040 -8.055 19.118 1.00 87.31 283 SER A CA 1
ATOM 2289 C C . SER A 1 283 ? -2.785 -7.034 18.004 1.00 87.31 283 SER A C 1
ATOM 2291 O O . SER A 1 283 ? -1.693 -6.480 17.936 1.00 87.31 283 SER A O 1
ATOM 2293 N N . ARG A 1 284 ? -3.802 -6.723 17.186 1.00 88.12 284 ARG A N 1
ATOM 2294 C CA . ARG A 1 284 ? -3.753 -5.659 16.169 1.00 88.12 284 ARG A CA 1
ATOM 2295 C C . ARG A 1 284 ? -3.573 -4.271 16.784 1.00 88.12 284 ARG A C 1
ATOM 2297 O O . ARG A 1 284 ? -2.807 -3.479 16.255 1.00 88.12 284 ARG A O 1
ATOM 2304 N N . LEU A 1 285 ? -4.273 -3.960 17.877 1.00 87.25 285 LEU A N 1
ATOM 2305 C CA . LEU A 1 285 ? -4.154 -2.653 18.538 1.00 87.25 285 LEU A CA 1
ATOM 2306 C C . LEU A 1 285 ? -2.817 -2.500 19.271 1.00 87.25 285 LEU A C 1
ATOM 2308 O O . LEU A 1 285 ? -2.227 -1.423 19.267 1.00 87.25 285 LEU A O 1
ATOM 2312 N N . LEU A 1 286 ? -2.322 -3.580 19.875 1.00 86.06 286 LEU A N 1
ATOM 2313 C CA . LEU A 1 286 ? -1.088 -3.556 20.659 1.00 86.06 286 LEU A CA 1
ATOM 2314 C C . LEU A 1 286 ? 0.182 -3.800 19.842 1.00 86.06 286 LEU A C 1
ATOM 2316 O O . LEU A 1 286 ? 1.273 -3.654 20.390 1.00 86.06 286 LEU A O 1
ATOM 2320 N N . SER A 1 287 ? 0.076 -4.082 18.539 1.00 85.62 287 SER A N 1
ATOM 2321 C CA . SER A 1 287 ? 1.246 -4.270 17.669 1.00 85.62 287 SER A CA 1
ATOM 2322 C C . SER A 1 287 ? 2.147 -3.034 17.585 1.00 85.62 287 SER A C 1
ATOM 2324 O O . SER A 1 287 ? 3.307 -3.152 17.209 1.00 85.62 287 SER A O 1
ATOM 2326 N N . LEU A 1 288 ? 1.617 -1.850 17.915 1.00 77.50 288 LEU A N 1
ATOM 2327 C CA . LEU A 1 288 ? 2.369 -0.592 17.966 1.00 77.50 288 LEU A CA 1
ATOM 2328 C C . LEU A 1 288 ? 3.254 -0.463 19.215 1.00 77.50 288 LEU A C 1
ATOM 2330 O O . LEU A 1 288 ? 4.163 0.360 19.223 1.00 77.50 288 LEU A O 1
ATOM 2334 N N . VAL A 1 289 ? 2.981 -1.252 20.258 1.00 78.12 289 VAL A N 1
ATOM 2335 C CA . VAL A 1 289 ? 3.684 -1.194 21.552 1.00 78.12 289 VAL A CA 1
ATOM 2336 C C . VAL A 1 289 ? 4.520 -2.448 21.793 1.00 78.12 289 VAL A C 1
ATOM 2338 O O . VAL A 1 289 ? 5.544 -2.401 22.467 1.00 78.12 289 VAL A O 1
ATOM 2341 N N . THR A 1 290 ? 4.117 -3.587 21.229 1.00 76.56 290 THR A N 1
ATOM 2342 C CA . THR A 1 290 ? 4.857 -4.843 21.371 1.00 76.56 290 THR A CA 1
ATOM 2343 C C . THR A 1 290 ? 6.131 -4.837 20.531 1.00 76.56 290 THR A C 1
ATOM 2345 O O . THR A 1 290 ? 6.064 -4.698 19.308 1.00 76.56 290 THR A O 1
ATOM 2348 N N . VAL A 1 291 ? 7.276 -5.103 21.160 1.00 76.00 291 VAL A N 1
ATOM 2349 C CA . VAL A 1 291 ? 8.531 -5.396 20.457 1.00 76.00 291 VAL A CA 1
ATOM 2350 C C . VAL A 1 291 ? 8.628 -6.911 20.216 1.00 76.00 291 VAL A C 1
ATOM 2352 O O . VAL A 1 291 ? 8.513 -7.687 21.170 1.00 76.00 291 VAL A O 1
ATOM 2355 N N . PRO A 1 292 ? 8.823 -7.377 18.966 1.00 72.56 292 PRO A N 1
ATOM 2356 C CA . PRO A 1 292 ? 8.975 -8.802 18.686 1.00 72.56 292 PRO A CA 1
ATOM 2357 C C . PRO A 1 292 ? 10.146 -9.416 19.466 1.00 72.56 292 PRO A C 1
ATOM 2359 O O . PRO A 1 292 ? 11.278 -8.951 19.360 1.00 72.56 292 PRO A O 1
ATOM 2362 N N . GLY A 1 293 ? 9.877 -10.483 20.222 1.00 71.00 293 GLY A N 1
ATOM 2363 C CA . GLY A 1 293 ? 10.886 -11.210 21.004 1.00 71.00 293 GLY A CA 1
ATOM 2364 C C . GLY A 1 293 ? 11.068 -10.729 22.447 1.00 71.00 293 GLY A C 1
ATOM 2365 O O . GLY A 1 293 ? 11.764 -11.395 23.209 1.00 71.00 293 GLY A O 1
ATOM 2366 N N . GLU A 1 294 ? 10.416 -9.636 22.852 1.00 78.31 294 GLU A N 1
ATOM 2367 C CA . GLU A 1 294 ? 10.459 -9.141 24.228 1.00 78.31 294 GLU A CA 1
ATOM 2368 C C . GLU A 1 294 ? 9.211 -9.573 25.010 1.00 78.31 294 GLU A C 1
ATOM 2370 O O . GLU A 1 294 ? 8.074 -9.296 24.622 1.00 78.31 294 GLU A O 1
ATOM 2375 N N . VAL A 1 295 ? 9.414 -10.257 26.139 1.00 77.31 295 VAL A N 1
ATOM 2376 C CA . VAL A 1 295 ? 8.331 -10.603 27.067 1.00 77.31 295 VAL A CA 1
ATOM 2377 C C . VAL A 1 295 ? 8.266 -9.531 28.147 1.00 77.31 295 VAL A C 1
ATOM 2379 O O . VAL A 1 295 ? 8.957 -9.612 29.158 1.00 77.31 295 VAL A O 1
ATOM 2382 N N . ASN A 1 296 ? 7.429 -8.521 27.922 1.00 82.44 296 ASN A N 1
ATOM 2383 C CA . ASN A 1 296 ? 7.211 -7.441 28.875 1.00 82.44 296 ASN A CA 1
ATOM 2384 C C . ASN A 1 296 ? 5.915 -7.694 29.691 1.00 82.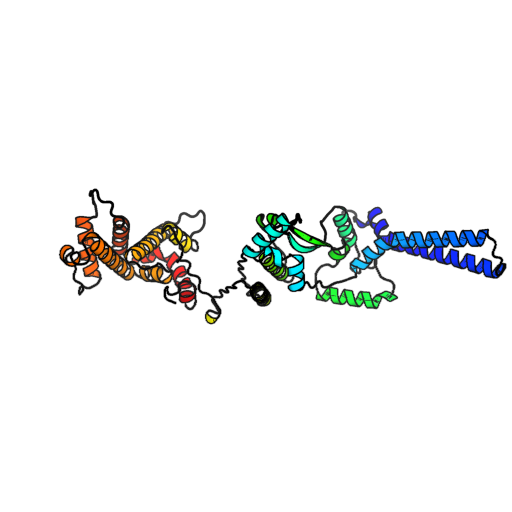44 296 ASN A C 1
ATOM 2386 O O . ASN A 1 296 ? 4.824 -7.705 29.107 1.00 82.44 296 ASN A O 1
ATOM 2390 N N . PRO A 1 297 ? 5.996 -7.887 31.027 1.00 84.25 297 PRO A N 1
ATOM 2391 C CA . PRO A 1 297 ? 4.825 -8.105 31.884 1.00 84.25 297 PRO A CA 1
ATOM 2392 C C . PRO A 1 297 ? 3.785 -6.977 31.831 1.00 84.25 297 PRO A C 1
ATOM 2394 O O . PRO A 1 297 ? 2.588 -7.255 31.894 1.00 84.25 297 PRO A O 1
ATOM 2397 N N . PHE A 1 298 ? 4.213 -5.722 31.657 1.00 82.31 298 PHE A N 1
ATOM 2398 C CA . PHE A 1 298 ? 3.315 -4.569 31.527 1.00 82.31 298 PHE A CA 1
ATOM 2399 C C . PHE A 1 298 ? 2.475 -4.668 30.247 1.00 82.31 298 PHE A C 1
ATOM 2401 O O . PHE A 1 298 ? 1.258 -4.478 30.264 1.00 82.31 298 PHE A O 1
ATOM 2408 N N . VAL A 1 299 ? 3.101 -5.079 29.141 1.00 82.75 299 VAL A N 1
ATOM 2409 C CA . VAL A 1 299 ? 2.415 -5.294 27.859 1.00 82.75 299 VAL A CA 1
ATOM 2410 C C . VAL A 1 299 ? 1.440 -6.470 27.943 1.00 82.75 299 VAL A C 1
ATOM 2412 O O . VAL A 1 299 ? 0.338 -6.390 27.400 1.00 82.75 299 VAL A O 1
ATOM 2415 N N . GLN A 1 300 ? 1.794 -7.549 28.652 1.00 86.88 300 GLN A N 1
ATOM 2416 C CA . GLN A 1 300 ? 0.873 -8.671 28.875 1.00 86.88 300 GLN A CA 1
ATOM 2417 C C . GLN A 1 300 ? -0.345 -8.262 29.701 1.00 86.88 300 GLN A C 1
ATOM 2419 O O . GLN A 1 300 ? -1.473 -8.591 29.331 1.00 86.88 300 GLN A O 1
ATOM 2424 N N . TYR A 1 301 ? -0.125 -7.513 30.783 1.00 88.12 301 TYR A N 1
ATOM 2425 C CA . TYR A 1 301 ? -1.208 -6.992 31.606 1.00 88.12 301 TYR A CA 1
ATOM 2426 C C . TYR A 1 301 ? -2.168 -6.140 30.778 1.00 88.12 301 TYR A C 1
ATOM 2428 O O . TYR A 1 301 ? -3.379 -6.353 30.792 1.00 88.12 301 TYR A O 1
ATOM 2436 N N . ALA A 1 302 ? -1.632 -5.205 29.999 1.00 85.56 302 ALA A N 1
ATOM 2437 C CA . ALA A 1 302 ? -2.456 -4.341 29.178 1.00 85.56 302 ALA A CA 1
ATOM 2438 C C . ALA A 1 302 ? -3.148 -5.091 28.029 1.00 85.56 302 ALA A C 1
ATOM 2440 O O . ALA A 1 302 ? -4.278 -4.757 27.679 1.00 85.56 302 ALA A O 1
ATOM 2441 N N . LYS A 1 303 ? -2.534 -6.152 27.486 1.00 89.38 303 LYS A N 1
ATOM 2442 C CA . LYS A 1 303 ? -3.186 -7.076 26.545 1.00 89.38 303 LYS A CA 1
ATOM 2443 C C . LYS A 1 303 ? -4.400 -7.754 27.168 1.00 89.38 303 LYS A C 1
ATOM 2445 O O . LYS A 1 303 ? -5.455 -7.808 26.529 1.00 89.38 303 LYS A O 1
ATOM 2450 N N . ALA A 1 304 ? -4.277 -8.235 28.401 1.00 91.06 304 ALA A N 1
ATOM 2451 C CA . ALA A 1 304 ? -5.401 -8.804 29.135 1.00 91.06 304 ALA A CA 1
ATOM 2452 C C . ALA A 1 304 ? -6.482 -7.741 29.401 1.00 91.06 304 ALA A C 1
ATOM 2454 O O . ALA A 1 304 ? -7.651 -7.966 29.091 1.00 91.06 304 ALA A O 1
ATOM 2455 N N . LEU A 1 305 ? -6.095 -6.544 29.851 1.00 91.81 305 LEU A N 1
ATOM 2456 C CA . LEU A 1 305 ? -7.024 -5.442 30.106 1.00 91.81 305 LEU A CA 1
ATOM 2457 C C . LEU A 1 305 ? -7.806 -5.028 28.848 1.00 91.81 305 LEU A C 1
ATOM 2459 O O . LEU A 1 305 ? -9.033 -4.977 28.880 1.00 91.81 305 LEU A O 1
ATOM 2463 N N . VAL A 1 306 ? -7.122 -4.778 27.726 1.00 92.81 306 VAL A N 1
ATOM 2464 C CA . VAL A 1 306 ? -7.759 -4.404 26.449 1.00 92.81 306 VAL A CA 1
ATOM 2465 C C . VAL A 1 306 ? -8.707 -5.507 25.975 1.00 92.81 306 VAL A C 1
ATOM 2467 O O . VAL A 1 306 ? -9.825 -5.211 25.559 1.00 92.81 306 VAL A O 1
ATOM 2470 N N . SER A 1 307 ? -8.307 -6.778 26.091 1.00 94.44 307 SER A N 1
ATOM 2471 C CA . SER A 1 307 ? -9.160 -7.914 25.712 1.00 94.44 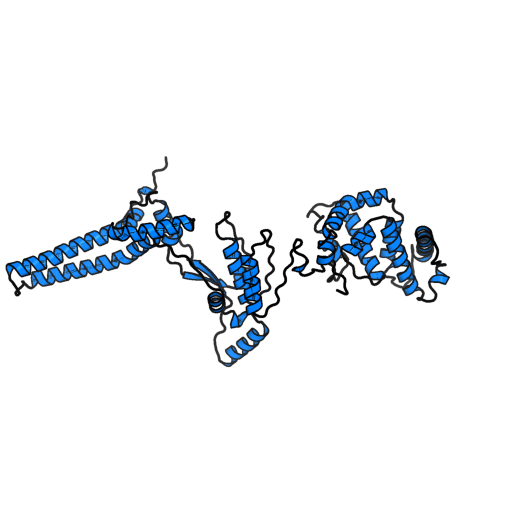307 SER A CA 1
ATOM 2472 C C . SER A 1 307 ? -10.434 -7.984 26.556 1.00 94.44 307 SER A C 1
ATOM 2474 O O . SER A 1 307 ? -11.521 -8.185 26.014 1.00 94.44 307 SER A O 1
ATOM 2476 N N . ASN A 1 308 ? -10.331 -7.761 27.867 1.00 94.81 308 ASN A N 1
ATOM 2477 C CA . ASN A 1 308 ? -11.490 -7.747 28.759 1.00 94.81 308 ASN A CA 1
ATOM 2478 C C . ASN A 1 308 ? -12.397 -6.541 28.524 1.00 94.81 308 ASN A C 1
ATOM 2480 O O . ASN A 1 308 ? -13.616 -6.678 28.565 1.00 94.81 308 ASN A O 1
ATOM 2484 N N . VAL A 1 309 ? -11.832 -5.376 28.201 1.00 95.12 309 VAL A N 1
ATOM 2485 C CA . VAL A 1 309 ? -12.618 -4.197 27.815 1.00 95.12 309 VAL A CA 1
ATOM 2486 C C . VAL A 1 309 ? -13.375 -4.447 26.509 1.00 95.12 309 VAL A C 1
ATOM 2488 O O . VAL A 1 309 ? -14.563 -4.140 26.438 1.00 95.12 309 VAL A O 1
ATOM 2491 N N . ILE A 1 310 ? -12.740 -5.042 25.493 1.00 94.94 310 ILE A N 1
ATOM 2492 C CA . ILE A 1 310 ? -13.407 -5.409 24.230 1.00 94.94 310 ILE A CA 1
ATOM 2493 C C . ILE A 1 310 ? -14.523 -6.434 24.480 1.00 94.94 310 ILE A C 1
ATOM 2495 O O . ILE A 1 310 ? -15.633 -6.266 23.976 1.00 94.94 310 ILE A O 1
ATOM 2499 N N . SER A 1 311 ? -14.255 -7.460 25.290 1.00 94.44 311 SER A N 1
ATOM 2500 C CA . SER A 1 311 ? -15.246 -8.487 25.645 1.00 94.44 311 SER A CA 1
ATOM 2501 C C . SER A 1 311 ? -16.422 -7.880 26.417 1.00 94.44 311 SER A C 1
ATOM 2503 O O . SER A 1 311 ? -17.581 -8.121 26.087 1.00 94.44 311 SER A O 1
ATOM 2505 N N . GLY A 1 312 ? -16.139 -6.989 27.370 1.00 95.06 312 GLY A N 1
ATOM 2506 C CA . GLY A 1 312 ? -17.154 -6.230 28.095 1.00 95.06 312 GLY A CA 1
ATOM 2507 C C . GLY A 1 312 ? -18.017 -5.363 27.174 1.00 95.06 312 GLY A C 1
ATOM 2508 O O . GLY A 1 312 ? -19.239 -5.365 27.297 1.00 95.06 312 GLY A O 1
ATOM 2509 N N . LEU A 1 313 ? -17.411 -4.667 26.204 1.00 94.56 313 LEU A N 1
ATOM 2510 C CA . LEU A 1 313 ? -18.146 -3.902 25.188 1.00 94.56 313 LEU A CA 1
ATOM 2511 C C . LEU A 1 313 ? -19.093 -4.794 24.368 1.00 94.56 313 LEU A C 1
ATOM 2513 O O . LEU A 1 313 ? -20.236 -4.402 24.132 1.00 94.56 313 LEU A O 1
ATOM 2517 N N . SER A 1 314 ? -18.658 -6.007 24.018 1.00 92.56 314 SER A N 1
ATOM 2518 C CA . SER A 1 314 ? -19.493 -6.990 23.321 1.00 92.56 314 SER A CA 1
ATOM 2519 C C . SER A 1 314 ? -20.723 -7.396 24.141 1.00 92.56 314 SER A C 1
ATOM 2521 O O . SER A 1 314 ? -21.824 -7.465 23.601 1.00 92.56 314 SER A O 1
ATOM 2523 N N . TYR A 1 315 ? -20.575 -7.604 25.454 1.00 93.56 315 TYR A N 1
ATOM 2524 C CA . TYR A 1 315 ? -21.686 -7.995 26.333 1.00 93.56 315 TYR A CA 1
ATOM 2525 C C . TYR A 1 315 ? -22.724 -6.897 26.575 1.00 93.56 315 TYR A C 1
ATOM 2527 O O . TYR A 1 315 ? -23.853 -7.201 26.956 1.00 93.56 315 TYR A O 1
ATOM 2535 N N . ILE A 1 316 ? -22.375 -5.633 26.347 1.00 93.94 316 ILE A N 1
ATOM 2536 C CA . ILE A 1 316 ? -23.324 -4.508 26.378 1.00 93.94 316 ILE A CA 1
ATOM 2537 C C . ILE A 1 316 ? -23.806 -4.114 24.974 1.00 93.94 316 ILE A C 1
ATOM 2539 O O . ILE A 1 316 ? -24.298 -3.000 24.796 1.00 93.94 316 ILE A O 1
ATOM 2543 N N . GLU A 1 317 ? -23.607 -4.992 23.984 1.00 90.62 317 GLU A N 1
ATOM 2544 C CA . GLU A 1 317 ? -23.994 -4.804 22.579 1.00 90.62 317 GLU A CA 1
ATOM 2545 C C . GLU A 1 317 ? -23.415 -3.524 21.954 1.00 90.62 317 GLU A C 1
ATOM 2547 O O . GLU A 1 317 ? -23.996 -2.903 21.062 1.00 90.62 317 GLU A O 1
ATOM 2552 N N . LYS A 1 318 ? -22.229 -3.106 22.418 1.00 90.50 318 LYS A N 1
ATOM 2553 C CA . LYS A 1 318 ? -21.494 -1.982 21.840 1.00 90.50 318 LYS A CA 1
ATOM 2554 C C . LYS A 1 318 ? -20.338 -2.486 21.006 1.00 90.50 318 LYS A C 1
ATOM 2556 O O . LYS A 1 318 ? -19.416 -3.123 21.505 1.00 90.50 318 LYS A O 1
ATOM 2561 N N . LYS A 1 319 ? -20.344 -2.098 19.735 1.00 89.44 319 LYS A N 1
ATOM 2562 C CA . LYS A 1 319 ? -19.218 -2.334 18.837 1.00 89.44 319 LYS A CA 1
ATOM 2563 C C . LYS A 1 319 ? -17.948 -1.667 19.396 1.00 89.44 319 LYS A C 1
ATOM 2565 O O . LYS A 1 319 ? -18.002 -0.477 19.723 1.00 89.44 319 LYS A O 1
ATOM 2570 N N . PRO A 1 320 ? -16.817 -2.385 19.513 1.00 91.69 320 PRO A N 1
ATOM 2571 C CA . PRO A 1 320 ? -15.575 -1.789 19.983 1.00 91.69 320 PRO A CA 1
ATOM 2572 C C . PRO A 1 320 ? -15.036 -0.769 18.975 1.00 91.69 320 PRO A C 1
ATOM 2574 O O . PRO A 1 320 ? -15.141 -0.944 17.764 1.00 91.69 320 PRO A O 1
ATOM 2577 N N . SER A 1 321 ? -14.425 0.294 19.491 1.00 91.88 321 SER A N 1
ATOM 2578 C CA . SER A 1 321 ? -13.655 1.280 18.727 1.00 91.88 321 SER A CA 1
ATOM 2579 C C . SER A 1 321 ? -12.457 1.730 19.557 1.00 91.88 321 SER A C 1
ATOM 2581 O O . SER A 1 321 ? -12.494 1.605 20.786 1.00 91.88 321 SER A O 1
ATOM 2583 N N . ILE A 1 322 ? -11.413 2.282 18.928 1.00 91.88 322 ILE A N 1
ATOM 2584 C CA . ILE A 1 322 ? -10.238 2.804 19.653 1.00 91.88 322 ILE A CA 1
ATOM 2585 C C . ILE A 1 322 ? -10.695 3.814 20.712 1.00 91.88 322 ILE A C 1
ATOM 2587 O O . ILE A 1 322 ? -10.282 3.740 21.869 1.00 91.88 322 ILE A O 1
ATOM 2591 N N . TYR A 1 323 ? -11.631 4.695 20.341 1.00 91.25 323 TYR A N 1
ATOM 2592 C CA . TYR A 1 323 ? -12.225 5.662 21.259 1.00 91.25 323 TYR A CA 1
ATOM 2593 C C . TYR A 1 323 ? -12.937 5.005 22.450 1.00 91.25 323 TYR A C 1
ATOM 2595 O O . TYR A 1 323 ? -12.727 5.420 23.589 1.00 91.25 323 TYR A O 1
ATOM 2603 N N . LEU A 1 324 ? -13.786 3.994 22.224 1.00 92.19 324 LEU A N 1
ATOM 2604 C CA . LEU A 1 324 ? -14.514 3.331 23.311 1.00 92.19 324 LEU A CA 1
ATOM 2605 C C . LEU A 1 324 ? -13.583 2.531 24.220 1.00 92.19 324 LEU A C 1
ATOM 2607 O O . LEU A 1 324 ? -13.767 2.558 25.435 1.00 92.19 324 LEU A O 1
ATOM 2611 N N . ILE A 1 325 ? -12.585 1.855 23.658 1.00 93.12 325 ILE A N 1
ATOM 2612 C CA . ILE A 1 325 ? -11.580 1.120 24.431 1.00 93.12 325 ILE A CA 1
ATOM 2613 C C . ILE A 1 325 ? -10.820 2.103 25.325 1.00 93.12 325 ILE A C 1
ATOM 2615 O O . ILE A 1 325 ? -10.836 1.959 26.547 1.00 93.12 325 ILE A O 1
ATOM 2619 N N . HIS A 1 326 ? -10.282 3.176 24.739 1.00 92.06 326 HIS A N 1
ATOM 2620 C CA . HIS A 1 326 ? -9.581 4.214 25.487 1.00 92.06 326 HIS A CA 1
ATOM 2621 C C . HIS A 1 326 ? -10.465 4.848 26.570 1.00 92.06 326 HIS A C 1
ATOM 2623 O O . HIS A 1 326 ? -10.063 4.957 27.726 1.00 92.06 326 HIS A O 1
ATOM 2629 N N . LYS A 1 327 ? -11.713 5.202 26.236 1.00 92.00 327 LYS A N 1
ATOM 2630 C CA . LYS A 1 327 ? -12.669 5.798 27.180 1.00 92.00 327 LYS A CA 1
ATOM 2631 C C . LYS A 1 327 ? -12.908 4.918 28.404 1.00 92.00 327 LYS A C 1
ATOM 2633 O O . LYS A 1 327 ? -13.031 5.458 29.499 1.00 92.00 327 LYS A O 1
ATOM 2638 N N . ASN A 1 328 ? -13.000 3.600 28.229 1.00 93.31 328 ASN A N 1
ATOM 2639 C CA . ASN A 1 328 ? -13.228 2.679 29.343 1.00 93.31 328 ASN A CA 1
ATOM 2640 C C . ASN A 1 328 ? -11.946 2.356 30.124 1.00 93.31 328 ASN A C 1
ATOM 2642 O O . ASN A 1 328 ? -12.048 1.965 31.278 1.00 93.31 328 ASN A O 1
ATOM 2646 N N . MET A 1 329 ? -10.762 2.576 29.547 1.00 91.19 329 MET A N 1
ATOM 2647 C CA . MET A 1 329 ? -9.473 2.395 30.227 1.00 91.19 329 MET A CA 1
ATOM 2648 C C . MET A 1 329 ? -8.957 3.668 30.912 1.00 91.19 329 MET A C 1
ATOM 2650 O O . MET A 1 329 ? -8.134 3.573 31.817 1.00 91.19 329 MET A O 1
ATOM 2654 N N . LYS A 1 330 ? -9.430 4.857 30.503 1.00 88.44 330 LYS A N 1
ATOM 2655 C CA . LYS A 1 330 ? -8.887 6.176 30.891 1.00 88.44 330 LYS A CA 1
ATOM 2656 C C . LYS A 1 330 ? -8.719 6.383 32.395 1.00 88.44 330 LYS A C 1
ATOM 2658 O O . LYS A 1 330 ?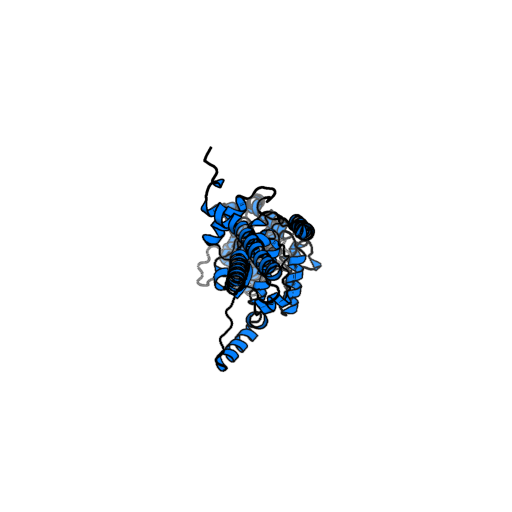 -7.818 7.092 32.832 1.00 88.44 330 LYS A O 1
ATOM 2663 N N . SER A 1 331 ? -9.628 5.835 33.189 1.00 88.81 331 SER A N 1
ATOM 2664 C CA . SER A 1 331 ? -9.567 5.935 34.640 1.00 88.81 331 SER A CA 1
ATOM 2665 C C . SER A 1 331 ? -10.123 4.679 35.282 1.00 88.81 331 SER A C 1
ATOM 2667 O O . SER A 1 331 ? -10.995 4.019 34.717 1.00 88.81 331 SER A O 1
ATOM 2669 N N . HIS A 1 332 ? -9.689 4.411 36.511 1.00 89.50 332 HIS A N 1
ATOM 2670 C CA . HIS A 1 332 ? -10.222 3.322 37.324 1.00 89.50 332 HIS A CA 1
ATOM 2671 C C . HIS A 1 332 ? -11.764 3.368 37.405 1.00 89.50 332 HIS A C 1
ATOM 2673 O O . HIS A 1 332 ? -12.439 2.374 37.160 1.00 89.50 332 HIS A O 1
ATOM 2679 N N . MET A 1 333 ? -12.347 4.557 37.602 1.00 91.06 333 MET A N 1
ATOM 2680 C CA . MET A 1 333 ? -13.806 4.740 37.623 1.00 91.06 333 MET A CA 1
ATOM 2681 C C . MET A 1 333 ? -14.488 4.402 36.282 1.00 91.06 333 MET A C 1
ATOM 2683 O O . MET A 1 333 ? -15.657 4.017 36.258 1.00 91.06 333 MET A O 1
ATOM 2687 N N . SER A 1 334 ? -13.780 4.546 35.158 1.00 93.00 334 SER A N 1
ATOM 2688 C CA . SER A 1 334 ? -14.306 4.187 33.835 1.00 93.00 334 SER A CA 1
ATOM 2689 C C . SER A 1 334 ? -14.416 2.673 33.669 1.00 93.00 334 SER A C 1
ATOM 2691 O O . SER A 1 334 ? -15.426 2.205 33.145 1.00 93.00 334 SER A O 1
ATOM 2693 N N . ILE A 1 335 ? -13.442 1.922 34.193 1.00 93.62 335 ILE A N 1
ATOM 2694 C CA . ILE A 1 335 ? -13.490 0.456 34.248 1.00 93.62 335 ILE A CA 1
ATOM 2695 C C . ILE A 1 335 ? -14.640 0.021 35.154 1.00 93.62 335 ILE A C 1
ATOM 2697 O O . ILE A 1 335 ? -15.492 -0.732 34.705 1.00 93.62 335 ILE A O 1
ATOM 2701 N N . VAL A 1 336 ? -14.753 0.584 36.364 1.00 94.56 336 VAL A N 1
ATOM 2702 C CA . VAL A 1 336 ? -15.872 0.302 37.287 1.00 94.56 336 VAL A CA 1
ATOM 2703 C C . VAL A 1 336 ? -17.229 0.523 36.602 1.00 94.56 336 VAL A C 1
ATOM 2705 O O . VAL A 1 336 ? -18.133 -0.304 36.709 1.00 94.56 336 VAL A O 1
ATOM 2708 N N . ASN A 1 337 ? -17.378 1.619 35.850 1.00 95.38 337 ASN A N 1
ATOM 2709 C CA . ASN A 1 337 ? -18.598 1.910 35.094 1.00 95.38 337 ASN A CA 1
ATOM 2710 C C . ASN A 1 337 ? -18.873 0.892 33.978 1.00 95.38 337 ASN A C 1
ATOM 2712 O O . ASN A 1 337 ? -20.032 0.550 33.743 1.00 95.38 337 ASN A O 1
ATOM 2716 N N . LEU A 1 338 ? -17.836 0.420 33.278 1.00 96.50 338 LEU A N 1
ATOM 2717 C CA . LEU A 1 338 ? -17.975 -0.656 32.298 1.00 96.50 338 LEU A CA 1
ATOM 2718 C C . LEU A 1 338 ? -18.410 -1.951 32.992 1.00 96.50 338 LEU A C 1
ATOM 2720 O O . LEU A 1 338 ? -19.401 -2.540 32.575 1.00 96.50 338 LEU A O 1
ATOM 2724 N N . THR A 1 339 ? -17.734 -2.346 34.071 1.00 96.50 339 THR A N 1
ATOM 2725 C CA . THR A 1 339 ? -18.013 -3.572 34.831 1.00 96.50 339 THR A CA 1
ATOM 2726 C C . THR A 1 339 ? -19.448 -3.601 35.336 1.00 96.50 339 THR A C 1
ATOM 2728 O O . THR A 1 339 ? -20.137 -4.600 35.155 1.00 96.50 339 THR A O 1
ATOM 2731 N N . VAL A 1 340 ? -19.946 -2.487 35.887 1.00 95.44 340 VAL A N 1
ATOM 2732 C CA . VAL A 1 340 ? -21.354 -2.359 36.299 1.00 95.44 340 VAL A CA 1
ATOM 2733 C C . VAL A 1 340 ? -22.299 -2.613 35.128 1.00 95.44 340 VAL A C 1
ATOM 2735 O O . VAL A 1 340 ? -23.185 -3.448 35.252 1.00 95.44 340 VAL A O 1
ATOM 2738 N N . LYS A 1 341 ? -22.085 -1.974 33.972 1.00 95.25 341 LYS A N 1
ATOM 2739 C CA . LYS A 1 341 ? -22.950 -2.164 32.794 1.00 95.25 341 LYS A CA 1
ATOM 2740 C C . LYS A 1 341 ? -22.901 -3.581 32.233 1.00 95.25 341 LYS A C 1
ATOM 2742 O O . LYS A 1 341 ? -23.916 -4.088 31.765 1.00 95.25 341 LYS A O 1
ATOM 2747 N N . VAL A 1 342 ? -21.727 -4.211 32.260 1.00 96.44 342 VAL A N 1
ATOM 2748 C CA . VAL A 1 342 ? -21.563 -5.609 31.844 1.00 96.44 342 VAL A CA 1
ATOM 2749 C C . VAL A 1 342 ? -22.344 -6.518 32.787 1.00 96.44 342 VAL A C 1
ATOM 2751 O O . VAL A 1 342 ? -23.144 -7.313 32.309 1.00 96.44 342 VAL A O 1
ATOM 2754 N N . MET A 1 343 ? -22.193 -6.354 34.106 1.00 95.19 343 MET A N 1
ATOM 2755 C CA . MET A 1 343 ? -22.958 -7.115 35.100 1.00 95.19 343 MET A CA 1
ATOM 2756 C C . MET A 1 343 ? -24.467 -6.900 34.944 1.00 95.19 343 MET A C 1
ATOM 2758 O O . MET A 1 343 ? -25.208 -7.874 34.930 1.00 95.19 343 MET A O 1
ATOM 2762 N N . GLU A 1 344 ? -24.927 -5.658 34.757 1.00 93.19 344 GLU A N 1
ATOM 2763 C CA . GLU A 1 344 ? -26.339 -5.341 34.489 1.00 93.19 344 GLU A CA 1
ATOM 2764 C C . GLU A 1 344 ? -26.860 -6.111 33.263 1.00 93.19 344 GLU A C 1
ATOM 2766 O O . GLU A 1 344 ? -27.887 -6.781 33.347 1.00 93.19 344 GLU A O 1
ATOM 2771 N N . SER A 1 345 ? -26.128 -6.085 32.142 1.00 93.88 345 SER A N 1
ATOM 2772 C CA . SER A 1 345 ? -26.505 -6.806 30.916 1.00 93.88 345 SER A CA 1
ATOM 2773 C C . SER A 1 345 ? -26.473 -8.330 31.087 1.00 93.88 345 SER A C 1
ATOM 2775 O O . SER A 1 345 ? -27.379 -9.034 30.641 1.00 93.88 345 SER A O 1
ATOM 2777 N N . CYS A 1 346 ? -25.437 -8.868 31.729 1.00 93.19 346 CYS A N 1
ATOM 2778 C CA . CYS A 1 346 ? -25.283 -10.304 31.954 1.00 93.19 346 CYS A CA 1
ATOM 2779 C C . CYS A 1 346 ? -26.347 -10.850 32.912 1.00 93.19 346 CYS A C 1
ATOM 2781 O O . CYS A 1 346 ? -26.967 -11.869 32.617 1.00 93.19 346 CYS A O 1
ATOM 2783 N N . TYR A 1 347 ? -26.628 -10.150 34.013 1.00 93.62 347 TYR A N 1
ATOM 2784 C CA . TYR A 1 347 ? -27.678 -10.536 34.955 1.00 93.62 347 TYR A CA 1
ATOM 2785 C C . TYR A 1 347 ? -29.070 -10.408 34.347 1.00 93.62 347 TYR A C 1
ATOM 2787 O O . TYR A 1 347 ? -29.892 -11.298 34.557 1.00 93.62 347 TYR A O 1
ATOM 2795 N N . ALA A 1 348 ? -29.328 -9.362 33.558 1.00 92.06 348 ALA A N 1
ATOM 2796 C CA . ALA A 1 348 ? -30.583 -9.228 32.825 1.00 92.06 348 ALA A CA 1
ATOM 2797 C C . ALA A 1 348 ? -30.794 -10.379 31.833 1.00 92.06 348 ALA A C 1
ATOM 2799 O O . ALA A 1 348 ? -31.886 -10.939 31.769 1.00 92.06 348 ALA A O 1
ATOM 2800 N N . ARG A 1 349 ? -29.745 -10.789 31.108 1.00 91.12 349 ARG A N 1
ATOM 2801 C CA . ARG A 1 349 ? -29.809 -11.932 30.184 1.00 91.12 349 ARG A CA 1
ATOM 2802 C C . ARG A 1 349 ? -29.967 -13.274 30.902 1.00 91.12 349 ARG A C 1
ATOM 2804 O O . ARG A 1 349 ? -30.714 -14.116 30.422 1.00 91.12 349 ARG A O 1
ATOM 2811 N N . TYR A 1 350 ? -29.310 -13.465 32.046 1.00 90.56 350 TYR A N 1
ATOM 2812 C CA . TYR A 1 350 ? -29.348 -14.729 32.791 1.00 90.56 350 TYR A CA 1
ATOM 2813 C C . TYR A 1 350 ? -30.640 -14.917 33.607 1.00 90.56 350 TYR A C 1
ATOM 2815 O O . TYR A 1 350 ? -31.228 -15.994 33.604 1.00 90.56 350 TYR A O 1
ATOM 2823 N N . TYR A 1 351 ? -31.113 -13.877 34.302 1.00 89.75 351 TYR A N 1
ATOM 2824 C CA . TYR A 1 351 ? -32.304 -13.961 35.161 1.00 89.75 351 TYR A CA 1
ATOM 2825 C C . TYR A 1 351 ? -33.602 -13.485 34.494 1.00 89.75 351 TYR A C 1
ATOM 2827 O O . TYR A 1 351 ? -34.674 -13.711 35.060 1.00 89.75 351 TYR A O 1
ATOM 2835 N N . GLY A 1 352 ? -33.513 -12.832 33.334 1.00 89.25 352 GLY A N 1
ATOM 2836 C CA . GLY A 1 352 ? -34.623 -12.170 32.648 1.00 89.25 352 GLY A CA 1
ATOM 2837 C C . GLY A 1 352 ? -34.684 -10.666 32.940 1.00 89.25 352 GLY A C 1
ATOM 2838 O O . GLY A 1 352 ? -34.501 -10.227 34.080 1.00 89.25 352 GLY A O 1
ATOM 2839 N N . TYR A 1 353 ? -34.979 -9.873 31.904 1.00 88.44 353 TYR A N 1
ATOM 2840 C CA . TYR A 1 353 ? -34.956 -8.402 31.939 1.00 88.44 353 TYR A CA 1
ATOM 2841 C C . TYR A 1 353 ? -35.896 -7.779 32.983 1.00 88.44 353 TYR A C 1
ATOM 2843 O O . TYR A 1 353 ? -35.567 -6.724 33.524 1.00 88.44 353 TYR A O 1
ATOM 2851 N N . ASP A 1 354 ? -37.002 -8.446 33.314 1.00 86.06 354 ASP A N 1
ATOM 2852 C CA . ASP A 1 354 ? -38.005 -7.925 34.251 1.00 86.06 354 ASP A CA 1
ATOM 2853 C C . ASP A 1 354 ? -37.700 -8.261 35.721 1.00 86.06 354 ASP A C 1
ATOM 2855 O O . ASP A 1 354 ? -38.189 -7.588 36.623 1.00 86.06 354 ASP A O 1
ATOM 2859 N N . VAL A 1 355 ? -36.891 -9.297 35.979 1.00 90.00 355 VAL A N 1
ATOM 2860 C CA . VAL A 1 355 ? -36.769 -9.921 37.315 1.00 90.00 355 VAL A CA 1
ATOM 2861 C C . VAL A 1 355 ? -35.363 -9.786 37.908 1.00 90.00 355 VAL A C 1
ATOM 2863 O O . VAL A 1 355 ? -35.173 -9.907 39.122 1.00 90.00 355 VAL A O 1
ATOM 2866 N N . TRP A 1 356 ? -34.345 -9.532 37.079 1.00 90.88 356 TRP A N 1
ATOM 2867 C CA . TRP A 1 356 ? -32.955 -9.489 37.542 1.00 90.88 356 TRP A CA 1
ATOM 2868 C C . TRP A 1 356 ? -32.711 -8.414 38.612 1.00 90.88 356 TRP A C 1
ATOM 2870 O O . TRP A 1 356 ? -31.934 -8.643 39.539 1.00 90.88 356 TRP A O 1
ATOM 2880 N N . THR A 1 357 ? -33.394 -7.268 38.528 1.00 87.81 357 THR A N 1
ATOM 2881 C CA . THR A 1 357 ? -33.232 -6.153 39.472 1.00 87.81 357 THR A CA 1
ATOM 2882 C C . THR A 1 357 ? -33.665 -6.534 40.884 1.00 87.81 357 THR A C 1
ATOM 2884 O O . THR A 1 357 ? -32.946 -6.247 41.840 1.00 87.81 357 THR A O 1
ATOM 2887 N N . GLU A 1 358 ? -34.799 -7.221 41.022 1.00 86.44 358 GLU A N 1
ATOM 2888 C CA . GLU A 1 358 ? -35.313 -7.689 42.312 1.00 86.44 358 GLU A CA 1
ATOM 2889 C C . GLU A 1 358 ? -34.419 -8.783 42.901 1.00 86.44 358 GLU A C 1
ATOM 2891 O O . GLU A 1 358 ? -34.054 -8.718 44.077 1.00 86.44 358 GLU A O 1
ATOM 2896 N N . LYS A 1 359 ? -33.999 -9.752 42.073 1.00 85.06 359 LYS A N 1
ATOM 2897 C CA . LYS A 1 359 ? -33.123 -10.852 42.506 1.00 85.06 359 LYS A CA 1
ATOM 2898 C C . LYS A 1 359 ? -31.789 -10.347 43.033 1.00 85.06 359 LYS A C 1
ATOM 2900 O O . LYS A 1 359 ? -31.386 -10.713 44.133 1.00 85.06 359 LYS A O 1
ATOM 2905 N N . VAL A 1 360 ? -31.133 -9.481 42.266 1.00 85.62 360 VAL A N 1
ATOM 2906 C CA . VAL A 1 360 ? -29.796 -8.965 42.585 1.00 85.62 360 VAL A CA 1
ATOM 2907 C C . VAL A 1 360 ? -29.867 -7.760 43.544 1.00 85.62 360 VAL A C 1
ATOM 2909 O O . VAL A 1 360 ? -28.844 -7.187 43.915 1.00 85.62 360 VAL A O 1
ATOM 2912 N N . LYS A 1 361 ? -31.073 -7.371 43.995 1.00 82.56 361 LYS A N 1
ATOM 2913 C CA . LYS A 1 361 ? -31.321 -6.207 44.869 1.00 82.56 361 LYS A CA 1
ATOM 2914 C C . LYS A 1 361 ? -30.697 -4.918 44.311 1.00 82.56 361 LYS A C 1
ATOM 2916 O O . LYS A 1 361 ? -30.089 -4.121 45.035 1.00 82.56 361 LYS A O 1
ATOM 2921 N N . TYR A 1 362 ? -30.822 -4.737 42.999 1.00 82.25 362 TYR A N 1
ATOM 2922 C CA . TYR A 1 362 ? -30.299 -3.589 42.273 1.00 82.25 362 TYR A CA 1
ATOM 2923 C C . TYR A 1 362 ? -31.126 -2.331 42.559 1.00 82.25 362 TYR A C 1
ATOM 2925 O O . TYR A 1 362 ? -32.355 -2.355 42.516 1.00 82.25 362 TYR A O 1
ATOM 2933 N N . VAL A 1 363 ? -30.447 -1.206 42.797 1.00 82.38 363 VAL A N 1
ATOM 2934 C CA . VAL A 1 363 ? -31.079 0.105 42.999 1.00 82.38 363 VAL A CA 1
ATOM 2935 C C . VAL A 1 363 ? -30.432 1.112 42.050 1.00 82.38 363 VAL A C 1
ATOM 2937 O O . VAL A 1 363 ? -29.255 1.442 42.181 1.00 82.38 363 VAL A O 1
ATOM 2940 N N . ALA A 1 364 ? -31.210 1.618 41.091 1.00 76.62 364 ALA A N 1
ATOM 2941 C CA . ALA A 1 364 ? -30.705 2.484 40.021 1.00 76.62 364 ALA A CA 1
ATOM 2942 C C . ALA A 1 364 ? -30.175 3.844 40.519 1.00 76.62 364 ALA A C 1
ATOM 2944 O O . ALA A 1 364 ? -29.248 4.392 39.927 1.00 76.62 364 ALA A O 1
ATOM 2945 N N . ASN A 1 365 ? -30.736 4.370 41.615 1.00 84.31 365 ASN A N 1
ATOM 2946 C CA . ASN A 1 365 ? -30.375 5.680 42.173 1.00 84.31 365 ASN A CA 1
ATOM 2947 C C . ASN A 1 365 ? -29.089 5.672 43.017 1.00 84.31 365 ASN A C 1
ATOM 2949 O O . ASN A 1 365 ? -28.659 6.730 43.478 1.00 84.31 365 ASN A O 1
ATOM 2953 N N . ASP A 1 366 ? -28.471 4.511 43.232 1.00 86.62 366 ASP A N 1
ATOM 2954 C CA . ASP A 1 366 ? -27.240 4.424 44.008 1.00 86.62 366 ASP A CA 1
ATOM 2955 C C . ASP A 1 366 ? -26.034 4.997 43.248 1.00 86.62 366 ASP A C 1
ATOM 2957 O O . ASP A 1 366 ? -25.922 4.937 42.016 1.00 86.62 366 ASP A O 1
ATOM 2961 N N . THR A 1 367 ? -25.065 5.512 44.008 1.00 91.38 367 THR A N 1
ATOM 2962 C CA . THR A 1 367 ? -23.788 5.956 43.441 1.00 91.38 367 THR A CA 1
ATOM 2963 C C . THR A 1 367 ? -23.062 4.782 42.779 1.00 91.38 367 THR A C 1
ATOM 2965 O O . THR A 1 367 ? -23.213 3.624 43.172 1.00 91.38 367 THR A O 1
ATOM 2968 N N . LEU A 1 368 ? -22.254 5.067 41.753 1.00 90.38 368 LEU A N 1
ATOM 2969 C CA . LEU A 1 368 ? -21.553 4.029 40.991 1.00 90.38 368 LEU A CA 1
ATOM 2970 C C . LEU A 1 368 ? -20.730 3.058 41.873 1.00 90.38 368 LEU A C 1
ATOM 2972 O O . LEU A 1 368 ? -20.864 1.854 41.660 1.00 90.38 368 LEU A O 1
ATOM 2976 N N . PRO A 1 369 ? -19.960 3.511 42.886 1.00 90.88 369 PRO A N 1
ATOM 2977 C CA . PRO A 1 369 ? -19.226 2.599 43.768 1.00 90.88 369 PRO A CA 1
ATOM 2978 C C . PRO A 1 369 ? -20.138 1.677 44.587 1.00 90.88 369 PRO A C 1
ATOM 2980 O O . PRO A 1 369 ? -19.819 0.507 44.778 1.00 90.88 369 PRO A O 1
ATOM 2983 N N . VAL A 1 370 ? -21.291 2.181 45.044 1.00 90.50 370 VAL A N 1
ATOM 2984 C CA . VAL A 1 370 ? -22.267 1.386 45.807 1.00 90.50 370 VAL A CA 1
ATOM 2985 C C . VAL A 1 370 ? -22.912 0.332 44.908 1.00 90.50 370 VAL A C 1
ATOM 2987 O O . VAL A 1 370 ? -23.015 -0.827 45.310 1.00 90.50 370 VAL A O 1
ATOM 2990 N N . ARG A 1 371 ? -23.279 0.704 43.673 1.00 91.31 371 ARG A N 1
ATOM 2991 C CA . ARG A 1 371 ? -23.810 -0.239 42.675 1.00 91.31 371 ARG A CA 1
ATOM 2992 C C . ARG A 1 371 ? -22.801 -1.328 42.337 1.00 91.31 371 ARG A C 1
ATOM 2994 O O . ARG A 1 371 ? -23.149 -2.503 42.375 1.00 91.31 371 ARG A O 1
ATOM 3001 N N . PHE A 1 372 ? -21.553 -0.945 42.068 1.00 94.00 372 PHE A N 1
ATOM 3002 C CA . PHE A 1 372 ? -20.472 -1.891 41.806 1.00 94.00 372 PHE A CA 1
ATOM 3003 C C . PHE A 1 372 ? -20.290 -2.873 42.962 1.00 94.00 372 PHE A C 1
ATOM 3005 O O . PHE A 1 372 ? -20.325 -4.078 42.733 1.00 94.00 372 PHE A O 1
ATOM 3012 N N . LYS A 1 373 ? -20.180 -2.372 44.199 1.00 92.81 373 LYS A N 1
ATOM 3013 C CA . LYS A 1 373 ? -19.987 -3.213 45.383 1.00 92.81 373 LYS A CA 1
ATOM 3014 C C . LYS A 1 373 ? -21.087 -4.267 45.529 1.00 92.81 373 LYS A C 1
ATOM 3016 O O . LYS A 1 373 ? -20.767 -5.438 45.676 1.00 92.81 373 LYS A O 1
ATOM 3021 N N . ARG A 1 374 ? -22.364 -3.880 45.425 1.00 91.44 374 ARG A N 1
ATOM 3022 C CA . ARG A 1 374 ? -23.486 -4.832 45.542 1.00 91.44 374 ARG A CA 1
ATOM 3023 C C . ARG A 1 374 ? -23.478 -5.891 44.441 1.00 91.44 374 ARG A C 1
ATOM 3025 O O . ARG A 1 374 ? -23.675 -7.069 44.721 1.00 91.44 374 ARG A O 1
ATOM 3032 N N . LEU A 1 375 ? -23.257 -5.473 43.195 1.00 92.69 375 LEU A N 1
ATOM 3033 C CA . LEU A 1 375 ? -23.237 -6.383 42.048 1.00 92.69 375 LEU A CA 1
ATOM 3034 C C . LEU A 1 375 ? -22.044 -7.348 42.102 1.00 92.69 375 LEU A C 1
ATOM 3036 O O . LEU A 1 375 ? -22.201 -8.517 41.750 1.00 92.69 375 LEU A O 1
ATOM 3040 N N . ALA A 1 376 ? -20.886 -6.877 42.573 1.00 93.19 376 ALA A N 1
ATOM 3041 C CA . ALA A 1 376 ? -19.696 -7.692 42.783 1.00 93.19 376 ALA A CA 1
ATOM 3042 C C . ALA A 1 376 ? -19.877 -8.671 43.955 1.00 93.19 376 ALA A C 1
ATOM 3044 O O . ALA A 1 376 ? -19.564 -9.844 43.812 1.00 93.19 376 ALA A O 1
ATOM 3045 N N . GLU A 1 377 ? -20.451 -8.240 45.084 1.00 92.00 377 GLU A N 1
ATOM 3046 C CA . GLU A 1 377 ? -20.788 -9.134 46.206 1.00 92.00 377 GLU A CA 1
ATOM 3047 C C . GLU A 1 377 ? -21.758 -10.241 45.771 1.00 92.00 377 GLU A C 1
ATOM 3049 O O . GLU A 1 377 ? -21.579 -11.406 46.134 1.00 92.00 377 GLU A O 1
ATOM 3054 N N . TRP A 1 378 ? -22.752 -9.897 44.945 1.00 92.25 378 TRP A N 1
ATOM 3055 C CA . TRP A 1 378 ? -23.649 -10.885 44.352 1.00 92.25 378 TRP A CA 1
ATOM 3056 C C . TRP A 1 378 ? -22.906 -11.864 43.439 1.00 92.25 378 TRP A C 1
ATOM 3058 O O . TRP A 1 378 ? -23.140 -13.070 43.546 1.00 92.25 378 TRP A O 1
ATOM 3068 N N . PHE A 1 379 ? -22.004 -11.362 42.583 1.00 93.00 379 PHE A N 1
ATOM 3069 C CA . PHE A 1 379 ? -21.161 -12.192 41.720 1.00 93.00 379 PHE A CA 1
ATOM 3070 C C . PHE A 1 379 ? -20.362 -13.200 42.546 1.00 93.00 379 PHE A C 1
ATOM 3072 O O . PHE A 1 379 ? -20.421 -14.402 42.300 1.00 93.00 379 PHE A O 1
ATOM 3079 N N . THR A 1 380 ? -19.677 -12.719 43.582 1.00 90.56 380 THR A N 1
ATOM 3080 C CA . THR A 1 380 ? -18.840 -13.542 44.453 1.00 90.56 380 THR A CA 1
ATOM 3081 C C . THR A 1 380 ? -19.643 -14.644 45.139 1.00 90.56 380 THR A C 1
ATOM 3083 O O . THR A 1 380 ? -19.210 -15.793 45.168 1.00 90.56 380 THR A O 1
A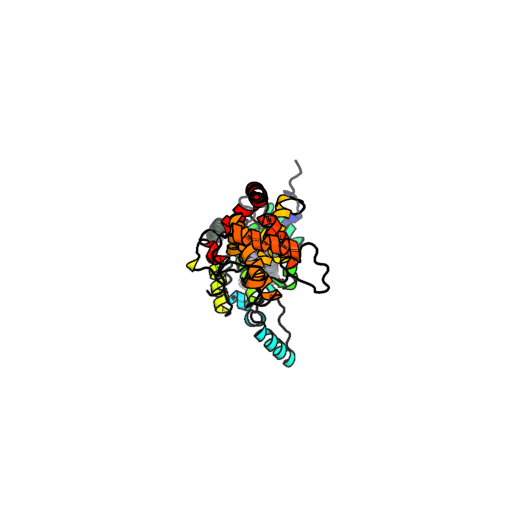TOM 3086 N N . ALA A 1 381 ? -20.831 -14.317 45.655 1.00 89.06 381 ALA A N 1
ATOM 3087 C CA . ALA A 1 381 ? -21.667 -15.268 46.383 1.00 89.06 381 ALA A CA 1
ATOM 3088 C C . ALA A 1 381 ? -22.282 -16.367 45.497 1.00 89.06 381 ALA A C 1
ATOM 3090 O O . ALA A 1 381 ? -22.545 -17.458 45.998 1.00 89.06 381 ALA A O 1
ATOM 3091 N N . HIS A 1 382 ? -22.526 -16.093 44.210 1.00 87.50 382 HIS A N 1
ATOM 3092 C CA . HIS A 1 382 ? -23.283 -16.999 43.335 1.00 87.50 382 HIS A CA 1
ATOM 3093 C C . HIS A 1 382 ? -22.461 -17.617 42.199 1.00 87.50 382 HIS A C 1
ATOM 3095 O O . HIS A 1 382 ? -22.865 -18.651 41.672 1.00 87.50 382 HIS A O 1
ATOM 3101 N N . PHE A 1 383 ? -21.339 -17.004 41.812 1.00 88.81 383 PHE A N 1
ATOM 3102 C CA . PHE A 1 383 ? -20.632 -17.353 40.578 1.00 88.81 383 PHE A CA 1
ATOM 3103 C C . PHE A 1 383 ? -19.123 -17.609 40.722 1.00 88.81 383 PHE A C 1
ATOM 3105 O O . PHE A 1 383 ? -18.565 -18.280 39.859 1.00 88.81 383 PHE A O 1
ATOM 3112 N N . MET A 1 384 ? -18.452 -17.155 41.792 1.00 79.88 384 MET A N 1
ATOM 3113 C CA . MET A 1 384 ? -16.983 -17.283 41.929 1.00 79.88 384 MET A CA 1
ATOM 3114 C C . MET A 1 384 ? -16.478 -18.736 41.895 1.00 79.88 384 MET A C 1
ATOM 3116 O O . MET A 1 384 ? -15.381 -18.986 41.415 1.00 79.88 384 MET A O 1
ATOM 3120 N N . ASN A 1 385 ? -17.297 -19.682 42.362 1.00 79.56 385 ASN A N 1
ATOM 3121 C CA . ASN A 1 385 ? -17.046 -21.125 42.292 1.00 79.56 385 ASN A CA 1
ATOM 3122 C C . ASN A 1 385 ? -18.261 -21.833 41.682 1.00 79.56 385 ASN A C 1
ATOM 3124 O O . ASN A 1 385 ? -18.802 -22.773 42.261 1.00 79.56 385 ASN A O 1
ATOM 3128 N N . TYR A 1 386 ? -18.779 -21.309 40.573 1.00 80.75 386 TYR A N 1
ATOM 3129 C CA . TYR A 1 386 ? -19.945 -21.897 39.926 1.00 80.75 386 TYR A CA 1
ATOM 3130 C C . TYR A 1 386 ? -19.637 -23.326 39.439 1.00 80.75 386 TYR A C 1
ATOM 3132 O O . TYR A 1 386 ? -18.904 -23.514 38.474 1.00 80.75 386 TYR A O 1
ATOM 3140 N N . GLU A 1 387 ? -20.216 -24.332 40.100 1.00 75.81 387 GLU A N 1
ATOM 3141 C CA . GLU A 1 387 ? -20.131 -25.757 39.722 1.00 75.81 387 GLU A CA 1
ATOM 3142 C C . GLU A 1 387 ? -21.336 -26.220 38.881 1.00 75.81 387 GLU A C 1
ATOM 3144 O O . GLU A 1 387 ? -21.552 -27.416 38.677 1.00 75.81 387 GLU A O 1
ATOM 3149 N N . GLY A 1 388 ? -22.180 -25.286 38.433 1.00 73.69 388 GLY A N 1
ATOM 3150 C CA . GLY A 1 388 ? -23.372 -25.629 37.669 1.00 73.69 388 GLY A CA 1
ATOM 3151 C C . GLY A 1 388 ? -23.034 -26.233 36.306 1.00 73.69 388 GLY A C 1
ATOM 3152 O O . GLY A 1 388 ? -22.000 -25.952 35.706 1.00 73.69 388 GLY A O 1
ATOM 3153 N N . SER A 1 389 ? -23.938 -27.072 35.800 1.00 69.31 389 SER A N 1
ATOM 3154 C CA . SER A 1 389 ? -23.777 -27.739 34.503 1.00 69.31 389 SER A CA 1
ATOM 3155 C C . SER A 1 389 ? -23.960 -26.808 33.301 1.00 69.31 389 SER A C 1
ATOM 3157 O O . SER A 1 389 ? -23.654 -27.201 32.177 1.00 69.31 389 SER A O 1
ATOM 3159 N N . GLU A 1 390 ? -24.513 -25.609 33.504 1.00 78.88 390 GLU A N 1
ATOM 3160 C CA . GLU A 1 390 ? -24.726 -24.634 32.435 1.00 78.88 390 GLU A CA 1
ATOM 3161 C C . GLU A 1 390 ? -23.427 -23.890 32.122 1.00 78.88 390 GLU A C 1
ATOM 3163 O O . GLU A 1 390 ? -22.788 -23.313 32.998 1.00 78.88 390 GLU A O 1
ATOM 3168 N N . GLN A 1 391 ? -23.033 -23.876 30.851 1.00 77.94 391 GLN A N 1
ATOM 3169 C CA . GLN A 1 391 ? -21.865 -23.119 30.423 1.00 77.94 391 GLN A CA 1
ATOM 3170 C C . GLN A 1 391 ? -22.235 -21.637 30.300 1.00 77.94 391 GLN A C 1
ATOM 3172 O O . GLN A 1 391 ? -22.958 -21.243 29.386 1.00 77.94 391 GLN A O 1
ATOM 3177 N N . ILE A 1 392 ? -21.729 -20.820 31.221 1.00 85.56 392 ILE A N 1
ATOM 3178 C CA . ILE A 1 392 ? -21.947 -19.373 31.235 1.00 85.56 392 ILE A CA 1
ATOM 3179 C C . ILE A 1 392 ? -20.708 -18.681 30.648 1.00 85.56 392 ILE A C 1
ATOM 3181 O O . ILE A 1 392 ? -19.641 -18.666 31.256 1.00 85.56 392 ILE A O 1
ATOM 3185 N N . ASP A 1 393 ? -20.854 -18.101 29.458 1.00 85.88 393 ASP A N 1
ATOM 3186 C CA . ASP A 1 393 ? -19.767 -17.516 28.656 1.00 85.88 393 ASP A CA 1
ATOM 3187 C C . ASP A 1 393 ? -19.136 -16.246 29.262 1.00 85.88 393 ASP A C 1
ATOM 3189 O O . ASP A 1 393 ? -17.957 -15.961 29.047 1.00 85.88 393 ASP A O 1
ATOM 3193 N N . TRP A 1 394 ? -19.899 -15.485 30.047 1.00 90.81 394 TRP A N 1
ATOM 3194 C CA . TRP A 1 394 ? -19.474 -14.190 30.580 1.00 90.81 394 TRP A CA 1
ATOM 3195 C C . TRP A 1 394 ? -18.748 -14.237 31.931 1.00 90.81 394 TRP A C 1
ATOM 3197 O O . TRP A 1 394 ? -18.211 -13.203 32.342 1.00 90.81 394 TRP A O 1
ATOM 3207 N N . LEU A 1 395 ? -18.700 -15.387 32.617 1.00 91.81 395 LEU A N 1
ATOM 3208 C CA . LEU A 1 395 ? -18.145 -15.497 33.977 1.00 91.81 395 LEU A CA 1
ATOM 3209 C C . LEU A 1 395 ? -16.695 -15.022 34.063 1.00 91.81 395 LEU A C 1
ATOM 3211 O O . LEU A 1 395 ? -16.388 -14.141 34.866 1.00 91.81 395 LEU A O 1
ATOM 3215 N N . ASP A 1 396 ? -15.831 -15.542 33.193 1.00 91.06 396 ASP A N 1
ATOM 3216 C CA . ASP A 1 396 ? -14.400 -15.224 33.207 1.00 91.06 396 ASP A CA 1
ATOM 3217 C C . ASP A 1 396 ? -14.150 -13.736 32.945 1.00 91.06 396 ASP A C 1
ATOM 3219 O O . ASP A 1 396 ? -13.331 -13.103 33.612 1.00 91.06 396 ASP A O 1
ATOM 3223 N N . THR A 1 397 ? -14.893 -13.150 31.999 1.00 93.06 397 THR A N 1
ATOM 3224 C CA . THR A 1 397 ? -14.767 -11.723 31.669 1.00 93.06 397 THR A CA 1
ATOM 3225 C C . THR A 1 397 ? -15.239 -10.848 32.825 1.00 93.06 397 THR A C 1
ATOM 3227 O O . THR A 1 397 ? -14.572 -9.871 33.161 1.00 93.06 397 THR A O 1
ATOM 3230 N N . VAL A 1 398 ? -16.376 -11.176 33.451 1.00 94.31 398 VAL A N 1
ATOM 3231 C CA . VAL A 1 398 ? -16.891 -10.411 34.597 1.00 94.31 398 VAL A CA 1
ATOM 3232 C C . VAL A 1 398 ? -15.954 -10.534 35.794 1.00 94.31 398 VAL A C 1
ATOM 3234 O O . VAL A 1 398 ? -15.650 -9.510 36.402 1.00 94.31 398 VAL A O 1
ATOM 3237 N N . SER A 1 399 ? -15.432 -11.730 36.079 1.00 93.75 399 SER A N 1
ATOM 3238 C CA . SER A 1 399 ? -14.448 -11.939 37.145 1.00 93.75 399 SER A CA 1
ATOM 3239 C C . SER A 1 399 ? -13.216 -11.057 36.939 1.00 93.75 399 SER A C 1
ATOM 3241 O O . SER A 1 399 ? -12.862 -10.279 37.820 1.00 93.75 399 SER A O 1
ATOM 3243 N N . GLN A 1 400 ? -12.620 -11.085 35.743 1.00 93.81 400 GLN A N 1
ATOM 3244 C CA . GLN A 1 400 ? -11.433 -10.280 35.440 1.00 93.81 400 GLN A CA 1
ATOM 3245 C C . GLN A 1 400 ? -11.730 -8.772 35.490 1.00 93.81 400 GLN A C 1
ATOM 3247 O O . GLN A 1 400 ? -10.924 -7.992 35.997 1.00 93.81 400 GLN A O 1
ATOM 3252 N N . LEU A 1 401 ? -12.899 -8.330 35.014 1.00 94.81 401 LEU A N 1
ATOM 3253 C CA . LEU A 1 401 ? -13.319 -6.928 35.117 1.00 94.81 401 LEU A CA 1
ATOM 3254 C C . LEU A 1 401 ? -13.536 -6.483 36.572 1.00 94.81 401 LEU A C 1
ATOM 3256 O O . LEU A 1 401 ? -13.198 -5.343 36.905 1.00 94.81 401 LEU A O 1
ATOM 3260 N N . ILE A 1 402 ? -14.062 -7.354 37.440 1.00 94.69 402 ILE A N 1
ATOM 3261 C CA . ILE A 1 402 ? -14.163 -7.101 38.884 1.00 94.69 402 ILE A CA 1
ATOM 3262 C C . ILE A 1 402 ? -12.763 -6.970 39.486 1.00 94.69 402 ILE A C 1
ATOM 3264 O O . ILE A 1 402 ? -12.522 -5.992 40.190 1.00 94.69 402 ILE A O 1
ATOM 3268 N N . ASP A 1 403 ? -11.827 -7.860 39.151 1.00 92.88 403 ASP A N 1
ATOM 3269 C CA . ASP A 1 403 ? -10.445 -7.800 39.645 1.00 92.88 403 ASP A CA 1
ATOM 3270 C C . ASP A 1 403 ? -9.761 -6.478 39.263 1.00 92.88 403 ASP A C 1
ATOM 3272 O O . ASP A 1 403 ? -9.190 -5.794 40.117 1.00 92.88 403 ASP A O 1
ATOM 3276 N N . TYR A 1 404 ? -9.895 -6.038 38.006 1.00 92.38 404 TYR A N 1
ATOM 3277 C CA . TYR A 1 404 ? -9.396 -4.722 37.583 1.00 92.38 404 TYR A CA 1
ATOM 3278 C C . TYR A 1 404 ? -10.085 -3.568 38.319 1.00 92.38 404 TYR A C 1
ATOM 3280 O O . TYR A 1 404 ? -9.439 -2.580 38.671 1.00 92.38 404 TYR A O 1
ATOM 3288 N N . SER A 1 405 ? -11.385 -3.694 38.585 1.00 92.12 405 SER A N 1
ATOM 3289 C CA . SER A 1 405 ? -12.178 -2.687 39.302 1.00 92.12 405 SER A CA 1
ATOM 3290 C C . SER A 1 405 ? -11.897 -2.648 40.809 1.00 92.12 405 SER A C 1
ATOM 3292 O O . SER A 1 405 ? -12.208 -1.651 41.448 1.00 92.12 405 SER A O 1
ATOM 3294 N N . MET A 1 406 ? -11.323 -3.706 41.385 1.00 89.75 406 MET A N 1
ATOM 3295 C CA . MET A 1 406 ? -10.887 -3.758 42.787 1.00 89.75 406 MET A CA 1
ATOM 3296 C C . MET A 1 406 ? -9.408 -3.392 42.957 1.00 89.75 406 MET A C 1
ATOM 3298 O O . MET A 1 406 ? -8.971 -3.094 44.068 1.00 89.75 406 MET A O 1
ATOM 3302 N N . SER A 1 407 ? -8.629 -3.418 41.872 1.00 86.50 407 SER A N 1
ATOM 3303 C CA . SER A 1 407 ? -7.210 -3.067 41.901 1.00 86.50 407 SER A CA 1
ATOM 3304 C C . SER A 1 407 ? -6.974 -1.586 42.222 1.00 86.50 407 SER A C 1
ATOM 3306 O O . SER A 1 407 ? -7.774 -0.719 41.870 1.00 86.50 407 SER A O 1
ATOM 3308 N N . ASP A 1 408 ? -5.853 -1.289 42.882 1.00 86.12 408 ASP A N 1
ATOM 3309 C CA . ASP A 1 408 ? -5.478 0.079 43.250 1.00 86.12 408 ASP A CA 1
ATOM 3310 C C . ASP A 1 408 ? -5.338 0.976 41.995 1.00 86.12 408 ASP A C 1
ATOM 3312 O O . ASP A 1 408 ? -4.641 0.593 41.042 1.00 86.12 408 ASP A O 1
ATOM 3316 N N . PRO A 1 409 ? -5.962 2.172 41.968 1.00 86.50 409 PRO A N 1
ATOM 3317 C CA . PRO A 1 409 ? -5.748 3.167 40.922 1.00 86.50 409 PRO A CA 1
ATOM 3318 C C . PRO A 1 409 ? -4.276 3.429 40.569 1.00 86.50 409 PRO A C 1
ATOM 3320 O O . PRO A 1 409 ? -3.969 3.589 39.385 1.00 86.50 409 PRO A O 1
ATOM 3323 N N . GLU A 1 410 ? -3.362 3.448 41.547 1.00 86.00 410 GLU A N 1
ATOM 3324 C CA . GLU A 1 410 ? -1.929 3.668 41.286 1.00 86.00 410 GLU A CA 1
ATOM 3325 C C . GLU A 1 410 ? -1.300 2.497 40.523 1.00 86.00 410 GLU A C 1
ATOM 3327 O O . GLU A 1 410 ? -0.522 2.693 39.582 1.00 86.00 410 GLU A O 1
ATOM 3332 N N . HIS A 1 411 ? -1.685 1.269 40.877 1.00 84.62 411 HIS A N 1
ATOM 3333 C CA . HIS A 1 411 ? -1.243 0.066 40.183 1.00 84.62 411 HIS A CA 1
ATOM 3334 C C . HIS A 1 411 ? -1.728 0.059 38.728 1.00 84.62 411 HIS A C 1
ATOM 3336 O O . HIS A 1 411 ? -0.926 -0.136 37.814 1.00 84.62 411 HIS A O 1
ATOM 3342 N N . MET A 1 412 ? -3.014 0.345 38.493 1.00 83.19 412 MET A N 1
ATOM 3343 C CA . MET A 1 412 ? -3.584 0.470 37.144 1.00 83.19 412 MET A CA 1
ATOM 3344 C C . MET A 1 412 ? -2.841 1.508 36.301 1.00 83.19 412 MET A C 1
ATOM 3346 O O . MET A 1 412 ? -2.430 1.216 35.176 1.00 83.19 412 MET A O 1
ATOM 3350 N N . ALA A 1 413 ? -2.631 2.707 36.855 1.00 84.94 413 ALA A N 1
ATOM 3351 C CA . ALA A 1 413 ? -1.934 3.786 36.165 1.00 84.94 413 ALA A CA 1
ATOM 3352 C C . ALA A 1 413 ? -0.523 3.353 35.744 1.00 84.94 413 ALA A C 1
ATOM 3354 O O . ALA A 1 413 ? -0.146 3.544 34.588 1.00 84.94 413 ALA A O 1
ATOM 3355 N N . LYS A 1 414 ? 0.214 2.683 36.640 1.00 84.88 414 LYS A N 1
ATOM 3356 C CA . LYS A 1 414 ? 1.548 2.144 36.354 1.00 84.88 414 LYS A CA 1
ATOM 3357 C C . LYS A 1 414 ? 1.526 1.068 35.269 1.00 84.88 414 LYS A C 1
ATOM 3359 O O . LYS A 1 414 ? 2.393 1.076 34.403 1.00 84.88 414 LYS A O 1
ATOM 3364 N N . MET A 1 415 ? 0.551 0.158 35.294 1.00 82.69 415 MET A N 1
ATOM 3365 C CA . MET A 1 415 ? 0.483 -0.939 34.323 1.00 82.69 415 MET A CA 1
ATOM 3366 C C . MET A 1 415 ? 0.067 -0.497 32.917 1.00 82.69 415 MET A C 1
ATOM 3368 O O . MET A 1 415 ? 0.428 -1.142 31.937 1.00 82.69 415 MET A O 1
ATOM 3372 N N . THR A 1 416 ? -0.694 0.593 32.804 1.00 84.25 416 THR A N 1
ATOM 3373 C CA . THR A 1 416 ? -1.153 1.123 31.507 1.00 84.25 416 THR A CA 1
ATOM 3374 C C . THR A 1 416 ? -0.286 2.253 30.949 1.00 84.25 416 THR A C 1
ATOM 3376 O O . THR A 1 416 ? -0.529 2.694 29.825 1.00 84.25 416 THR A O 1
ATOM 3379 N N . ALA A 1 417 ? 0.726 2.707 31.696 1.00 84.50 417 ALA A N 1
ATOM 3380 C CA . ALA A 1 417 ? 1.526 3.892 31.382 1.00 84.50 417 ALA A CA 1
ATOM 3381 C C . ALA A 1 417 ? 2.147 3.872 29.974 1.00 84.50 417 ALA A C 1
ATOM 3383 O O . ALA A 1 417 ? 2.188 4.909 29.318 1.00 84.50 417 ALA A O 1
ATOM 3384 N N . ASP A 1 418 ? 2.557 2.699 29.485 1.00 79.94 418 ASP A N 1
ATOM 3385 C CA . ASP A 1 418 ? 3.201 2.558 28.172 1.00 79.94 418 ASP A CA 1
ATOM 3386 C C . ASP A 1 418 ? 2.204 2.610 27.000 1.00 79.94 418 ASP A C 1
ATOM 3388 O O . ASP A 1 418 ? 2.571 2.927 25.870 1.00 79.94 418 ASP A O 1
ATOM 3392 N N . ILE A 1 419 ? 0.928 2.298 27.249 1.00 84.62 419 ILE A N 1
ATOM 3393 C CA . ILE A 1 419 ? -0.083 2.104 26.197 1.00 84.62 419 ILE A CA 1
ATOM 3394 C C . ILE A 1 419 ? -1.025 3.295 26.074 1.00 84.62 419 ILE A C 1
ATOM 3396 O O . ILE A 1 419 ? -1.431 3.634 24.961 1.00 84.62 419 ILE A O 1
ATOM 3400 N N . MET A 1 420 ? -1.342 3.967 27.183 1.00 88.31 420 MET A N 1
ATOM 3401 C CA . MET A 1 420 ? -2.220 5.142 27.161 1.00 88.31 420 MET A CA 1
ATOM 3402 C C . MET A 1 420 ? -1.743 6.241 26.201 1.00 88.31 420 MET A C 1
ATOM 3404 O O . MET A 1 420 ? -2.571 6.688 25.411 1.00 88.31 420 MET A O 1
ATOM 3408 N N . PRO A 1 421 ? -0.442 6.600 26.133 1.00 88.81 421 PRO A N 1
ATOM 3409 C CA . PRO A 1 421 ? 0.037 7.606 25.183 1.00 88.81 421 PRO A CA 1
ATOM 3410 C C . PRO A 1 421 ? -0.233 7.247 23.715 1.00 88.81 421 PRO A C 1
ATOM 3412 O O . PRO A 1 421 ? -0.504 8.126 22.898 1.00 88.81 421 PRO A O 1
ATOM 3415 N N . VAL A 1 422 ? -0.189 5.955 23.367 1.00 87.38 422 VAL A N 1
ATOM 3416 C CA . VAL A 1 422 ? -0.491 5.490 22.005 1.00 87.38 422 VAL A CA 1
ATOM 3417 C C . VAL A 1 422 ? -1.978 5.633 21.706 1.00 87.38 422 VAL A C 1
ATOM 3419 O O . VAL A 1 422 ? -2.341 6.140 20.647 1.00 87.38 422 VAL A O 1
ATOM 3422 N N . PHE A 1 423 ? -2.851 5.245 22.639 1.00 89.25 423 PHE A N 1
ATOM 3423 C CA . PHE A 1 423 ? -4.288 5.463 22.476 1.00 89.25 423 PHE A CA 1
ATOM 3424 C C . PHE A 1 423 ? -4.635 6.955 22.415 1.00 89.25 423 PHE A C 1
ATOM 3426 O O . PHE A 1 423 ? -5.426 7.334 21.554 1.00 89.25 423 PHE A O 1
ATOM 3433 N N . ASP A 1 424 ? -4.015 7.795 23.248 1.00 90.81 424 ASP A N 1
ATOM 3434 C CA . ASP A 1 424 ? -4.195 9.251 23.236 1.00 90.81 424 ASP A CA 1
ATOM 3435 C C . ASP A 1 424 ? -3.835 9.859 21.871 1.00 90.81 424 ASP A C 1
ATOM 3437 O O . ASP A 1 424 ? -4.601 10.658 21.337 1.00 90.81 424 ASP A O 1
ATOM 3441 N N . MET A 1 425 ? -2.732 9.421 21.253 1.00 89.00 425 MET A N 1
ATOM 3442 C CA . MET A 1 425 ? -2.352 9.851 19.901 1.00 89.00 425 MET A CA 1
ATOM 3443 C C . MET A 1 425 ? -3.386 9.428 18.845 1.00 89.00 425 MET A C 1
ATOM 3445 O O . MET A 1 425 ? -3.722 10.197 17.945 1.00 89.00 425 MET A O 1
ATOM 3449 N N . LEU A 1 426 ? -3.918 8.208 18.949 1.00 88.38 426 LEU A N 1
ATOM 3450 C CA . LEU A 1 426 ? -4.892 7.670 17.992 1.00 88.38 426 LEU A CA 1
ATOM 3451 C C . LEU A 1 426 ? -6.294 8.284 18.143 1.00 88.38 426 LEU A C 1
ATOM 3453 O O . LEU A 1 426 ? -7.081 8.239 17.197 1.00 88.38 426 LEU A O 1
ATOM 3457 N N . ILE A 1 427 ? -6.611 8.851 19.310 1.00 89.44 427 ILE A N 1
ATOM 3458 C CA . ILE A 1 427 ? -7.886 9.526 19.592 1.00 89.44 427 ILE A CA 1
ATOM 3459 C C . ILE A 1 427 ? -7.771 11.058 19.610 1.00 89.44 427 ILE A C 1
ATOM 3461 O O . ILE A 1 427 ? -8.730 11.739 19.988 1.00 89.44 427 ILE A O 1
ATOM 3465 N N . GLU A 1 428 ? -6.632 11.621 19.210 1.00 91.06 428 GLU A N 1
ATOM 3466 C CA . GLU A 1 428 ? -6.482 13.063 19.032 1.00 91.06 428 GLU A CA 1
ATOM 3467 C C . GLU A 1 428 ? -7.317 13.541 17.831 1.00 91.06 428 GLU A C 1
ATOM 3469 O O . GLU A 1 428 ? -7.505 12.816 16.853 1.00 91.06 428 GLU A O 1
ATOM 3474 N N . LYS A 1 429 ? -7.847 14.769 17.872 1.00 87.31 429 LYS A N 1
ATOM 3475 C CA . LYS A 1 429 ? -8.538 15.341 16.705 1.00 87.31 429 LYS A CA 1
ATOM 3476 C C . LYS A 1 429 ? -7.519 15.667 15.603 1.00 87.31 429 LYS A C 1
ATOM 3478 O O . LYS A 1 429 ? -6.529 16.325 15.909 1.00 87.31 429 LYS A O 1
ATOM 3483 N N . PRO A 1 430 ? -7.752 15.303 14.325 1.00 89.12 430 PRO A N 1
ATOM 3484 C CA . PRO A 1 430 ? -8.973 14.719 13.751 1.00 89.12 430 PRO A CA 1
ATOM 3485 C C . PRO A 1 430 ? -8.962 13.178 13.614 1.00 89.12 430 PRO A C 1
ATOM 3487 O O . PRO A 1 430 ? -9.868 12.608 13.006 1.00 89.12 430 PRO A O 1
ATOM 3490 N N . LEU A 1 431 ? -7.941 12.483 14.126 1.00 88.56 431 LEU A N 1
ATOM 3491 C CA . LEU A 1 431 ? -7.806 11.023 14.022 1.00 88.56 431 LEU A CA 1
ATOM 3492 C C . LEU A 1 431 ? -8.924 10.259 14.737 1.00 88.56 431 LEU A C 1
ATOM 3494 O O . LEU A 1 431 ? -9.317 9.195 14.267 1.00 88.56 431 LEU A O 1
ATOM 3498 N N . ASN A 1 432 ? -9.482 10.818 15.810 1.00 87.25 432 ASN A N 1
ATOM 3499 C CA . ASN A 1 432 ? -10.626 10.246 16.520 1.00 87.25 432 ASN A CA 1
ATOM 3500 C C . ASN A 1 432 ? -11.810 9.908 15.598 1.00 87.25 432 ASN A C 1
ATOM 3502 O O . ASN A 1 432 ? -12.444 8.875 15.776 1.00 87.25 432 ASN A O 1
ATOM 3506 N N . GLU A 1 433 ? -12.108 10.769 14.626 1.00 86.88 433 GLU A N 1
ATOM 3507 C CA . GLU A 1 433 ? -13.203 10.574 13.670 1.00 86.88 433 GLU A CA 1
ATOM 3508 C C . GLU A 1 433 ? -12.764 9.695 12.496 1.00 86.88 433 GLU A C 1
ATOM 3510 O O . GLU A 1 433 ? -13.531 8.856 12.025 1.00 86.88 433 GLU A O 1
ATOM 3515 N N . LEU A 1 434 ? -11.509 9.841 12.060 1.00 91.19 434 LEU A N 1
ATOM 3516 C CA . LEU A 1 434 ? -10.968 9.096 10.925 1.00 91.19 434 LEU A CA 1
ATOM 3517 C C . LEU A 1 434 ? -10.707 7.615 11.241 1.00 91.19 434 LEU A C 1
ATOM 3519 O O . LEU A 1 434 ? -10.895 6.781 10.363 1.00 91.19 434 LEU A O 1
ATOM 3523 N N . LEU A 1 435 ? -10.267 7.278 12.457 1.00 90.56 435 LEU A N 1
ATOM 3524 C CA . LEU A 1 435 ? -9.910 5.911 12.875 1.00 90.56 435 LEU A CA 1
ATOM 3525 C C . LEU A 1 435 ? -10.958 5.244 13.776 1.00 90.56 435 LEU A C 1
ATOM 3527 O O . LEU A 1 435 ? -10.868 4.055 14.082 1.00 90.56 435 LEU A O 1
ATOM 3531 N N . SER A 1 436 ? -11.936 6.003 14.261 1.00 87.06 436 SER A N 1
ATOM 3532 C CA . SER A 1 436 ? -13.065 5.495 15.046 1.00 87.06 436 SER A CA 1
ATOM 3533 C C . SER A 1 436 ? -14.363 6.173 14.602 1.00 87.06 436 SER A C 1
ATOM 3535 O O . SER A 1 436 ? -14.998 6.860 15.408 1.00 87.06 436 SER A O 1
ATOM 3537 N N . PRO A 1 437 ? -14.758 6.000 13.324 1.00 85.19 437 PRO A N 1
ATOM 3538 C CA . PRO A 1 437 ? -15.978 6.601 12.804 1.00 85.19 437 PRO A CA 1
ATOM 3539 C C . PRO A 1 437 ? -17.193 6.121 13.597 1.00 85.19 437 PRO A C 1
ATOM 3541 O O . PRO A 1 437 ? -17.225 5.007 14.131 1.00 85.19 437 PRO A O 1
ATOM 3544 N N . ASN A 1 438 ? -18.207 6.978 13.686 1.00 75.62 438 ASN A N 1
ATOM 3545 C CA . ASN A 1 438 ? -19.447 6.597 14.338 1.00 75.62 438 ASN A CA 1
ATOM 3546 C C . ASN A 1 438 ? -20.123 5.514 13.475 1.00 75.62 438 ASN A C 1
ATOM 3548 O O . ASN A 1 438 ? -20.262 5.715 12.274 1.00 75.62 438 ASN A O 1
ATOM 3552 N N . PRO A 1 439 ? -20.572 4.376 14.031 1.00 59.06 439 PRO A N 1
ATOM 3553 C CA . PRO A 1 439 ? -21.255 3.346 13.244 1.00 59.06 439 PRO A CA 1
ATOM 3554 C C . PRO A 1 439 ? -22.499 3.840 12.478 1.00 59.06 439 PRO A C 1
ATOM 3556 O O . PRO A 1 439 ? -22.942 3.155 11.563 1.00 59.06 439 PRO A O 1
ATOM 3559 N N . ASN A 1 440 ? -23.037 5.014 12.830 1.00 51.75 440 ASN A N 1
ATOM 3560 C CA . ASN A 1 440 ? -24.189 5.639 12.174 1.00 51.75 440 ASN A CA 1
ATOM 3561 C C . ASN A 1 440 ? -23.832 6.773 11.184 1.00 51.75 440 ASN A C 1
ATOM 3563 O O . ASN A 1 440 ? -24.753 7.439 10.711 1.00 51.75 440 ASN A O 1
ATOM 3567 N N . SER A 1 441 ? -22.545 7.058 10.938 1.00 46.81 441 SER A N 1
ATOM 3568 C CA . SER A 1 441 ? -22.086 8.138 10.038 1.00 46.81 441 SER A CA 1
ATOM 3569 C C . SER A 1 441 ? -21.630 7.641 8.679 1.00 46.81 441 SER A C 1
ATOM 3571 O O . SER A 1 441 ? -20.906 6.620 8.673 1.00 46.81 441 SER A O 1
#

Sequence (441 aa):
MSDSKRTNLHAQENFYRPILEYRSASILLICSVSMLYMGLSSDGLDIAPIVLFTSILLFLLCLYRCKTAAPFLMAHWRVFKRHFMFVSLDSLRVINKSNFFSNERKYRQLVQDYQNKNKDIPERKSYFCDGFEWGPEHADRAYQIANLSSDKREIELPFVFNPIKRHFDAMARKMGGSNAIFAVERREPIFVTEDNWFGHTLITGNVGTGKTVLQRLLSISMLHLGHVVVVIDPKNDAEWRESLMEEAKTLGLPFYKFHPGQPASSVCIDVCNTYTNVSDLTSRLLSLVTVPGEVNPFVQYAKALVSNVISGLSYIEKKPSIYLIHKNMKSHMSIVNLTVKVMESCYARYYGYDVWTEKVKYVANDTLPVRFKRLAEWFTAHFMNYEGSEQIDWLDTVSQLIDYSMSDPEHMAKMTADIMPVFDMLIEKPLNELLSPNPNS

Radius of gyration: 39.16 Å; chains: 1; bounding box: 89×50×120 Å

Organism: Salmonella enterica (NCBI:txid28901)

Foldseek 3Di:
DPPPPPPPPVLVCLLCLLVVLLVLLVVLLVQLVVLVVVQCVPPNPCRDVVSVVSSVVSNVSSVVSNVVSVVSLVLLVLLQDDDDDDQDLVNQLVVQVLVQALDPVNVVVVVVVCVVVVHDDDARKHWQDFADDDDPQLVSQLVSLVPADPVNPSSDDPPVCVVVSVVSVVVDVVLDDRSSRSSSDGTDTDIDGPVVCVVPDDDDDDPSPCSLVSVLRVQSSCSSNNDDDDDDDPPPDPVSLVSVVVSCVVSVHDDADADQVCVVRHAADALQPDDDALLVSLCVLCVVQDDPPDDDPLSVVVSVLLSLQCVLCVLLVHRDFLVSSLQCLVFLLSLLVSLLSSLLSLQCVVVNVVCSCVVLVADPPDDSVVSSVSSVVVCVVDPPPDPDPDDRPCNVSSVVSNVSSPDDRVVSCVSCVSPSVVSCVCCPPPNVCRHGPDPVD

InterPro domains:
  IPR022458 Conjugative coupling factor TraG/TraD [TIGR03743] (13-440)
  IPR027417 P-loop containing nucleoside triphosphate hydrolase [G3DSA:3.40.50.300] (136-283)
  IPR027417 P-loop containing nucleoside triphosphate hydrolase [SSF52540] (176-399)

pLDDT: mean 85.27, std 10.75, range [31.73, 96.5]